Protein AF-0000000078978908 (afdb_homodimer)

Nearest PDB structures (foldseek):
  4ky4-assembly2_C  TM=9.773E-01  e=1.883E-42  Toxoplasma gondii
  6n1s-assembly1_B  TM=9.773E-01  e=2.426E-42  Toxoplasma gondii
  6n1s-assembly1_A  TM=9.768E-01  e=2.584E-42  Toxoplasma gondii
  4ky4-assembly1_B  TM=9.773E-01  e=6.678E-42  Toxoplasma gondii
  6aoh-assembly1_B  TM=9.822E-01  e=1.181E-41  Toxoplasma gondii

Sequence (588 aa):
NHWEQAYLDLLRHVLECGEPREDRTGTGTLSVFGRQLRFDISDCVPVLTTKKVAWQKVIQELLWFMRGDTDAAILQRDGVRVWDGNSSRAFLDARGLRHLPEGDIGAGYGHQWRRFGSPYVDCKTPPRQGAEAGGVDQLQFVLDELRRNPSSRRIFMSAWNPCDLDKMALPPCHVSAQFYADRAGGLSCHMYQRSVDVFLGFPWNILSYSVLTYILAAKAGLKPKELIISTGDTHIYANHVGQVRTQLARQPFAWPRLELSPAVAAKAFEDITLEDFRMVGYTSHPYIRADMSVNHWEQAYLDLLRHVLECGEPREDRTGTGTLSVFGRQLRFDISDCVPVLTTKKVAWQKVIQELLWFMRGDTDAAILQRDGVRVWDGNSSRAFLDARGLRHLPEGDIGAGYGHQWRRFGSPYVDCKTPPRQGAEAGGVDQLQFVLDELRRNPSSRRIFMSAWNPCDLDKMALPPCHVSAQFYADRAGGLSCHMYQRSVDVFLGFPWNILSYSVLTYILAAKAGLKPKELIISTGDTHIYANHVGQVRTQLARQPFAWPRLELSPAVAAKAFEDITLEDFRMVGYTSHPYIRADMSV

Radius of gyration: 23.32 Å; Cα contacts (8 Å, |Δi|>4): 1268; chains: 2; bounding box: 49×65×59 Å

Secondary structure (DSSP, 8-state):
-HHHHHHHHHHHHHHHHPEEE--TTSS-EEEEEEEEEEEE-SS-----SSS---HHHHHHHHHHHHTT--BHHHHHHTT--TTTTTTSHHHHHHTT-TTSPTTB-BS-THHHHHHBTS----TTSPPP-GGGG-SB-HHHHHHHHHHH-TT-TT-EEE---TTTGGGBSS--SEEEEEEEE-TTSEEEEEEEEEEEETTTHHHHHHHHHHHHHHHHHHHHT-EEEEEEEEEEEEEEEGGGHHHHHHHHTSPP----EEEEPGGGGTS-GGG--GGGEEEES---PPP-------/-HHHHHHHHHHHHHHHHPEEE--TTSS-EEEEEEEEEEEE-SS-----SSS---HHHHHHHHHHHHTT--BHHHHHHTT--TTTGGGSHHHHHHTT-TTSPTTB-BS-THHHHHHBTS----TTSPPP-GGGG-SB-HHHHHHHHHHH-TT-TT-EEE---TTTGGGBSS--SEEEEEEEE-TTSEEEEEEEEEEEETTTHHHHHHHHHHHHHHHHHHHHT-EEEEEEEEEEEEEEEGGGHHHHHHHHTSPP----EEEE-GGGGTS-GGG--GGGEEEES---PPP-------

Solvent-accessible surface area (backbone atoms only — not comparable to full-atom values): 30768 Å² total; per-residue (Å²): 85,73,57,61,45,53,53,50,50,49,53,48,44,25,72,73,69,25,47,78,38,69,50,96,58,68,68,30,28,23,35,40,75,62,51,73,50,70,37,75,35,59,82,29,38,67,54,65,15,40,31,52,62,68,59,69,51,35,50,49,51,44,48,40,30,65,56,30,48,31,43,42,58,65,40,44,75,73,71,35,64,86,51,51,68,52,13,28,59,71,44,24,48,76,66,69,41,69,85,45,59,71,30,31,31,41,57,26,49,10,27,22,35,48,33,26,78,27,82,77,87,46,63,84,53,76,75,61,59,74,84,74,18,55,45,33,44,37,57,60,49,38,48,52,35,47,59,73,43,39,62,43,72,71,36,55,42,55,34,63,47,82,80,38,46,84,51,21,54,53,69,57,33,66,29,33,40,35,49,46,44,48,92,89,36,33,30,28,38,39,32,39,23,40,48,30,41,58,76,67,53,35,55,46,50,53,33,34,53,47,49,50,41,42,52,52,14,46,48,44,74,37,36,36,32,34,41,32,40,40,33,32,46,31,26,40,50,55,90,42,51,70,56,50,54,58,37,70,72,45,71,62,44,61,61,21,32,70,47,68,44,78,61,55,40,74,45,56,68,74,68,60,54,74,85,40,51,46,79,45,70,76,52,56,39,67,69,73,86,75,81,82,88,101,84,72,57,60,45,52,52,49,51,50,52,48,44,24,72,74,67,25,46,76,39,69,48,95,59,66,67,30,28,23,33,41,73,62,51,72,51,68,36,74,34,60,82,28,40,67,53,65,17,41,30,53,64,68,59,68,51,34,50,51,50,45,48,39,29,66,56,31,49,30,43,43,59,66,40,45,75,73,72,34,63,87,51,51,68,53,13,28,59,70,44,24,47,75,66,71,42,69,87,47,57,71,28,30,31,41,58,25,50,10,28,22,35,47,32,27,78,28,84,75,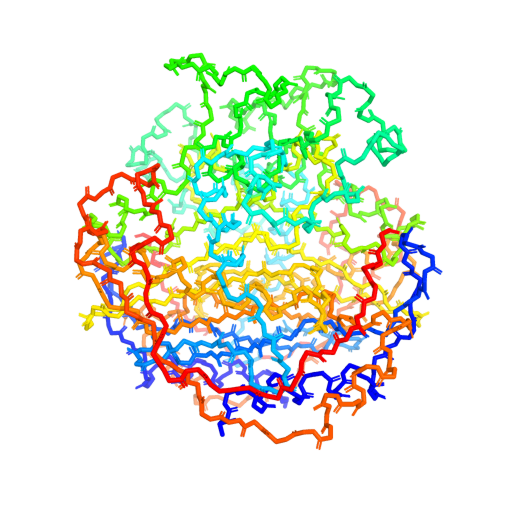86,46,62,84,53,78,75,61,60,74,84,75,18,54,44,33,44,37,56,58,50,37,50,53,36,48,60,74,43,39,62,43,72,72,36,56,42,55,35,64,47,82,79,38,46,83,50,22,55,54,68,58,32,67,28,33,39,35,48,47,44,47,92,89,35,35,30,29,37,40,32,38,24,39,48,31,42,58,79,67,53,36,57,46,50,53,33,33,54,47,49,51,42,42,53,52,14,44,48,46,75,37,36,35,33,35,41,32,40,38,33,31,45,31,24,40,50,54,90,42,51,68,56,49,54,58,37,71,72,46,71,62,45,62,61,20,33,70,46,67,44,78,62,56,40,74,44,54,70,76,69,59,55,75,86,42,51,46,79,45,70,76,50,53,40,68,68,74,88,76,82,83,87,103

pLDDT: mean 96.71, std 3.87, range [72.81, 98.94]

InterPro domains:
  IPR000398 Thymidylate synthase [MF_00008] (4-294)
  IPR000398 Thymidylate synthase [PR00108] (45-66)
  IPR000398 Thymidylate synthase [PR00108] (142-161)
  IPR000398 Thymidylate synthase [PR00108] (168-183)
  IPR000398 Thymidylate synthase [PR00108] (187-213)
  IPR000398 Thymidylate synthase [PR00108] (225-242)
  IPR000398 Thymidylate synthase [TIGR03284] (102-294)
  IPR023451 Thymidylate synthase/dCMP hydroxymethylase domain [PF00303] (5-294)
  IPR023451 Thymidylate synthase/dCMP hydroxymethylase domain [cd00351] (7-245)
  IPR036926 Thymidylate synthase/dCMP hydroxymethylase superfamily [G3DSA:3.30.572.10] (1-294)
  IPR036926 Thymidylate synthase/dCMP hydroxymethylase superfamily [SSF55831] (1-294)
  IPR045097 Thymidylate synthase/dCMP hydroxymethylase [PTHR11548] (1-294)

Organism: NCBI:txid3068

Foldseek 3Di:
DVQVVVLLVVLVCQLVPFDWDADPLRQIWGWDFKDKGKDWQQFFADFFFLADDPLLLLQVVLLCLQVLAFAQVVSVVVVNCPCQVLQACVLCVVLVNNQEDRRGQFCFRSVQQAQNPADTRYRVDDADDDPNRDGDNLLVVLLVCCQVPLQDQPSKGFRADVVCCSRGSHYFQFGMKHWHQDPVQEIEIEIEGAEAQSPPVNSSVRRSVSVVRCLSSLQNVGGYTMYMYIYGIYIHRPQCSVVSVSSSVGDTDDGWGKAFANCSNPDDSNPDHSVRIDTGDRHHDYHRDDDDRD/DVQVVVLLVVLVCQLVPFDWDADPLRQIWGWDFKDKGKDWQQFFADFFFLADDPLLLLQVVLLCLQVLAFAQVSSVVVVNCVCQVLQACVLCVVLVNNQEDRRGQFCFRSVQQAQNPADDRYRVDDADDDPNSDGDNLLVVLLVCCQVPLQDQPSKGFRDDVVCCSRGSHYFQFGMKHWHADPVQEIEIEIEGAAAQSPPVNSSVRRSVSVVRCLSSLQNVGGYTMYMYIYGIYIHRPQCSVVSVSSSVGDTDDGWGKAFANCSNPDDSNPDDSVRIDTGDRHHDYHRDDDDRD

Structure (mmCIF, N/CA/C/O backbone):
data_AF-0000000078978908-model_v1
#
loop_
_entity.id
_entity.type
_entity.pdbx_description
1 polymer 'thymidylate synthase'
#
loop_
_atom_site.group_PDB
_atom_site.id
_atom_site.type_symbol
_atom_site.label_atom_id
_atom_site.label_alt_id
_atom_site.label_comp_id
_atom_site.label_asym_id
_atom_site.label_entity_id
_atom_site.label_seq_id
_atom_site.pdbx_PDB_ins_code
_atom_site.Cartn_x
_atom_site.Cartn_y
_atom_site.Cartn_z
_atom_site.occupancy
_atom_site.B_iso_or_equiv
_atom_site.auth_seq_id
_atom_site.auth_comp_id
_atom_site.auth_asym_id
_atom_site.auth_atom_id
_atom_site.pdbx_PDB_model_num
ATOM 1 N N . ASN A 1 1 ? -1.636 6.551 28.438 1 87.38 1 ASN A N 1
ATOM 2 C CA . ASN A 1 1 ? -2.047 6.555 27.047 1 87.38 1 ASN A CA 1
ATOM 3 C C . ASN A 1 1 ? -1.444 5.383 26.281 1 87.38 1 ASN A C 1
ATOM 5 O O . ASN A 1 1 ? -0.275 5.422 25.891 1 87.38 1 ASN A O 1
ATOM 9 N N . HIS A 1 2 ? -2.236 4.316 26.141 1 87.12 2 HIS A N 1
ATOM 10 C CA . HIS A 1 2 ? -1.712 3.062 25.609 1 87.12 2 HIS A CA 1
ATOM 11 C C . HIS A 1 2 ? -1.401 3.18 24.109 1 87.12 2 HIS A C 1
ATOM 13 O O . HIS A 1 2 ? -0.515 2.492 23.609 1 87.12 2 HIS A O 1
ATOM 19 N N . TRP A 1 3 ? -1.964 4.133 23.5 1 89.25 3 TRP A N 1
ATOM 20 C CA . TRP A 1 3 ? -1.718 4.285 22.078 1 89.25 3 TRP A CA 1
ATOM 21 C C . TRP A 1 3 ? -0.368 4.949 21.828 1 89.25 3 TRP A C 1
ATOM 23 O O . TRP A 1 3 ? 0.392 4.512 20.953 1 89.25 3 TRP A O 1
ATOM 33 N N . GLU A 1 4 ? -0.104 5.953 22.562 1 95.81 4 GLU A N 1
ATOM 34 C CA . GLU A 1 4 ? 1.213 6.566 22.406 1 95.81 4 GLU A CA 1
ATOM 35 C C . GLU A 1 4 ? 2.318 5.613 22.859 1 95.81 4 GLU A C 1
ATOM 37 O O . GLU A 1 4 ? 3.428 5.645 22.312 1 95.81 4 GLU A O 1
ATOM 42 N N . GLN A 1 5 ? 1.966 4.762 23.828 1 97.25 5 GLN A N 1
ATOM 43 C CA . GLN A 1 5 ? 2.943 3.77 24.266 1 97.25 5 GLN A CA 1
ATOM 44 C C . GLN A 1 5 ? 3.328 2.834 23.125 1 97.25 5 GLN A C 1
ATOM 46 O O . GLN A 1 5 ? 4.48 2.412 23.016 1 97.25 5 GLN A O 1
ATOM 51 N N . ALA A 1 6 ? 2.369 2.486 22.312 1 97.25 6 ALA A N 1
ATOM 52 C CA . ALA A 1 6 ? 2.662 1.632 21.156 1 97.25 6 ALA A CA 1
ATOM 53 C C . ALA A 1 6 ? 3.68 2.289 20.234 1 97.25 6 ALA A C 1
ATOM 55 O O . ALA A 1 6 ? 4.578 1.622 19.719 1 97.25 6 ALA A O 1
ATOM 56 N N . TYR A 1 7 ? 3.504 3.549 20.016 1 98.31 7 TYR A N 1
ATOM 57 C CA . TYR A 1 7 ? 4.473 4.312 19.234 1 98.31 7 TYR A CA 1
ATOM 58 C C . TYR A 1 7 ? 5.844 4.297 19.906 1 98.31 7 TYR A C 1
ATOM 60 O O . TYR A 1 7 ? 6.859 4.066 19.25 1 98.31 7 TYR A O 1
ATOM 68 N N . LEU A 1 8 ? 5.867 4.52 21.203 1 98.69 8 LEU A N 1
ATOM 69 C CA . LEU A 1 8 ? 7.125 4.539 21.938 1 98.69 8 LEU A CA 1
ATOM 70 C C . LEU A 1 8 ? 7.785 3.164 21.922 1 98.69 8 LEU A C 1
ATOM 72 O O . LEU A 1 8 ? 9.016 3.061 21.844 1 98.69 8 LEU A O 1
ATOM 76 N N . ASP A 1 9 ? 6.996 2.152 22.016 1 98.69 9 ASP A N 1
ATOM 77 C CA . ASP A 1 9 ? 7.527 0.796 21.938 1 98.69 9 ASP A CA 1
ATOM 78 C C . ASP A 1 9 ? 8.18 0.539 20.578 1 98.69 9 ASP A C 1
ATOM 80 O O . ASP A 1 9 ? 9.211 -0.126 20.5 1 98.69 9 ASP A O 1
ATOM 84 N N . LEU A 1 10 ? 7.531 1.037 19.516 1 98.62 10 LEU A N 1
ATOM 85 C CA . LEU A 1 10 ? 8.133 0.914 18.188 1 98.62 10 LEU A CA 1
ATOM 86 C C . LEU A 1 10 ? 9.445 1.676 18.109 1 98.62 10 LEU A C 1
ATOM 88 O O . LEU A 1 10 ? 10.438 1.167 17.562 1 98.62 10 LEU A O 1
ATOM 92 N N . LEU A 1 11 ? 9.398 2.867 18.594 1 98.62 11 LEU A N 1
ATOM 93 C CA . LEU A 1 11 ? 10.602 3.691 18.641 1 98.62 11 LEU A CA 1
ATOM 94 C C . LEU A 1 11 ? 11.727 2.967 19.359 1 98.62 11 LEU A C 1
ATOM 96 O O . LEU A 1 11 ? 12.859 2.922 18.875 1 98.62 11 LEU A O 1
ATOM 100 N N . ARG A 1 12 ? 11.453 2.43 20.5 1 98.75 12 ARG A N 1
ATOM 101 C CA . ARG A 1 12 ? 12.414 1.667 21.281 1 98.75 12 ARG A CA 1
ATOM 102 C C . ARG A 1 12 ? 12.906 0.445 20.516 1 98.75 12 ARG A C 1
ATOM 104 O O . ARG A 1 12 ? 14.102 0.133 20.531 1 98.75 12 ARG A O 1
ATOM 111 N N . HIS A 1 13 ? 11.953 -0.22 19.906 1 98.75 13 HIS A N 1
ATOM 112 C CA . HIS A 1 13 ? 12.305 -1.412 19.141 1 98.75 13 HIS A CA 1
ATOM 113 C C . HIS A 1 13 ? 13.305 -1.085 18.031 1 98.75 13 HIS A C 1
ATOM 115 O O . HIS A 1 13 ? 14.281 -1.815 17.844 1 98.75 13 HIS A O 1
ATOM 121 N N . VAL A 1 14 ? 13.07 -0.051 17.281 1 98.81 14 VAL A N 1
ATOM 122 C CA . VAL A 1 14 ? 13.984 0.358 16.234 1 98.81 14 VAL A CA 1
ATOM 123 C C . VAL A 1 14 ? 15.352 0.694 16.828 1 98.81 14 VAL A C 1
ATOM 125 O O . VAL A 1 14 ? 16.391 0.291 16.297 1 98.81 14 VAL A O 1
ATOM 128 N N . LEU A 1 15 ? 15.32 1.435 17.922 1 98.62 15 LEU A N 1
ATOM 129 C CA . LEU A 1 15 ? 16.547 1.863 18.562 1 98.62 15 LEU A CA 1
ATOM 130 C C . LEU A 1 15 ? 17.375 0.662 19.016 1 98.62 15 LEU A C 1
ATOM 132 O O . LEU A 1 15 ? 18.594 0.624 18.812 1 98.62 15 LEU A O 1
ATOM 136 N N . GLU A 1 16 ? 16.719 -0.326 19.531 1 98.44 16 GLU A N 1
ATOM 137 C CA . GLU A 1 16 ? 17.422 -1.423 20.203 1 98.44 16 GLU A CA 1
ATOM 138 C C . GLU A 1 16 ? 17.703 -2.568 19.234 1 98.44 16 GLU A C 1
ATOM 140 O O . GLU A 1 16 ? 18.688 -3.285 19.375 1 98.44 16 GLU A O 1
ATOM 145 N N . CYS A 1 17 ? 16.812 -2.729 18.25 1 98 17 CYS A N 1
ATOM 146 C CA . CYS A 1 17 ? 16.906 -3.943 17.438 1 98 17 CYS A CA 1
ATOM 147 C C . CYS A 1 17 ? 17.094 -3.609 15.969 1 98 17 CYS A C 1
ATOM 149 O O . CYS A 1 17 ? 17.266 -4.508 15.141 1 98 17 CYS A O 1
ATOM 151 N N . GLY A 1 18 ? 17.078 -2.35 15.609 1 98.31 18 GLY A N 1
ATOM 152 C CA . GLY A 1 18 ? 17.203 -1.968 14.219 1 98.31 18 GLY A CA 1
ATOM 153 C C . GLY A 1 18 ? 18.578 -2.289 13.641 1 98.31 18 GLY A C 1
ATOM 154 O O . GLY A 1 18 ? 19.594 -2.176 14.336 1 98.31 18 GLY A O 1
ATOM 155 N N . GLU A 1 19 ? 18.656 -2.668 12.445 1 97.19 19 GLU A N 1
ATOM 156 C CA . GLU A 1 19 ? 19.938 -2.9 11.789 1 97.19 19 GLU A CA 1
ATOM 157 C C . GLU A 1 19 ? 20.5 -1.607 11.203 1 97.19 19 GLU A C 1
ATOM 159 O O . GLU A 1 19 ? 19.766 -0.791 10.656 1 97.19 19 GLU A O 1
ATOM 164 N N . PRO A 1 20 ? 21.812 -1.395 11.352 1 96.12 20 PRO A N 1
ATOM 165 C CA . PRO A 1 20 ? 22.406 -0.238 10.688 1 96.12 20 PRO A CA 1
ATOM 166 C C . PRO A 1 20 ? 22.344 -0.334 9.164 1 96.12 20 PRO A C 1
ATOM 168 O O . PRO A 1 20 ? 22.641 -1.392 8.602 1 96.12 20 PRO A O 1
ATOM 171 N N . ARG A 1 21 ? 21.922 0.716 8.578 1 95.12 21 ARG A N 1
ATOM 172 C CA . ARG A 1 21 ? 21.812 0.745 7.121 1 95.12 21 ARG A CA 1
ATOM 173 C C . ARG A 1 21 ? 22.328 2.068 6.562 1 95.12 21 ARG A C 1
ATOM 175 O O . ARG A 1 21 ? 22.203 3.111 7.207 1 95.12 21 ARG A O 1
ATOM 182 N N . GLU A 1 22 ? 22.875 1.927 5.367 1 90 22 GLU A N 1
ATOM 183 C CA . GLU A 1 22 ? 23.188 3.139 4.617 1 90 22 GLU A CA 1
ATOM 184 C C . GLU A 1 22 ? 21.922 3.723 3.971 1 90 22 GLU A C 1
ATOM 186 O O . GLU A 1 22 ? 20.922 3.023 3.795 1 90 22 GLU A O 1
ATOM 191 N N . ASP A 1 23 ? 22.016 4.988 3.75 1 85.31 23 ASP A N 1
ATOM 192 C CA . ASP A 1 23 ? 20.875 5.633 3.115 1 85.31 23 ASP A CA 1
ATOM 193 C C . ASP A 1 23 ? 21.312 6.77 2.199 1 85.31 23 ASP A C 1
ATOM 195 O O . ASP A 1 23 ? 22.5 7.098 2.143 1 85.31 23 ASP A O 1
ATOM 199 N N . ARG A 1 24 ? 20.422 7.32 1.503 1 79.75 24 ARG A N 1
ATOM 200 C CA . ARG A 1 24 ? 20.672 8.32 0.468 1 79.75 24 ARG A CA 1
ATOM 201 C C . ARG A 1 24 ? 21.25 9.594 1.066 1 79.75 24 ARG A C 1
ATOM 203 O O . ARG A 1 24 ? 21.922 10.359 0.374 1 79.75 24 ARG A O 1
ATOM 210 N N . THR A 1 25 ? 20.953 9.797 2.32 1 79.12 25 THR A N 1
ATOM 211 C CA . THR A 1 25 ? 21.406 11.023 2.963 1 79.12 25 THR A CA 1
ATOM 212 C C . THR A 1 25 ? 22.875 10.906 3.375 1 79.12 25 THR A C 1
ATOM 214 O O . THR A 1 25 ? 23.531 11.914 3.641 1 79.12 25 THR A O 1
ATOM 217 N N . GLY A 1 26 ? 23.328 9.695 3.574 1 86 26 GLY A N 1
ATOM 218 C CA . GLY A 1 26 ? 24.672 9.453 4.059 1 86 26 GLY A CA 1
ATOM 219 C C . GLY A 1 26 ? 24.766 9.445 5.574 1 86 26 GLY A C 1
ATOM 220 O O . GLY A 1 26 ? 25.812 9.109 6.129 1 86 26 GLY A O 1
ATOM 221 N N . THR A 1 27 ? 23.75 9.711 6.309 1 89.25 27 THR A N 1
ATOM 222 C CA . THR A 1 27 ? 23.719 9.789 7.766 1 89.25 27 THR A CA 1
ATOM 223 C C . THR A 1 27 ? 23.719 8.391 8.383 1 89.25 27 THR A C 1
ATOM 225 O O . THR A 1 27 ? 24.281 8.188 9.461 1 89.25 27 THR A O 1
ATOM 228 N N . GLY A 1 28 ? 23.156 7.488 7.723 1 94.44 28 GLY A N 1
ATOM 229 C CA . GLY A 1 28 ? 22.953 6.16 8.281 1 94.44 28 GLY A CA 1
ATOM 230 C C . GLY A 1 28 ? 21.719 6.062 9.148 1 94.44 28 GLY A C 1
ATOM 231 O O . GLY A 1 28 ? 21.266 7.062 9.719 1 94.44 28 GLY A O 1
ATOM 232 N N . THR A 1 29 ? 21.156 4.859 9.203 1 97.44 29 THR A N 1
ATOM 233 C CA . THR A 1 29 ? 19.938 4.656 9.984 1 97.44 29 THR A CA 1
ATOM 234 C C . THR A 1 29 ? 19.984 3.326 10.727 1 97.44 29 THR A C 1
ATOM 236 O O . THR A 1 29 ? 20.828 2.471 10.43 1 97.44 29 THR A O 1
ATOM 239 N N . LEU A 1 30 ? 19.234 3.262 11.781 1 98.31 30 LEU A N 1
ATOM 240 C CA . LEU A 1 30 ? 18.75 1.998 12.328 1 98.31 30 LEU A CA 1
ATOM 241 C C . LEU A 1 30 ? 17.344 1.688 11.82 1 98.31 30 LEU A C 1
ATOM 243 O O . LEU A 1 30 ? 16.438 2.529 11.906 1 98.31 30 LEU A O 1
ATOM 247 N N . SER A 1 31 ? 17.172 0.453 11.281 1 98.44 31 SER A N 1
ATOM 248 C CA . SER A 1 31 ? 15.922 0.231 10.57 1 98.44 31 SER A CA 1
ATOM 249 C C . SER A 1 31 ? 15.336 -1.14 10.898 1 98.44 31 SER A C 1
ATOM 251 O O . SER A 1 31 ? 16.078 -2.1 11.117 1 98.44 31 SER A O 1
ATOM 253 N N . VAL A 1 32 ? 14.055 -1.244 11.039 1 98.56 32 VAL A N 1
ATOM 254 C CA . VAL A 1 32 ? 13.281 -2.482 11.031 1 98.56 32 VAL A CA 1
ATOM 255 C C . VAL A 1 32 ? 12.258 -2.445 9.898 1 98.56 32 VAL A C 1
ATOM 257 O O . VAL A 1 32 ? 12.016 -1.389 9.312 1 98.56 32 VAL A O 1
ATOM 260 N N . PHE A 1 33 ? 11.68 -3.627 9.562 1 98.75 33 PHE A N 1
ATOM 261 C CA . PHE A 1 33 ? 10.836 -3.691 8.375 1 98.75 33 PHE A CA 1
ATOM 262 C C . PHE A 1 33 ? 9.477 -4.301 8.711 1 98.75 33 PHE A C 1
ATOM 264 O O . PHE A 1 33 ? 9.406 -5.328 9.398 1 98.75 33 PHE A O 1
ATOM 271 N N . GLY A 1 34 ? 8.406 -3.629 8.281 1 98.56 34 GLY A N 1
ATOM 272 C CA . GLY A 1 34 ? 7.094 -4.25 8.242 1 98.56 34 GLY A CA 1
ATOM 273 C C . GLY A 1 34 ? 6.398 -4.254 9.586 1 98.56 34 GLY A C 1
ATOM 274 O O . GLY A 1 34 ? 5.977 -5.309 10.07 1 98.56 34 GLY A O 1
ATOM 275 N N . ARG A 1 35 ? 6.148 -3.102 10.172 1 98.69 35 ARG A N 1
ATOM 276 C CA . ARG A 1 35 ? 5.418 -2.977 11.43 1 98.69 35 ARG A CA 1
ATOM 277 C C . ARG A 1 35 ? 4.031 -2.381 11.195 1 98.69 35 ARG A C 1
ATOM 279 O O . ARG A 1 35 ? 3.697 -1.991 10.07 1 98.69 35 ARG A O 1
ATOM 286 N N . GLN A 1 36 ? 3.182 -2.461 12.234 1 98.75 36 GLN A N 1
ATOM 287 C CA . GLN A 1 36 ? 1.845 -1.885 12.148 1 98.75 36 GLN A CA 1
ATOM 288 C C . GLN A 1 36 ? 1.404 -1.301 13.484 1 98.75 36 GLN A C 1
ATOM 290 O O . GLN A 1 36 ? 1.631 -1.903 14.539 1 98.75 36 GLN A O 1
ATOM 295 N N . LEU A 1 37 ? 0.858 -0.133 13.469 1 98.56 37 LEU A N 1
ATOM 296 C CA . LEU A 1 37 ? 0.238 0.502 14.625 1 98.56 37 LEU A CA 1
ATOM 297 C C . LEU A 1 37 ? -1.237 0.789 14.367 1 98.56 37 LEU A C 1
ATOM 299 O O . LEU A 1 37 ? -1.635 1.022 13.219 1 98.56 37 LEU A O 1
ATOM 303 N N . ARG A 1 38 ? -2.004 0.756 15.391 1 97.75 38 ARG A N 1
ATOM 304 C CA . ARG A 1 38 ? -3.426 1.077 15.344 1 97.75 38 ARG A CA 1
ATOM 305 C C . ARG A 1 38 ? -3.781 2.125 16.391 1 97.75 38 ARG A C 1
ATOM 307 O O . ARG A 1 38 ? -3.295 2.068 17.531 1 97.75 38 ARG A O 1
ATOM 314 N N . PHE A 1 39 ? -4.562 3.078 16 1 98 39 PHE A N 1
ATOM 315 C CA . PHE A 1 39 ? -4.984 4.16 16.891 1 98 39 PHE A CA 1
ATOM 316 C C . PHE A 1 39 ? -6.5 4.309 16.875 1 98 39 PHE A C 1
ATOM 318 O O . PHE A 1 39 ? -7.109 4.418 15.805 1 98 39 PHE A O 1
ATOM 325 N N . ASP A 1 40 ? -7.055 4.301 18.047 1 96.88 40 ASP A N 1
ATOM 326 C CA . ASP A 1 40 ? -8.453 4.707 18.172 1 96.88 40 ASP A CA 1
ATOM 327 C C . ASP A 1 40 ? -8.594 6.223 18.016 1 96.88 40 ASP A C 1
ATOM 329 O O . ASP A 1 40 ? -8.023 6.984 18.797 1 96.88 40 ASP A O 1
ATOM 333 N N . ILE A 1 41 ? -9.359 6.621 16.984 1 97.94 41 ILE A N 1
ATOM 334 C CA . ILE A 1 41 ? -9.492 8.062 16.781 1 97.94 41 ILE A CA 1
ATOM 335 C C . ILE A 1 41 ? -10.953 8.469 16.906 1 97.94 41 ILE A C 1
ATOM 337 O O . ILE A 1 41 ? -11.367 9.5 16.359 1 97.94 41 ILE A O 1
ATOM 341 N N . SER A 1 42 ? -11.742 7.699 17.609 1 97.06 42 SER A N 1
ATOM 342 C CA . SER A 1 42 ? -13.172 7.953 17.719 1 97.06 42 SER A CA 1
ATOM 343 C C . SER A 1 42 ? -13.453 9.156 18.625 1 97.06 42 SER A C 1
ATOM 345 O O . SER A 1 42 ? -14.422 9.891 18.406 1 97.06 42 SER A O 1
ATOM 347 N N . ASP A 1 43 ? -12.641 9.352 19.656 1 93.75 43 ASP A N 1
ATOM 348 C CA . ASP A 1 43 ? -12.945 10.43 20.609 1 93.75 43 ASP A CA 1
ATOM 349 C C . ASP A 1 43 ? -11.68 11.211 20.969 1 93.75 43 ASP A C 1
ATOM 351 O O . ASP A 1 43 ? -11.664 11.953 21.953 1 93.75 43 ASP A O 1
ATOM 355 N N . CYS A 1 44 ? -10.617 10.953 20.297 1 95.88 44 CYS A N 1
ATOM 356 C CA . CYS A 1 44 ? -9.344 11.648 20.469 1 95.88 44 CYS A CA 1
ATOM 357 C C . CYS A 1 44 ? -8.547 11.648 19.172 1 95.88 44 CYS A C 1
ATOM 359 O O . CYS A 1 44 ? -8.953 11.039 18.188 1 95.88 44 CYS A O 1
ATOM 361 N N . VAL A 1 45 ? -7.531 12.406 19.156 1 97 45 VAL A N 1
ATOM 362 C CA . VAL A 1 45 ? -6.656 12.43 17.984 1 97 45 VAL A CA 1
ATOM 363 C C . VAL A 1 45 ? -5.223 12.125 18.406 1 97 45 VAL A C 1
ATOM 365 O O . VAL A 1 45 ? -4.762 12.594 19.453 1 97 45 VAL A O 1
ATOM 368 N N . PRO A 1 46 ? -4.586 11.25 17.656 1 97.31 46 PRO A N 1
ATOM 369 C CA . PRO A 1 46 ? -3.213 10.867 18 1 97.31 46 PRO A CA 1
ATOM 370 C C . PRO A 1 46 ? -2.199 11.969 17.703 1 97.31 46 PRO A C 1
ATOM 372 O O . PRO A 1 46 ? -1.739 12.102 16.562 1 97.31 46 PRO A O 1
ATOM 375 N N . VAL A 1 47 ? -1.897 12.766 18.672 1 97.56 47 VAL A N 1
ATOM 376 C CA . VAL A 1 47 ? -0.802 13.734 18.656 1 97.56 47 VAL A CA 1
ATOM 377 C C . VAL A 1 47 ? 0.134 13.461 19.828 1 97.56 47 VAL A C 1
ATOM 379 O O . VAL A 1 47 ? -0.306 13.391 20.984 1 97.56 47 VAL A O 1
ATOM 382 N N . LEU A 1 48 ? 1.382 13.281 19.5 1 97.62 48 LEU A N 1
ATOM 383 C CA . LEU A 1 48 ? 2.32 12.875 20.531 1 97.62 48 LEU A CA 1
ATOM 384 C C . LEU A 1 48 ? 2.35 13.891 21.672 1 97.62 48 LEU A C 1
ATOM 386 O O . LEU A 1 48 ? 2.246 15.094 21.438 1 97.62 48 LEU A O 1
ATOM 390 N N . THR A 1 49 ? 2.549 13.422 22.844 1 98.44 49 THR A N 1
ATOM 391 C CA . THR A 1 49 ? 2.639 14.258 24.031 1 98.44 49 THR A CA 1
ATOM 392 C C . THR A 1 49 ? 4.035 14.18 24.641 1 98.44 49 THR A C 1
ATOM 394 O O . THR A 1 49 ? 4.41 15.031 25.453 1 98.44 49 THR A O 1
ATOM 397 N N . THR A 1 50 ? 4.812 13.164 24.25 1 98.5 50 THR A N 1
ATOM 398 C CA . THR A 1 50 ? 6.156 13.016 24.797 1 98.5 50 THR A CA 1
ATOM 399 C C . THR A 1 50 ? 7.125 13.977 24.109 1 98.5 50 THR A C 1
ATOM 401 O O . THR A 1 50 ? 8.266 14.133 24.562 1 98.5 50 THR A O 1
ATOM 404 N N . LYS A 1 51 ? 6.738 14.586 23.141 1 97.75 51 LYS A N 1
ATOM 405 C CA . LYS A 1 51 ? 7.359 15.758 22.531 1 97.75 51 LYS A CA 1
ATOM 406 C C . LYS A 1 51 ? 6.324 16.625 21.844 1 97.75 51 LYS A C 1
ATOM 408 O O . LYS A 1 51 ? 5.309 16.125 21.344 1 97.75 51 LYS A O 1
ATOM 413 N N . LYS A 1 52 ? 6.598 17.875 21.828 1 97.38 52 LYS A N 1
ATOM 414 C CA . LYS A 1 52 ? 5.652 18.797 21.203 1 97.38 52 LYS A CA 1
ATOM 415 C C . LYS A 1 52 ? 5.602 18.594 19.688 1 97.38 52 LYS A C 1
ATOM 417 O O . LYS A 1 52 ? 6.641 18.5 19.031 1 97.38 52 LYS A O 1
ATOM 422 N N . VAL A 1 53 ? 4.426 18.453 19.141 1 96.62 53 VAL A N 1
ATOM 423 C CA . VAL A 1 53 ? 4.164 18.375 17.703 1 96.62 53 VAL A CA 1
ATOM 424 C C . VAL A 1 53 ? 3.469 19.656 17.25 1 96.62 53 VAL A C 1
ATOM 426 O O . VAL A 1 53 ? 2.498 20.109 17.859 1 96.62 53 VAL A O 1
ATOM 429 N N . ALA A 1 54 ? 4 20.312 16.25 1 96.19 54 ALA A N 1
ATOM 430 C CA . ALA A 1 54 ? 3.375 21.5 15.68 1 96.19 54 ALA A CA 1
ATOM 431 C C . ALA A 1 54 ? 2.139 21.125 14.859 1 96.19 54 ALA A C 1
ATOM 433 O O . ALA A 1 54 ? 2.137 21.25 13.633 1 96.19 54 ALA A O 1
ATOM 434 N N . TRP A 1 55 ? 1.058 20.844 15.594 1 97.75 55 TRP A N 1
ATOM 435 C CA . TRP A 1 55 ? -0.108 20.219 14.977 1 97.75 55 TRP A CA 1
ATOM 436 C C . TRP A 1 55 ? -0.735 21.141 13.938 1 97.75 55 TRP A C 1
ATOM 438 O O . TRP A 1 55 ? -1.287 20.672 12.938 1 97.75 55 TRP A O 1
ATOM 448 N N . GLN A 1 56 ? -0.667 22.422 14.102 1 98.06 56 GLN A N 1
ATOM 449 C CA . GLN A 1 56 ? -1.222 23.359 13.125 1 98.06 56 GLN A CA 1
ATOM 450 C C . GLN A 1 56 ? -0.489 23.25 11.789 1 98.06 56 GLN A C 1
ATOM 452 O O . GLN A 1 56 ? -1.112 23.312 10.727 1 98.06 56 GLN A O 1
ATOM 457 N N . LYS A 1 57 ? 0.821 23.094 11.844 1 98 57 LYS A N 1
ATOM 458 C CA . LYS A 1 57 ? 1.624 22.953 10.633 1 98 57 LYS A CA 1
ATOM 459 C C . LYS A 1 57 ? 1.314 21.641 9.922 1 98 57 LYS A C 1
ATOM 461 O O . LYS A 1 57 ? 1.322 21.578 8.688 1 98 57 LYS A O 1
ATOM 466 N N . VAL A 1 58 ? 1.06 20.594 10.695 1 98.31 58 VAL A N 1
ATOM 467 C CA . VAL A 1 58 ? 0.67 19.297 10.133 1 98.31 58 VAL A CA 1
ATOM 468 C C . VAL A 1 58 ? -0.62 19.453 9.328 1 98.31 58 VAL A C 1
ATOM 470 O O . VAL A 1 58 ? -0.712 18.984 8.195 1 98.31 58 VAL A O 1
ATOM 473 N N . ILE A 1 59 ? -1.607 20.125 9.906 1 98.62 59 ILE A N 1
ATOM 474 C CA . ILE A 1 59 ? -2.902 20.297 9.258 1 98.62 59 ILE A CA 1
ATOM 475 C C . ILE A 1 59 ? -2.748 21.156 8.016 1 98.62 59 ILE A C 1
ATOM 477 O O . ILE A 1 59 ? -3.34 20.875 6.973 1 98.62 59 ILE A O 1
ATOM 481 N N . GLN A 1 60 ? -1.908 22.172 8.102 1 98.5 60 GLN A N 1
ATOM 482 C CA . GLN A 1 60 ? -1.685 23.047 6.953 1 98.5 60 GLN A CA 1
ATOM 483 C C . GLN A 1 60 ? -1.071 22.266 5.789 1 98.5 60 GLN A C 1
ATOM 485 O O . GLN A 1 60 ? -1.447 22.484 4.633 1 98.5 60 GLN A O 1
ATOM 490 N N . GLU A 1 61 ? -0.145 21.438 6.066 1 98.5 61 GLU A N 1
ATOM 491 C CA . GLU A 1 61 ? 0.435 20.625 5.008 1 98.5 61 GLU A CA 1
ATOM 492 C C . GLU A 1 61 ? -0.602 19.672 4.414 1 98.5 61 GLU A C 1
ATOM 494 O O . GLU A 1 61 ? -0.663 19.484 3.197 1 98.5 61 GLU A O 1
ATOM 499 N N . LEU A 1 62 ? -1.373 19.078 5.289 1 98.69 62 LEU A N 1
ATOM 500 C CA . LEU A 1 62 ? -2.428 18.188 4.805 1 98.69 62 LEU A CA 1
ATOM 501 C C . LEU A 1 62 ? -3.361 18.922 3.852 1 98.69 62 LEU A C 1
ATOM 503 O O . LEU A 1 62 ? -3.672 18.422 2.768 1 98.69 62 LEU A O 1
ATOM 507 N N . LEU A 1 63 ? -3.832 20.078 4.285 1 98.75 63 LEU A N 1
ATOM 508 C CA . LEU A 1 63 ? -4.742 20.875 3.457 1 98.75 63 LEU A CA 1
ATOM 509 C C . LEU A 1 63 ? -4.09 21.234 2.129 1 98.75 63 LEU A C 1
ATOM 511 O O . LEU A 1 63 ? -4.758 21.266 1.093 1 98.75 63 LEU A O 1
ATOM 515 N N . TRP A 1 64 ? -2.764 21.531 2.182 1 98.5 64 TRP A N 1
ATOM 516 C CA . TRP A 1 64 ? -1.969 21.797 0.986 1 98.5 64 TRP A CA 1
ATOM 517 C C . TRP A 1 64 ? -1.988 20.594 0.044 1 98.5 64 TRP A C 1
ATOM 519 O O . TRP A 1 64 ? -2.188 20.75 -1.163 1 98.5 64 TRP A O 1
ATOM 529 N N . PHE A 1 65 ? -1.876 19.359 0.542 1 98.5 65 PHE A N 1
ATOM 530 C CA . PHE A 1 65 ? -1.996 18.156 -0.256 1 98.5 65 PHE A CA 1
ATOM 531 C C . PHE A 1 65 ? -3.4 18.016 -0.832 1 98.5 65 PHE A C 1
ATOM 533 O O . PHE A 1 65 ? -3.566 17.688 -2.01 1 98.5 65 PHE A O 1
ATOM 540 N N . MET A 1 66 ? -4.379 18.281 -0.021 1 98.69 66 MET A N 1
ATOM 541 C CA . MET A 1 66 ? -5.77 18.078 -0.416 1 98.69 66 MET A CA 1
ATOM 542 C C . MET A 1 66 ? -6.156 19.031 -1.55 1 98.69 66 MET A C 1
ATOM 544 O O . MET A 1 66 ? -7.047 18.719 -2.346 1 98.69 66 MET A O 1
ATOM 548 N N . ARG A 1 67 ? -5.438 20.109 -1.692 1 97.81 67 ARG A N 1
ATOM 549 C CA . ARG A 1 67 ? -5.707 21.062 -2.758 1 97.81 67 ARG A CA 1
ATOM 550 C C . ARG A 1 67 ? -4.938 20.703 -4.027 1 97.81 67 ARG A C 1
ATOM 552 O O . ARG A 1 67 ? -5.117 21.344 -5.066 1 97.81 67 ARG A O 1
ATOM 559 N N . GLY A 1 68 ? -4.035 19.75 -3.928 1 97.31 68 GLY A N 1
ATOM 560 C CA . GLY A 1 68 ? -3.203 19.375 -5.059 1 97.31 68 GLY A CA 1
ATOM 561 C C . GLY A 1 68 ? -2.027 20.297 -5.277 1 97.31 68 GLY A C 1
ATOM 562 O O . GLY A 1 68 ? -1.407 20.281 -6.344 1 97.31 68 GLY A O 1
ATOM 563 N N . ASP A 1 69 ? -1.689 21.094 -4.285 1 96.94 69 ASP A N 1
ATOM 564 C CA . ASP A 1 69 ? -0.629 22.094 -4.426 1 96.94 69 ASP A CA 1
ATOM 565 C C . ASP A 1 69 ? 0.749 21.438 -4.371 1 96.94 69 ASP A C 1
ATOM 567 O O . ASP A 1 69 ? 0.93 20.406 -3.707 1 96.94 69 ASP A O 1
ATOM 571 N N . THR A 1 70 ? 1.677 22.062 -5.055 1 98.06 70 THR A N 1
ATOM 572 C CA . THR A 1 70 ? 3.043 21.547 -5.078 1 98.06 70 THR A CA 1
ATOM 573 C C . THR A 1 70 ? 4.047 22.672 -4.852 1 98.06 70 THR A C 1
ATOM 575 O O . THR A 1 70 ? 5.258 22.453 -4.914 1 98.06 70 THR A O 1
ATOM 578 N N . ASP A 1 71 ? 3.539 23.875 -4.598 1 98.06 71 ASP A N 1
ATOM 579 C CA . ASP A 1 71 ? 4.375 25.047 -4.359 1 98.06 71 ASP A CA 1
ATOM 580 C C . ASP A 1 71 ? 4.656 25.219 -2.869 1 98.06 71 ASP A C 1
ATOM 582 O O . ASP A 1 71 ? 3.791 25.672 -2.119 1 98.06 71 ASP A O 1
ATOM 586 N N . ALA A 1 72 ? 5.906 25.031 -2.482 1 97.94 72 ALA A N 1
ATOM 587 C CA . ALA A 1 72 ? 6.277 25.094 -1.07 1 97.94 72 ALA A CA 1
ATOM 588 C C . ALA A 1 72 ? 6.145 26.516 -0.531 1 97.94 72 ALA A C 1
ATOM 590 O O . ALA A 1 72 ? 6.039 26.719 0.681 1 97.94 72 ALA A O 1
ATOM 591 N N . ALA A 1 73 ? 6.125 27.5 -1.431 1 97.19 73 ALA A N 1
ATOM 592 C CA . ALA A 1 73 ? 5.984 28.891 -0.997 1 97.19 73 ALA A CA 1
ATOM 593 C C . ALA A 1 73 ? 4.66 29.094 -0.271 1 97.19 73 ALA A C 1
ATOM 595 O O . ALA A 1 73 ? 4.574 29.922 0.639 1 97.19 73 ALA A O 1
ATOM 596 N N . ILE A 1 74 ? 3.678 28.391 -0.661 1 97.06 74 ILE A N 1
ATOM 597 C CA . ILE A 1 74 ? 2.371 28.484 -0.021 1 97.06 74 ILE A CA 1
ATOM 598 C C . ILE A 1 74 ? 2.484 28.078 1.446 1 97.06 74 ILE A C 1
ATOM 600 O O . ILE A 1 74 ? 1.949 28.75 2.328 1 97.06 74 ILE A O 1
ATOM 604 N N . LEU A 1 75 ? 3.217 27.016 1.751 1 97.44 75 LEU A N 1
ATOM 605 C CA . LEU A 1 75 ? 3.439 26.531 3.111 1 97.44 75 LEU A CA 1
ATOM 606 C C . LEU A 1 75 ? 4.316 27.5 3.893 1 97.44 75 LEU A C 1
ATOM 608 O O . LEU A 1 75 ? 4.07 27.75 5.074 1 97.44 75 LEU A O 1
ATOM 612 N N . GLN A 1 76 ? 5.281 28.016 3.188 1 96.81 76 GLN A N 1
ATOM 613 C CA . GLN A 1 76 ? 6.223 28.922 3.83 1 96.81 76 GLN A CA 1
ATOM 614 C C . GLN A 1 76 ? 5.52 30.188 4.336 1 96.81 76 GLN A C 1
ATOM 616 O O . GLN A 1 76 ? 5.871 30.719 5.387 1 96.81 76 GLN A O 1
ATOM 621 N N . ARG A 1 77 ? 4.57 30.609 3.633 1 95.44 77 ARG A N 1
ATOM 622 C CA . ARG A 1 77 ? 3.807 31.781 4.043 1 95.44 77 ARG A CA 1
ATOM 623 C C . ARG A 1 77 ? 3.084 31.531 5.363 1 95.44 77 ARG A C 1
ATOM 625 O O . ARG A 1 77 ? 2.865 32.469 6.141 1 95.44 77 ARG A O 1
ATOM 632 N N . ASP A 1 78 ? 2.834 30.266 5.594 1 91.88 78 ASP A N 1
ATOM 633 C CA . ASP A 1 78 ? 2.133 29.891 6.816 1 91.88 78 ASP A CA 1
ATOM 634 C C . ASP A 1 78 ? 3.107 29.375 7.875 1 91.88 78 ASP A C 1
ATOM 636 O O . ASP A 1 78 ? 2.695 28.797 8.875 1 91.88 78 ASP A O 1
ATOM 640 N N . GLY A 1 79 ? 4.402 29.516 7.59 1 94.12 79 GLY A N 1
ATOM 641 C CA . GLY A 1 79 ? 5.43 29.141 8.547 1 94.12 79 GLY A CA 1
ATOM 642 C C . GLY A 1 79 ? 5.77 27.656 8.523 1 94.12 79 GLY A C 1
ATOM 643 O O . GLY A 1 79 ? 6.41 27.141 9.445 1 94.12 79 GLY A O 1
ATOM 644 N N . VAL A 1 80 ? 5.262 26.953 7.551 1 95.31 80 VAL A N 1
ATOM 645 C CA . VAL A 1 80 ? 5.578 25.531 7.387 1 95.31 80 VAL A CA 1
ATOM 646 C C . VAL A 1 80 ? 6.805 25.375 6.488 1 95.31 80 VAL A C 1
ATOM 648 O O . VAL A 1 80 ? 6.746 25.672 5.293 1 95.31 80 VAL A O 1
ATOM 651 N N . ARG A 1 81 ? 7.91 24.844 7 1 93.81 81 ARG A N 1
ATOM 652 C CA . ARG A 1 81 ? 9.18 24.875 6.277 1 93.81 81 ARG A CA 1
ATOM 653 C C . ARG A 1 81 ? 9.727 23.469 6.07 1 93.81 81 ARG A C 1
ATOM 655 O O . ARG A 1 81 ? 10.922 23.297 5.816 1 93.81 81 ARG A O 1
ATOM 662 N N . VAL A 1 82 ? 8.859 22.484 6.164 1 91.88 82 VAL A N 1
ATOM 663 C CA . VAL A 1 82 ? 9.297 21.094 6.168 1 91.88 82 VAL A CA 1
ATOM 664 C C . VAL A 1 82 ? 9.781 20.703 4.773 1 91.88 82 VAL A C 1
ATOM 666 O O . VAL A 1 82 ? 10.516 19.719 4.613 1 91.88 82 VAL A O 1
ATOM 669 N N . TRP A 1 83 ? 9.422 21.469 3.719 1 95.38 83 TRP A N 1
ATOM 670 C CA . TRP A 1 83 ? 9.773 21.125 2.348 1 95.38 83 TRP A CA 1
ATOM 671 C C . TRP A 1 83 ? 10.922 21.984 1.84 1 95.38 83 TRP A C 1
ATOM 673 O O . TRP A 1 83 ? 11.328 21.859 0.683 1 95.38 83 TRP A O 1
ATOM 683 N N . ASP A 1 84 ? 11.477 22.859 2.693 1 95.12 84 ASP A N 1
ATOM 684 C CA . ASP A 1 84 ? 12.5 23.797 2.258 1 95.12 84 ASP A CA 1
ATOM 685 C C . ASP A 1 84 ? 13.711 23.062 1.676 1 95.12 84 ASP A C 1
ATOM 687 O O . ASP A 1 84 ? 14.203 23.422 0.603 1 95.12 84 ASP A O 1
ATOM 691 N N . GLY A 1 85 ? 14.109 22.031 2.377 1 94.06 85 GLY A N 1
ATOM 692 C CA . GLY A 1 85 ? 15.266 21.297 1.908 1 94.06 85 GLY A CA 1
ATOM 693 C C . GLY A 1 85 ? 15.031 20.594 0.58 1 94.06 85 GLY A C 1
ATOM 694 O O . GLY A 1 85 ? 15.836 20.734 -0.349 1 94.06 85 GLY A O 1
ATOM 695 N N . ASN A 1 86 ? 13.875 19.984 0.413 1 94.81 86 ASN A N 1
ATOM 696 C CA . ASN A 1 86 ? 13.578 19.156 -0.754 1 94.81 86 ASN A CA 1
ATOM 697 C C . ASN A 1 86 ? 13.109 20 -1.934 1 94.81 86 ASN A C 1
ATOM 699 O O . ASN A 1 86 ? 12.938 19.484 -3.041 1 94.81 86 ASN A O 1
ATOM 703 N N . SER A 1 87 ? 12.922 21.281 -1.713 1 97 87 SER A N 1
ATOM 704 C CA . SER A 1 87 ? 12.492 22.141 -2.805 1 97 87 SER A CA 1
ATOM 705 C C . SER A 1 87 ? 13.531 23.219 -3.098 1 97 87 SER A C 1
ATOM 707 O O . SER A 1 87 ? 13.258 24.172 -3.822 1 97 87 SER A O 1
ATOM 709 N N . SER A 1 88 ? 14.719 23.078 -2.479 1 97.25 88 SER A N 1
ATOM 710 C CA . SER A 1 88 ? 15.805 24 -2.748 1 97.25 88 SER A CA 1
ATOM 711 C C . SER A 1 88 ? 16.391 23.781 -4.141 1 97.25 88 SER A C 1
ATOM 713 O O . SER A 1 88 ? 16.266 22.688 -4.707 1 97.25 88 SER A O 1
ATOM 715 N N . ARG A 1 89 ? 17.031 24.812 -4.605 1 97.44 89 ARG A N 1
ATOM 716 C CA . ARG A 1 89 ? 17.672 24.719 -5.918 1 97.44 89 ARG A CA 1
ATOM 717 C C . ARG A 1 89 ? 18.703 23.609 -5.945 1 97.44 89 ARG A C 1
ATOM 719 O O . ARG A 1 89 ? 18.75 22.797 -6.883 1 97.44 89 ARG A O 1
ATOM 726 N N . ALA A 1 90 ? 19.5 23.547 -4.898 1 96.88 90 ALA A N 1
ATOM 727 C CA . ALA A 1 90 ? 20.562 22.531 -4.828 1 96.88 90 ALA A CA 1
ATOM 728 C C . ALA A 1 90 ? 19.969 21.125 -4.859 1 96.88 90 ALA A C 1
ATOM 730 O O . ALA A 1 90 ? 20.484 20.25 -5.559 1 96.88 90 ALA A O 1
ATOM 731 N N . PHE A 1 91 ? 18.922 20.906 -4.238 1 96.31 91 PHE A N 1
ATOM 732 C CA . PHE A 1 91 ? 18.312 19.594 -4.152 1 96.31 91 PHE A CA 1
ATOM 733 C C . PHE A 1 91 ? 17.672 19.203 -5.48 1 96.31 91 PHE A C 1
ATOM 735 O O . PHE A 1 91 ? 17.875 18.094 -5.977 1 96.31 91 PHE A O 1
ATOM 742 N N . LEU A 1 92 ? 16.906 20.109 -6.043 1 98 92 LEU A N 1
ATOM 743 C CA . LEU A 1 92 ? 16.234 19.859 -7.312 1 98 92 LEU A CA 1
ATOM 744 C C . LEU A 1 92 ? 17.25 19.562 -8.414 1 98 92 LEU A C 1
ATOM 746 O O . LEU A 1 92 ? 17.047 18.656 -9.219 1 98 92 LEU A O 1
ATOM 750 N N . ASP A 1 93 ? 18.391 20.297 -8.375 1 97.69 93 ASP A N 1
ATOM 751 C CA . ASP A 1 93 ? 19.438 20.047 -9.359 1 97.69 93 ASP A CA 1
ATOM 752 C C . ASP A 1 93 ? 20.047 18.656 -9.188 1 97.69 93 ASP A C 1
ATOM 754 O O . ASP A 1 93 ? 20.297 17.953 -10.164 1 97.69 93 ASP A O 1
ATOM 758 N N . ALA A 1 94 ? 20.234 18.281 -7.93 1 95 94 ALA A N 1
ATOM 759 C CA . ALA A 1 94 ? 20.828 16.984 -7.641 1 95 94 ALA A CA 1
ATOM 760 C C . ALA A 1 94 ? 19.891 15.852 -8.055 1 95 94 ALA A C 1
ATOM 762 O O . ALA A 1 94 ? 20.344 14.766 -8.43 1 95 94 ALA A O 1
ATOM 763 N N . ARG A 1 95 ? 18.578 16.172 -8.172 1 94.88 95 ARG A N 1
ATOM 764 C CA . ARG 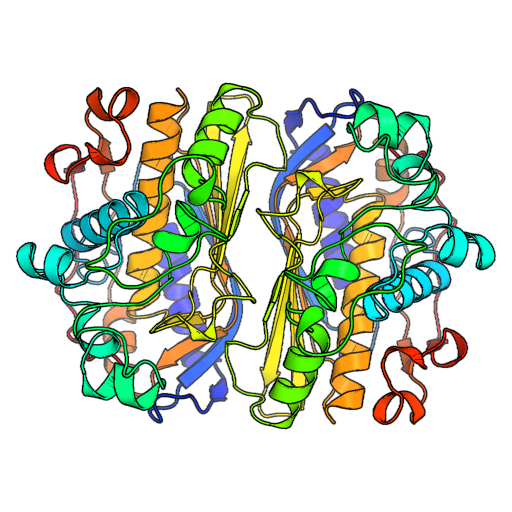A 1 95 ? 17.562 15.18 -8.531 1 94.88 95 ARG A CA 1
ATOM 765 C C . ARG A 1 95 ? 17.312 15.172 -10.031 1 94.88 95 ARG A C 1
ATOM 767 O O . ARG A 1 95 ? 16.516 14.375 -10.531 1 94.88 95 ARG A O 1
ATOM 774 N N . GLY A 1 96 ? 17.969 16.062 -10.742 1 96.56 96 GLY A N 1
ATOM 775 C CA . GLY A 1 96 ? 17.781 16.188 -12.18 1 96.56 96 GLY A CA 1
ATOM 776 C C . GLY A 1 96 ? 16.547 17 -12.547 1 96.56 96 GLY A C 1
ATOM 777 O O . GLY A 1 96 ? 16.047 16.891 -13.672 1 96.56 96 GLY A O 1
ATOM 778 N N . LEU A 1 97 ? 15.984 17.734 -11.609 1 98.12 97 LEU A N 1
ATOM 779 C CA . LEU A 1 97 ? 14.773 18.516 -11.82 1 98.12 97 LEU A CA 1
ATOM 780 C C . LEU A 1 97 ? 15.102 20 -12.023 1 98.12 97 LEU A C 1
ATOM 782 O O . LEU A 1 97 ? 14.508 20.859 -11.391 1 98.12 97 LEU A O 1
ATOM 786 N N . ARG A 1 98 ? 16.094 20.297 -12.93 1 97.31 98 ARG A N 1
ATOM 787 C CA . ARG A 1 98 ? 16.609 21.641 -13.172 1 97.31 98 ARG A CA 1
ATOM 788 C C . ARG A 1 98 ? 15.555 22.547 -13.797 1 97.31 98 ARG A C 1
ATOM 790 O O . ARG A 1 98 ? 15.609 23.766 -13.656 1 97.31 98 ARG A O 1
ATOM 797 N N . HIS A 1 99 ? 14.547 21.938 -14.43 1 97.44 99 HIS A N 1
ATOM 798 C CA . HIS A 1 99 ? 13.523 22.703 -15.125 1 97.44 99 HIS A CA 1
ATOM 799 C C . HIS A 1 99 ? 12.469 23.219 -14.156 1 97.44 99 HIS A C 1
ATOM 801 O O . HIS A 1 99 ? 11.68 24.109 -14.5 1 97.44 99 HIS A O 1
ATOM 807 N N . LEU A 1 100 ? 12.367 22.688 -13 1 98.12 100 LEU A N 1
ATOM 808 C CA . LEU A 1 100 ? 11.391 23.141 -12.008 1 98.12 100 LEU A CA 1
ATOM 809 C C . LEU A 1 100 ? 11.898 24.375 -11.273 1 98.12 100 LEU A C 1
ATOM 811 O O . LEU A 1 100 ? 13.086 24.469 -10.953 1 98.12 100 LEU A O 1
ATOM 815 N N . PRO A 1 101 ? 11.047 25.328 -11.039 1 98.12 101 PRO A N 1
ATOM 816 C CA . PRO A 1 101 ? 11.469 26.453 -10.203 1 98.12 101 PRO A CA 1
ATOM 817 C C . PRO A 1 101 ? 11.703 26.047 -8.75 1 98.12 101 PRO A C 1
ATOM 819 O O . PRO A 1 101 ? 11.094 25.094 -8.258 1 98.12 101 PRO A O 1
ATOM 822 N N . GLU A 1 102 ? 12.586 26.828 -8.094 1 97.44 102 GLU A N 1
ATOM 823 C CA . GLU A 1 102 ? 12.773 26.625 -6.664 1 97.44 102 GLU A CA 1
ATOM 824 C C . GLU A 1 102 ? 11.445 26.703 -5.914 1 97.44 102 GLU A C 1
ATOM 826 O O . GLU A 1 102 ? 10.609 27.562 -6.219 1 97.44 102 GLU A O 1
ATOM 831 N N . GLY A 1 103 ? 11.266 25.797 -4.992 1 97.81 103 GLY A N 1
ATOM 832 C CA . GLY A 1 103 ? 10.016 25.734 -4.242 1 97.81 103 GLY A CA 1
ATOM 833 C C . GLY A 1 103 ? 9.062 24.672 -4.738 1 97.81 103 GLY A C 1
ATOM 834 O O . GLY A 1 103 ? 8.117 24.297 -4.043 1 97.81 103 GLY A O 1
ATOM 835 N N . ASP A 1 104 ? 9.242 24.219 -5.953 1 98.56 104 ASP A N 1
ATOM 836 C CA . ASP A 1 104 ? 8.391 23.203 -6.562 1 98.56 104 ASP A CA 1
ATOM 837 C C . ASP A 1 104 ? 8.789 21.797 -6.109 1 98.56 104 ASP A C 1
ATOM 839 O O . ASP A 1 104 ? 9.945 21.391 -6.273 1 98.56 104 ASP A O 1
ATOM 843 N N . ILE A 1 105 ? 7.812 21.031 -5.59 1 98.38 105 ILE A N 1
ATOM 844 C CA . ILE A 1 105 ? 8.188 19.688 -5.145 1 98.38 105 ILE A CA 1
ATOM 845 C C . ILE A 1 105 ? 7.926 18.688 -6.266 1 98.38 105 ILE A C 1
ATOM 847 O O . ILE A 1 105 ? 8.047 17.469 -6.059 1 98.38 105 ILE A O 1
ATOM 851 N N . GLY A 1 106 ? 7.512 19.156 -7.445 1 98.38 106 GLY A N 1
ATOM 852 C CA . GLY A 1 106 ? 7.191 18.281 -8.555 1 98.38 106 GLY A CA 1
ATOM 853 C C . GLY A 1 106 ? 5.848 17.594 -8.398 1 98.38 106 GLY A C 1
ATOM 854 O O . GLY A 1 106 ? 5.008 18.031 -7.613 1 98.38 106 GLY A O 1
ATOM 855 N N . ALA A 1 107 ? 5.641 16.516 -9.188 1 97.94 107 ALA A N 1
ATOM 856 C CA . ALA A 1 107 ? 4.352 15.836 -9.266 1 97.94 107 ALA A CA 1
ATOM 857 C C . ALA A 1 107 ? 4.172 14.867 -8.102 1 97.94 107 ALA A C 1
ATOM 859 O O . ALA A 1 107 ? 3.848 13.695 -8.305 1 97.94 107 ALA A O 1
ATOM 860 N N . GLY A 1 108 ? 4.363 15.367 -6.863 1 97.69 108 GLY A N 1
ATOM 861 C CA . GLY A 1 108 ? 4.258 14.5 -5.699 1 97.69 108 GLY A CA 1
ATOM 862 C C . GLY A 1 108 ? 3.057 14.812 -4.832 1 97.69 108 GLY A C 1
ATOM 863 O O . GLY A 1 108 ? 2.49 15.906 -4.91 1 97.69 108 GLY A O 1
ATOM 864 N N . TYR A 1 109 ? 2.662 13.82 -4.039 1 97.06 109 TYR A N 1
ATOM 865 C CA . TYR A 1 109 ? 1.675 13.906 -2.969 1 97.06 109 TYR A CA 1
ATOM 866 C C . TYR A 1 109 ? 0.374 14.523 -3.477 1 97.06 109 TYR A C 1
ATOM 868 O O . TYR A 1 109 ? -0.39 13.867 -4.191 1 97.06 109 TYR A O 1
ATOM 876 N N . GLY A 1 110 ? 0.18 15.805 -3.26 1 97.31 110 GLY A N 1
ATOM 877 C CA . GLY A 1 110 ? -1.082 16.438 -3.609 1 97.31 110 GLY A CA 1
ATOM 878 C C . GLY A 1 110 ? -1.45 16.266 -5.07 1 97.31 110 GLY A C 1
ATOM 879 O O . GLY A 1 110 ? -2.609 16 -5.398 1 97.31 110 GLY A O 1
ATOM 880 N N . HIS A 1 111 ? -0.46 16.484 -5.957 1 98.12 111 HIS A N 1
ATOM 881 C CA . HIS A 1 111 ? -0.711 16.281 -7.379 1 98.12 111 HIS A CA 1
ATOM 882 C C . HIS A 1 111 ? -1.235 14.867 -7.645 1 98.12 111 HIS A C 1
ATOM 884 O O . HIS A 1 111 ? -2.174 14.688 -8.43 1 98.12 111 HIS A O 1
ATOM 890 N N . GLN A 1 112 ? -0.665 13.883 -6.98 1 98.69 112 GLN A N 1
ATOM 891 C CA . GLN A 1 112 ? -1.092 12.5 -7.199 1 98.69 112 GLN A CA 1
ATOM 892 C C . GLN A 1 112 ? -2.469 12.25 -6.594 1 98.69 112 GLN A C 1
ATOM 894 O O . GLN A 1 112 ? -3.246 11.453 -7.117 1 98.69 112 GLN A O 1
ATOM 899 N N . TRP A 1 113 ? -2.797 12.961 -5.484 1 98.69 113 TRP A N 1
ATOM 900 C CA . TRP A 1 113 ? -4.105 12.797 -4.852 1 98.69 113 TRP A CA 1
ATOM 901 C C . TRP A 1 113 ? -5.215 13.328 -5.754 1 98.69 113 TRP A C 1
ATOM 903 O O . TRP A 1 113 ? -6.266 12.695 -5.891 1 98.69 113 TRP A O 1
ATOM 913 N N . ARG A 1 114 ? -4.938 14.438 -6.469 1 98.19 114 ARG A N 1
ATOM 914 C CA . ARG A 1 114 ? -6.023 15.195 -7.082 1 98.19 114 ARG A CA 1
ATOM 915 C C . ARG A 1 114 ? -5.977 15.086 -8.602 1 98.19 114 ARG A C 1
ATOM 917 O O . ARG A 1 114 ? -6.973 15.359 -9.281 1 98.19 114 ARG A O 1
ATOM 924 N N . ARG A 1 115 ? -4.75 14.68 -9.125 1 97.81 115 ARG A N 1
ATOM 925 C CA . ARG A 1 115 ? -4.551 14.727 -10.57 1 97.81 115 ARG A CA 1
ATOM 926 C C . ARG A 1 115 ? -3.65 13.586 -11.031 1 97.81 115 ARG A C 1
ATOM 928 O O . ARG A 1 115 ? -2.727 13.797 -11.82 1 97.81 115 ARG A O 1
ATOM 935 N N . PHE A 1 116 ? -3.838 12.445 -10.523 1 98.44 116 PHE A N 1
ATOM 936 C CA . PHE A 1 116 ? -3.014 11.289 -10.859 1 98.44 116 PHE A CA 1
ATOM 937 C C . PHE A 1 116 ? -3.049 11.016 -12.359 1 98.44 116 PHE A C 1
ATOM 939 O O . PHE A 1 116 ? -4.109 10.719 -12.914 1 98.44 116 PHE A O 1
ATOM 946 N N . GLY A 1 117 ? -1.978 11.07 -13.008 1 97.06 117 GLY A N 1
ATOM 947 C CA . GLY A 1 117 ? -1.896 10.766 -14.43 1 97.06 117 GLY A CA 1
ATOM 948 C C . GLY A 1 117 ? -1.972 11.992 -15.312 1 97.06 117 GLY A C 1
ATOM 949 O O . GLY A 1 117 ? -1.735 11.914 -16.516 1 97.06 117 GLY A O 1
ATOM 950 N N . SER A 1 118 ? -2.334 13.125 -14.734 1 97.12 118 SER A N 1
ATOM 951 C CA . SER A 1 118 ? -2.328 14.367 -15.5 1 97.12 118 SER A CA 1
ATOM 952 C C . SER A 1 118 ? -0.905 14.844 -15.773 1 97.12 118 SER A C 1
ATOM 954 O O . SER A 1 118 ? -0.035 14.742 -14.906 1 97.12 118 SER A O 1
ATOM 956 N N . PRO A 1 119 ? -0.693 15.422 -16.953 1 94.75 119 PRO A N 1
ATOM 957 C CA . PRO A 1 119 ? 0.637 15.984 -17.188 1 94.75 119 PRO A CA 1
ATOM 958 C C . PRO A 1 119 ? 1.006 17.078 -16.188 1 94.75 119 PRO A C 1
ATOM 960 O O . PRO A 1 119 ? 0.156 17.891 -15.812 1 94.75 119 PRO A O 1
ATOM 963 N N . TYR A 1 120 ? 2.191 17.047 -15.75 1 96.69 120 TYR A N 1
ATOM 964 C CA . TYR A 1 120 ? 2.701 18.031 -14.812 1 96.69 120 TYR A CA 1
ATOM 965 C C . TYR A 1 120 ? 3.756 18.922 -15.477 1 96.69 120 TYR A C 1
ATOM 967 O O . TYR A 1 120 ? 4.703 18.422 -16.078 1 96.69 120 TYR A O 1
ATOM 975 N N . VAL A 1 121 ? 3.629 20.219 -15.383 1 95.69 121 VAL A N 1
ATOM 976 C CA . VAL A 1 121 ? 4.602 21.156 -15.953 1 95.69 121 VAL A CA 1
ATOM 977 C C . VAL A 1 121 ? 5.453 21.75 -14.836 1 95.69 121 VAL A C 1
ATOM 979 O O . VAL A 1 121 ? 6.645 21.453 -14.727 1 95.69 121 VAL A O 1
ATOM 982 N N . ASP A 1 122 ? 4.859 22.5 -13.969 1 97.38 122 ASP A N 1
ATOM 983 C CA . ASP A 1 122 ? 5.465 23.078 -12.773 1 97.38 122 ASP A CA 1
ATOM 984 C C . ASP A 1 122 ? 4.402 23.641 -11.836 1 97.38 122 ASP A C 1
ATOM 986 O O . ASP A 1 122 ? 3.209 23.609 -12.148 1 97.38 122 ASP A O 1
ATOM 990 N N . CYS A 1 123 ? 4.812 24.156 -10.648 1 97.62 123 CYS A N 1
ATOM 991 C CA . CYS A 1 123 ? 3.861 24.578 -9.625 1 97.62 123 CYS A CA 1
ATOM 992 C C . CYS A 1 123 ? 3.232 25.922 -9.977 1 97.62 123 CYS A C 1
ATOM 994 O O . CYS A 1 123 ? 2.246 26.328 -9.359 1 97.62 123 CYS A O 1
ATOM 996 N N . LYS A 1 124 ? 3.803 26.609 -10.945 1 96.12 124 LYS A N 1
ATOM 997 C CA . LYS A 1 124 ? 3.297 27.922 -11.328 1 96.12 124 LYS A CA 1
ATOM 998 C C . LYS A 1 124 ? 2.316 27.828 -12.492 1 96.12 124 LYS A C 1
ATOM 1000 O O . LYS A 1 124 ? 1.562 28.766 -12.758 1 96.12 124 LYS A O 1
ATOM 1005 N N . THR A 1 125 ? 2.379 26.719 -13.195 1 94.88 125 THR A N 1
ATOM 1006 C CA . THR A 1 125 ? 1.477 26.5 -14.32 1 94.88 125 THR A CA 1
ATOM 1007 C C . THR A 1 125 ? 0.183 25.828 -13.844 1 94.88 125 THR A C 1
ATOM 1009 O O . THR A 1 125 ? 0.207 24.734 -13.289 1 94.88 125 THR A O 1
ATOM 1012 N N . PRO A 1 126 ? -0.891 26.484 -14.094 1 91.06 126 PRO A N 1
ATOM 1013 C CA . PRO A 1 126 ? -2.156 25.875 -13.688 1 91.06 126 PRO A CA 1
ATOM 1014 C C . PRO A 1 126 ? -2.404 24.516 -14.359 1 91.06 126 PRO A C 1
ATOM 1016 O O . PRO A 1 126 ? -2.035 24.328 -15.523 1 91.06 126 PRO A O 1
ATOM 1019 N N . PRO A 1 127 ? -2.938 23.672 -13.578 1 89.19 127 PRO A N 1
ATOM 1020 C CA . PRO A 1 127 ? -3.268 22.391 -14.211 1 89.19 127 PRO A CA 1
ATOM 1021 C C . PRO A 1 127 ? -4.234 22.531 -15.383 1 89.19 127 PRO A C 1
ATOM 1023 O O . PRO A 1 127 ? -5.074 23.438 -15.383 1 89.19 127 PRO A O 1
ATOM 1026 N N . ARG A 1 128 ? -4.086 21.594 -16.312 1 86.56 128 ARG A N 1
ATOM 1027 C CA . ARG A 1 128 ? -5.039 21.562 -17.422 1 86.56 128 ARG A CA 1
ATOM 1028 C C . ARG A 1 128 ? -6.445 21.25 -16.922 1 86.56 128 ARG A C 1
ATOM 1030 O O . ARG A 1 128 ? -6.613 20.719 -15.82 1 86.56 128 ARG A O 1
ATOM 1037 N N . GLN A 1 129 ? -7.367 21.641 -17.734 1 87.56 129 GLN A N 1
ATOM 1038 C CA . GLN A 1 129 ? -8.758 21.438 -17.344 1 87.56 129 GLN A CA 1
ATOM 1039 C C . GLN A 1 129 ? -9.5 20.625 -18.406 1 87.56 129 GLN A C 1
ATOM 1041 O O . GLN A 1 129 ? -8.992 20.422 -19.516 1 87.56 129 GLN A O 1
ATOM 1046 N N . GLY A 1 130 ? -10.609 20.141 -17.953 1 81.31 130 GLY A N 1
ATOM 1047 C CA . GLY A 1 130 ? -11.438 19.391 -18.875 1 81.31 130 GLY A CA 1
ATOM 1048 C C . GLY A 1 130 ? -10.766 18.125 -19.391 1 81.31 130 GLY A C 1
ATOM 1049 O O . GLY A 1 130 ? -10.078 17.438 -18.625 1 81.31 130 GLY A O 1
ATOM 1050 N N . ALA A 1 131 ? -11.086 17.766 -20.656 1 79.69 131 ALA A N 1
ATOM 1051 C CA . ALA A 1 131 ? -10.609 16.531 -21.266 1 79.69 131 ALA A CA 1
ATOM 1052 C C . ALA A 1 131 ? -9.086 16.5 -21.344 1 79.69 131 ALA A C 1
ATOM 1054 O O . ALA A 1 131 ? -8.469 15.438 -21.266 1 79.69 131 ALA A O 1
ATOM 1055 N N . GLU A 1 132 ? -8.516 17.719 -21.375 1 86 132 GLU A N 1
ATOM 1056 C CA . GLU A 1 132 ? -7.062 17.812 -21.5 1 86 132 GLU A CA 1
ATOM 1057 C C . GLU A 1 132 ? -6.371 17.531 -20.172 1 86 132 GLU A C 1
ATOM 1059 O O . GLU A 1 132 ? -5.164 17.281 -20.125 1 86 132 GLU A O 1
ATOM 1064 N N . ALA A 1 133 ? -7.07 17.688 -19.078 1 87.25 133 ALA A N 1
ATOM 1065 C CA . ALA A 1 133 ? -6.488 17.469 -17.75 1 87.25 133 ALA A CA 1
ATOM 1066 C C . ALA A 1 133 ? -6.051 16.016 -17.578 1 87.25 133 ALA A C 1
ATOM 1068 O O . ALA A 1 133 ? -5.039 15.75 -16.922 1 87.25 133 ALA A O 1
ATOM 1069 N N . GLY A 1 134 ? -6.934 15.156 -18.266 1 90.81 134 GLY A N 1
ATOM 1070 C CA . GLY A 1 134 ? -6.711 13.75 -17.984 1 90.81 134 GLY A CA 1
ATOM 1071 C C . GLY A 1 134 ? -6.59 13.453 -16.5 1 90.81 134 GLY A C 1
ATOM 1072 O O . GLY A 1 134 ? -7.078 14.219 -15.664 1 90.81 134 GLY A O 1
ATOM 1073 N N . GLY A 1 135 ? -6.164 12.375 -16.188 1 95.5 135 GLY A N 1
ATOM 1074 C CA . GLY A 1 135 ? -5.859 11.969 -14.82 1 95.5 135 GLY A CA 1
ATOM 1075 C C . GLY A 1 135 ? -7.098 11.711 -13.984 1 95.5 135 GLY A C 1
ATOM 1076 O O . GLY A 1 135 ? -8.219 11.695 -14.508 1 95.5 135 GLY A O 1
ATOM 1077 N N . VAL A 1 136 ? -6.867 11.469 -12.727 1 97.75 136 VAL A N 1
ATOM 1078 C CA . VAL A 1 136 ? -7.93 11.047 -11.82 1 97.75 136 VAL A CA 1
ATOM 1079 C C . VAL A 1 136 ? -7.832 11.836 -10.508 1 97.75 136 VAL A C 1
ATOM 1081 O O . VAL A 1 136 ? -6.754 11.953 -9.93 1 97.75 136 VAL A O 1
ATOM 1084 N N . ASP A 1 137 ? -8.93 12.484 -10.086 1 98.12 137 ASP A N 1
ATOM 1085 C CA . ASP A 1 137 ? -9.055 13.047 -8.742 1 98.12 137 ASP A CA 1
ATOM 1086 C C . ASP A 1 137 ? -9.445 11.969 -7.734 1 98.12 137 ASP A C 1
ATOM 1088 O O . ASP A 1 137 ? -10.633 11.727 -7.5 1 98.12 137 ASP A O 1
ATOM 1092 N N . GLN A 1 138 ? -8.477 11.391 -7.117 1 98.81 138 GLN A N 1
ATOM 1093 C CA . GLN A 1 138 ? -8.688 10.227 -6.258 1 98.81 138 GLN A CA 1
ATOM 1094 C C . GLN A 1 138 ? -9.406 10.617 -4.969 1 98.81 138 GLN A C 1
ATOM 1096 O O . GLN A 1 138 ? -10.203 9.844 -4.438 1 98.81 138 GLN A O 1
ATOM 1101 N N . LEU A 1 139 ? -9.039 11.758 -4.469 1 98.88 139 LEU A N 1
ATOM 1102 C CA . LEU A 1 139 ? -9.672 12.188 -3.225 1 98.88 139 LEU A CA 1
ATOM 1103 C C . LEU A 1 139 ? -11.172 12.383 -3.414 1 98.88 139 LEU A C 1
ATOM 1105 O O . LEU A 1 139 ? -11.969 11.961 -2.57 1 98.88 139 LEU A O 1
ATOM 1109 N N . GLN A 1 140 ? -11.539 12.992 -4.496 1 98.56 140 GLN A N 1
ATOM 1110 C CA . GLN A 1 140 ? -12.961 13.141 -4.793 1 98.56 140 GLN A CA 1
ATOM 1111 C C . GLN A 1 140 ? -13.625 11.781 -4.984 1 98.56 140 GLN A C 1
ATOM 1113 O O . GLN A 1 140 ? -14.75 11.562 -4.531 1 98.56 140 GLN A O 1
ATOM 1118 N N . PHE A 1 141 ? -12.969 10.898 -5.691 1 98.62 141 PHE A N 1
ATOM 1119 C CA . PHE A 1 141 ? -13.508 9.555 -5.863 1 98.62 141 PHE A CA 1
ATOM 1120 C C . PHE A 1 141 ? -13.773 8.898 -4.516 1 98.62 141 PHE A C 1
ATOM 1122 O O . PHE A 1 141 ? -14.828 8.305 -4.309 1 98.62 141 PHE A O 1
ATOM 1129 N N . VAL A 1 142 ? -12.828 9 -3.592 1 98.88 142 VAL A N 1
ATOM 1130 C CA . VAL A 1 142 ? -12.961 8.414 -2.26 1 98.88 142 VAL A CA 1
ATOM 1131 C C . VAL A 1 142 ? -14.203 8.969 -1.575 1 98.88 142 VAL A C 1
ATOM 1133 O O . VAL A 1 142 ? -15.031 8.203 -1.06 1 98.88 142 VAL A O 1
ATOM 1136 N N . LEU A 1 143 ? -14.297 10.266 -1.611 1 98.88 143 LEU A N 1
ATOM 1137 C CA . LEU A 1 143 ? -15.453 10.883 -0.968 1 98.88 143 LEU A CA 1
ATOM 1138 C C . LEU A 1 143 ? -16.75 10.414 -1.614 1 98.88 143 LEU A C 1
ATOM 1140 O O . LEU A 1 143 ? -17.703 10.031 -0.917 1 98.88 143 LEU A O 1
ATOM 1144 N N . ASP A 1 144 ? -16.781 10.438 -2.959 1 98.75 144 ASP A N 1
ATOM 1145 C CA . ASP A 1 144 ? -18 10.039 -3.674 1 98.75 144 ASP A CA 1
ATOM 1146 C C . ASP A 1 144 ? -18.375 8.594 -3.354 1 98.75 144 ASP A C 1
ATOM 1148 O O . ASP A 1 144 ? -19.547 8.281 -3.156 1 98.75 144 ASP A O 1
ATOM 1152 N N . GLU A 1 145 ? -17.391 7.746 -3.326 1 98.25 145 GLU A N 1
ATOM 1153 C CA . GLU A 1 145 ? -17.656 6.34 -3.043 1 98.25 145 GLU A CA 1
ATOM 1154 C C . GLU A 1 145 ? -18.125 6.145 -1.602 1 98.25 145 GLU A C 1
ATOM 1156 O O . GLU A 1 145 ? -18.984 5.305 -1.33 1 98.25 145 GLU A O 1
ATOM 1161 N N . LEU A 1 146 ? -17.516 6.867 -0.656 1 98.75 146 LEU A N 1
ATOM 1162 C CA . LEU A 1 146 ? -17.953 6.785 0.733 1 98.75 146 LEU A CA 1
ATOM 1163 C C . LEU A 1 146 ? -19.422 7.137 0.86 1 98.75 146 LEU A C 1
ATOM 1165 O O . LEU A 1 146 ? -20.141 6.566 1.693 1 98.75 146 LEU A O 1
ATOM 1169 N N . ARG A 1 147 ? -19.891 8.047 0.05 1 98.25 147 ARG A N 1
ATOM 1170 C CA . ARG A 1 147 ? -21.281 8.484 0.098 1 98.25 147 ARG A CA 1
ATOM 1171 C C . ARG A 1 147 ? -22.188 7.496 -0.612 1 98.25 147 ARG A C 1
ATOM 1173 O O . ARG A 1 147 ? -23.281 7.188 -0.124 1 98.25 147 ARG A O 1
ATOM 1180 N N . ARG A 1 148 ? -21.719 6.977 -1.724 1 97.31 148 ARG A N 1
ATOM 1181 C CA . ARG A 1 148 ? -22.594 6.203 -2.609 1 97.31 148 ARG A CA 1
ATOM 1182 C C . ARG A 1 148 ? -22.531 4.719 -2.277 1 97.31 148 ARG A C 1
ATOM 1184 O O . ARG A 1 148 ? -23.547 4.02 -2.334 1 97.31 148 ARG A O 1
ATOM 1191 N N . ASN A 1 149 ? -21.344 4.23 -2.008 1 96.19 149 ASN A N 1
ATOM 1192 C CA . ASN A 1 149 ? -21.078 2.816 -1.768 1 96.19 149 ASN A CA 1
ATOM 1193 C C . ASN A 1 149 ? -20.062 2.617 -0.647 1 96.19 149 ASN A C 1
ATOM 1195 O O . ASN A 1 149 ? -18.953 2.123 -0.886 1 96.19 149 ASN A O 1
ATOM 1199 N N . PRO A 1 150 ? -20.516 2.877 0.624 1 96.25 150 PRO A N 1
ATOM 1200 C CA . PRO A 1 150 ? -19.562 2.895 1.742 1 96.25 150 PRO A CA 1
ATOM 1201 C C . PRO A 1 150 ? -18.969 1.522 2.025 1 96.25 150 PRO A C 1
ATOM 1203 O O . PRO A 1 150 ? -17.953 1.42 2.732 1 96.25 150 PRO A O 1
ATOM 1206 N N . SER A 1 151 ? -19.531 0.446 1.443 1 95.81 151 SER A N 1
ATOM 1207 C CA . SER A 1 151 ? -19 -0.891 1.686 1 95.81 151 SER A CA 1
ATOM 1208 C C . SER A 1 151 ? -18 -1.292 0.607 1 95.81 151 SER A C 1
ATOM 1210 O O . SER A 1 151 ? -17.453 -2.395 0.641 1 95.81 151 SER A O 1
ATOM 1212 N N . SER A 1 152 ? -17.75 -0.361 -0.335 1 97 152 SER A N 1
ATOM 1213 C CA . SER A 1 152 ? -16.828 -0.667 -1.428 1 97 152 SER A CA 1
ATOM 1214 C C . SER A 1 152 ? -15.43 -0.955 -0.907 1 97 152 SER A C 1
ATOM 1216 O O . SER A 1 152 ? -14.93 -0.25 -0.028 1 97 152 SER A O 1
ATOM 1218 N N . ARG A 1 153 ? -14.828 -2.023 -1.441 1 97.5 153 ARG A N 1
ATOM 1219 C CA . ARG A 1 153 ? -13.453 -2.377 -1.089 1 97.5 153 ARG A CA 1
ATOM 1220 C C . ARG A 1 153 ? -12.453 -1.636 -1.969 1 97.5 153 ARG A C 1
ATOM 1222 O O . ARG A 1 153 ? -11.25 -1.908 -1.918 1 97.5 153 ARG A O 1
ATOM 1229 N N . ARG A 1 154 ? -13.023 -0.684 -2.816 1 97.69 154 ARG A N 1
ATOM 1230 C CA . ARG A 1 154 ? -12.195 0.038 -3.777 1 97.69 154 ARG A CA 1
ATOM 1231 C C . ARG A 1 154 ? -11.984 1.484 -3.34 1 97.69 154 ARG A C 1
ATOM 1233 O O . ARG A 1 154 ? -11.453 2.297 -4.102 1 97.69 154 ARG A O 1
ATOM 1240 N N . ILE A 1 155 ? -12.477 1.834 -2.135 1 98.75 155 ILE A N 1
ATOM 1241 C CA . ILE A 1 155 ? -12.203 3.162 -1.593 1 98.75 155 ILE A CA 1
ATOM 1242 C C . ILE A 1 155 ? -10.742 3.26 -1.165 1 98.75 155 ILE A C 1
ATOM 1244 O O . ILE A 1 155 ? -10.414 3.053 0.006 1 98.75 155 ILE A O 1
ATOM 1248 N N . PHE A 1 156 ? -9.898 3.537 -2.113 1 98.81 156 PHE A N 1
ATOM 1249 C CA . PHE A 1 156 ? -8.445 3.443 -2.025 1 98.81 156 PHE A CA 1
ATOM 1250 C C . PHE A 1 156 ? -7.785 4.531 -2.865 1 98.81 156 PHE A C 1
ATOM 1252 O O . PHE A 1 156 ? -8.234 4.824 -3.977 1 98.81 156 PHE A O 1
ATOM 1259 N N . MET A 1 157 ? -6.75 5.168 -2.354 1 98.62 157 MET A N 1
ATOM 1260 C CA . MET A 1 157 ? -5.98 6.129 -3.139 1 98.62 157 MET A CA 1
ATOM 1261 C C . MET A 1 157 ? -4.484 5.848 -3.027 1 98.62 157 MET A C 1
ATOM 1263 O O . MET A 1 157 ? -4.012 5.383 -1.991 1 98.62 157 MET A O 1
ATOM 1267 N N . SER A 1 158 ? -3.785 6.09 -4.09 1 98.62 158 SER A N 1
ATOM 1268 C CA . SER A 1 158 ? -2.342 5.887 -4.164 1 98.62 158 SER A CA 1
ATOM 1269 C C . SER A 1 158 ? -1.621 7.168 -4.566 1 98.62 158 SER A C 1
ATOM 1271 O O . SER A 1 158 ? -2.057 7.871 -5.48 1 98.62 158 SER A O 1
ATOM 1273 N N . ALA A 1 159 ? -0.557 7.43 -3.852 1 98.69 159 ALA A N 1
ATOM 1274 C CA . ALA A 1 159 ? 0.313 8.539 -4.234 1 98.69 159 ALA A CA 1
ATOM 1275 C C . ALA A 1 159 ? 1.534 8.039 -5 1 98.69 159 ALA A C 1
ATOM 1277 O O . ALA A 1 159 ? 2.361 8.836 -5.449 1 98.69 159 ALA A O 1
ATOM 1278 N N . TRP A 1 160 ? 1.678 6.723 -5.164 1 98.75 160 TRP A N 1
ATOM 1279 C CA . TRP A 1 160 ? 2.805 6.121 -5.867 1 98.75 160 TRP A CA 1
ATOM 1280 C C . TRP A 1 160 ? 2.494 5.957 -7.352 1 98.75 160 TRP A C 1
ATOM 1282 O O . TRP A 1 160 ? 1.762 5.047 -7.742 1 98.75 160 TRP A O 1
ATOM 1292 N N . ASN A 1 161 ? 2.98 6.863 -8.156 1 98.69 161 ASN A N 1
ATOM 1293 C CA . ASN A 1 161 ? 2.818 6.809 -9.609 1 98.69 161 ASN A CA 1
ATOM 1294 C C . ASN A 1 161 ? 4.133 6.484 -10.305 1 98.69 161 ASN A C 1
ATOM 1296 O O . ASN A 1 161 ? 4.945 7.375 -10.562 1 98.69 161 ASN A O 1
ATOM 1300 N N . PRO A 1 162 ? 4.293 5.188 -10.703 1 98.5 162 PRO A N 1
ATOM 1301 C CA . PRO A 1 162 ? 5.559 4.777 -11.32 1 98.5 162 PRO A CA 1
ATOM 1302 C C . PRO A 1 162 ? 5.949 5.648 -12.508 1 98.5 162 PRO A C 1
ATOM 1304 O O . PRO A 1 162 ? 7.137 5.863 -12.758 1 98.5 162 PRO A O 1
ATOM 1307 N N . CYS A 1 163 ? 4.996 6.242 -13.219 1 97.75 163 CYS A N 1
ATOM 1308 C CA . CYS A 1 163 ? 5.281 7.023 -14.414 1 97.75 163 CYS A CA 1
ATOM 1309 C C . CYS A 1 163 ? 5.812 8.406 -14.047 1 97.75 163 CYS A C 1
ATOM 1311 O O . CYS A 1 163 ? 6.402 9.094 -14.891 1 97.75 163 CYS A O 1
ATOM 1313 N N . ASP A 1 164 ? 5.637 8.828 -12.758 1 97.94 164 ASP A N 1
ATOM 1314 C CA . ASP A 1 164 ? 5.949 10.211 -12.414 1 97.94 164 ASP A CA 1
ATOM 1315 C C . ASP A 1 164 ? 7.035 10.273 -11.344 1 97.94 164 ASP A C 1
ATOM 1317 O O . ASP A 1 164 ? 7.438 11.359 -10.922 1 97.94 164 ASP A O 1
ATOM 1321 N N . LEU A 1 165 ? 7.555 9.148 -10.875 1 98.06 165 LEU A N 1
ATOM 1322 C CA . LEU A 1 165 ? 8.477 9.156 -9.742 1 98.06 165 LEU A CA 1
ATOM 1323 C C . LEU A 1 165 ? 9.68 10.055 -10.023 1 98.06 165 LEU A C 1
ATOM 1325 O O . LEU A 1 165 ? 10.172 10.742 -9.133 1 98.06 165 LEU A O 1
ATOM 1329 N N . ASP A 1 166 ? 10.117 10.094 -11.273 1 96.75 166 ASP A N 1
ATOM 1330 C CA . ASP A 1 166 ? 11.297 10.875 -11.617 1 96.75 166 ASP A CA 1
ATOM 1331 C C . ASP A 1 166 ? 10.953 12.352 -11.781 1 96.75 166 ASP A C 1
ATOM 1333 O O . ASP A 1 166 ? 11.844 13.188 -11.961 1 96.75 166 ASP A O 1
ATOM 1337 N N . LYS A 1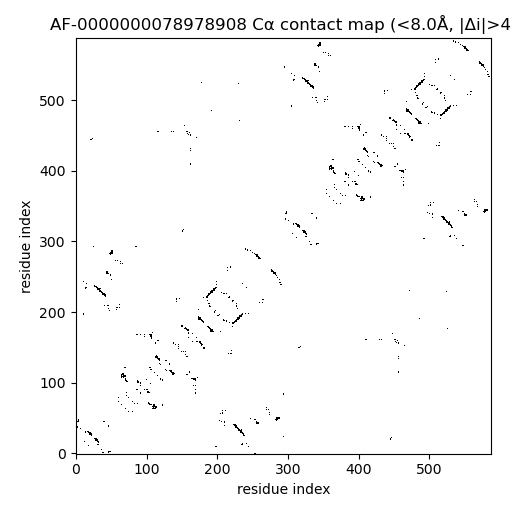 167 ? 9.664 12.68 -11.664 1 97.62 167 LYS A N 1
ATOM 1338 C CA . LYS A 1 167 ? 9.203 14.062 -11.773 1 97.62 167 LYS A CA 1
ATOM 1339 C C . LYS A 1 167 ? 8.914 14.656 -10.398 1 97.62 167 LYS A C 1
ATOM 1341 O O . LYS A 1 167 ? 8.352 15.75 -10.297 1 97.62 167 LYS A O 1
ATOM 1346 N N . MET A 1 168 ? 9.219 13.93 -9.375 1 98.25 168 MET A N 1
ATOM 1347 C CA . MET A 1 168 ? 9 14.359 -7.996 1 98.25 168 MET A CA 1
ATOM 1348 C C . MET A 1 168 ? 10.312 14.734 -7.32 1 98.25 168 MET A C 1
ATOM 1350 O O . MET A 1 168 ? 11.328 14.062 -7.508 1 98.25 168 MET A O 1
ATOM 1354 N N . ALA A 1 169 ? 10.258 15.828 -6.555 1 97.56 169 ALA A N 1
ATOM 1355 C CA . ALA A 1 169 ? 11.422 16.125 -5.73 1 97.56 169 ALA A CA 1
ATOM 1356 C C . ALA A 1 169 ? 11.734 14.977 -4.777 1 97.56 169 ALA A C 1
ATOM 1358 O O . ALA A 1 169 ? 12.891 14.594 -4.605 1 97.56 169 ALA A O 1
ATOM 1359 N N . LEU A 1 170 ? 10.727 14.43 -4.199 1 95.94 170 LEU A N 1
ATOM 1360 C CA . LEU A 1 170 ? 10.805 13.281 -3.301 1 95.94 170 LEU A CA 1
ATOM 1361 C C . LEU A 1 170 ? 9.648 12.32 -3.553 1 95.94 170 LEU A C 1
ATOM 1363 O O . LEU A 1 170 ? 8.477 12.695 -3.426 1 95.94 170 LEU A O 1
ATOM 1367 N N . PRO A 1 171 ? 10.008 11.039 -3.854 1 96.94 171 PRO A N 1
ATOM 1368 C CA . PRO A 1 171 ? 8.906 10.07 -3.938 1 96.94 171 PRO A CA 1
ATOM 1369 C C . PRO A 1 171 ? 8.133 9.945 -2.627 1 96.94 171 PRO A C 1
ATOM 1371 O O . PRO A 1 171 ? 8.727 10 -1.548 1 96.94 171 PRO A O 1
ATOM 1374 N N . PRO A 1 172 ? 6.879 9.766 -2.697 1 98 172 PRO A N 1
ATOM 1375 C CA . PRO A 1 172 ? 6.059 9.75 -1.484 1 98 172 PRO A CA 1
ATOM 1376 C C . PRO A 1 172 ? 6.449 8.633 -0.523 1 98 172 PRO A C 1
ATOM 1378 O O . PRO A 1 172 ? 6.66 7.492 -0.949 1 98 172 PRO A O 1
ATOM 1381 N N . CYS A 1 173 ? 6.527 8.977 0.749 1 97.94 173 CYS A N 1
ATOM 1382 C CA . CYS A 1 173 ? 6.738 7.98 1.795 1 97.94 173 CYS A CA 1
ATOM 1383 C C . CYS A 1 173 ? 5.43 7.309 2.188 1 97.94 173 CYS A C 1
ATOM 1385 O O . CYS A 1 173 ? 5.387 6.102 2.414 1 97.94 173 CYS A O 1
ATOM 1387 N N . HIS A 1 174 ? 4.355 8.133 2.43 1 97.81 174 HIS A N 1
ATOM 1388 C CA . HIS A 1 174 ? 3.027 7.551 2.572 1 97.81 174 HIS A CA 1
ATOM 1389 C C . HIS A 1 174 ? 2.389 7.293 1.211 1 97.81 174 HIS A C 1
ATOM 1391 O O . HIS A 1 174 ? 1.868 8.219 0.581 1 97.81 174 HIS A O 1
ATOM 1397 N N . VAL A 1 175 ? 2.359 6.039 0.827 1 98.31 175 VAL A N 1
ATOM 1398 C CA . VAL A 1 175 ? 2.145 5.598 -0.547 1 98.31 175 VAL A CA 1
ATOM 1399 C C . VAL A 1 175 ? 0.648 5.465 -0.82 1 98.31 175 VAL A C 1
ATOM 1401 O O . VAL A 1 175 ? 0.19 5.711 -1.938 1 98.31 175 VAL A O 1
ATOM 1404 N N . SER A 1 176 ? -0.087 5.051 0.205 1 98.75 176 SER A N 1
ATOM 1405 C CA . SER A 1 176 ? -1.491 4.781 -0.082 1 98.75 176 SER A CA 1
ATOM 1406 C C . SER A 1 176 ? -2.334 4.832 1.188 1 98.75 176 SER A C 1
ATOM 1408 O O . SER A 1 176 ? -1.797 4.82 2.297 1 98.75 176 SER A O 1
ATOM 1410 N N . ALA A 1 177 ? -3.645 4.906 0.979 1 98.88 177 ALA A N 1
ATOM 1411 C CA . ALA A 1 177 ? -4.629 4.863 2.059 1 98.88 177 ALA A CA 1
ATOM 1412 C C . ALA A 1 177 ? -5.918 4.191 1.599 1 98.88 177 ALA A C 1
ATOM 1414 O O . ALA A 1 177 ? -6.426 4.484 0.512 1 98.88 177 ALA A O 1
ATOM 1415 N N . GLN A 1 178 ? -6.359 3.299 2.354 1 98.94 178 GLN A N 1
ATOM 1416 C CA . GLN A 1 178 ? -7.664 2.684 2.156 1 98.94 178 GLN A CA 1
ATOM 1417 C C . GLN A 1 178 ? -8.641 3.098 3.254 1 98.94 178 GLN A C 1
ATOM 1419 O O . GLN A 1 178 ? -8.25 3.229 4.418 1 98.94 178 GLN A O 1
ATOM 1424 N N . PHE A 1 179 ? -9.883 3.271 2.857 1 98.94 179 PHE A N 1
ATOM 1425 C CA . PHE A 1 179 ? -10.906 3.66 3.82 1 98.94 179 PHE A CA 1
ATOM 1426 C C . PHE A 1 179 ? -11.984 2.588 3.928 1 98.94 179 PHE A C 1
ATOM 1428 O O . PHE A 1 179 ? -12.32 1.938 2.936 1 98.94 179 PHE A O 1
ATOM 1435 N N . TYR A 1 180 ? -12.445 2.393 5.129 1 98.81 180 TYR A N 1
ATOM 1436 C CA . TYR A 1 180 ? -13.398 1.354 5.5 1 98.81 180 TYR A CA 1
ATOM 1437 C C . TYR A 1 180 ? -14.5 1.918 6.387 1 98.81 180 TYR A C 1
ATOM 1439 O O . TYR A 1 180 ? -14.242 2.303 7.531 1 98.81 180 TYR A O 1
ATOM 1447 N N . ALA A 1 181 ? -15.727 2.008 5.855 1 98.56 181 ALA A N 1
ATOM 1448 C CA . ALA A 1 181 ? -16.891 2.438 6.629 1 98.56 181 ALA A CA 1
ATOM 1449 C C . ALA A 1 181 ? -17.656 1.238 7.18 1 98.56 181 ALA A C 1
ATOM 1451 O O . ALA A 1 181 ? -18.125 0.393 6.418 1 98.56 181 ALA A O 1
ATOM 1452 N N . ASP A 1 182 ? -17.703 1.16 8.438 1 97.25 182 ASP A N 1
ATOM 1453 C CA . ASP A 1 182 ? -18.438 0.027 9 1 97.25 182 ASP A CA 1
ATOM 1454 C C . ASP A 1 182 ? -19.938 0.321 9.07 1 97.25 182 ASP A C 1
ATOM 1456 O O . ASP A 1 182 ? -20.375 1.416 8.719 1 97.25 182 ASP A O 1
ATOM 1460 N N . ARG A 1 183 ? -20.75 -0.635 9.469 1 94.44 183 ARG A N 1
ATOM 1461 C CA . ARG A 1 183 ? -22.203 -0.544 9.445 1 94.44 183 ARG A CA 1
ATOM 1462 C C . ARG A 1 183 ? -22.703 0.487 10.453 1 94.44 183 ARG A C 1
ATOM 1464 O O . ARG A 1 183 ? -23.766 1.08 10.266 1 94.44 183 ARG A O 1
ATOM 1471 N N . ALA A 1 184 ? -21.969 0.719 11.5 1 96.25 184 ALA A N 1
ATOM 1472 C CA . ALA A 1 184 ? -22.375 1.662 12.539 1 96.25 184 ALA A CA 1
ATOM 1473 C C . ALA A 1 184 ? -22.031 3.094 12.148 1 96.25 184 ALA A C 1
ATOM 1475 O O . ALA A 1 184 ? -22.344 4.039 12.875 1 96.25 184 ALA A O 1
ATOM 1476 N N . GLY A 1 185 ? -21.344 3.256 11.016 1 97.69 185 GLY A N 1
ATOM 1477 C CA . GLY A 1 185 ? -21.047 4.59 10.516 1 97.69 185 GLY A CA 1
ATOM 1478 C C . GLY A 1 185 ? -19.656 5.07 10.898 1 97.69 185 GLY A C 1
ATOM 1479 O O . GLY A 1 185 ? -19.344 6.254 10.766 1 97.69 185 GLY A O 1
ATOM 1480 N N . GLY A 1 186 ? -18.859 4.152 11.438 1 98.56 186 GLY A N 1
ATOM 1481 C CA . GLY A 1 186 ? -17.469 4.488 11.727 1 98.56 186 GLY A CA 1
ATOM 1482 C C . GLY A 1 186 ? -16.562 4.383 10.516 1 98.56 186 GLY A C 1
ATOM 1483 O O . GLY A 1 186 ? -16.656 3.424 9.742 1 98.56 186 GLY A O 1
ATOM 1484 N N . LEU A 1 187 ? -15.711 5.379 10.289 1 98.88 187 LEU A N 1
ATOM 1485 C CA . LEU A 1 187 ? -14.758 5.375 9.188 1 98.88 187 LEU A CA 1
ATOM 1486 C C . LEU A 1 187 ? -13.344 5.102 9.695 1 98.88 187 LEU A C 1
ATOM 1488 O O . LEU A 1 187 ? -12.859 5.793 10.594 1 98.88 187 LEU A O 1
ATOM 1492 N N . SER A 1 188 ? -12.742 4.09 9.172 1 98.94 188 SER A N 1
ATOM 1493 C CA . SER A 1 188 ? -11.352 3.762 9.461 1 98.94 188 SER A CA 1
ATOM 1494 C C . SER A 1 188 ? -10.469 3.988 8.234 1 98.94 188 SER A C 1
ATOM 1496 O O . SER A 1 188 ? -10.945 3.928 7.102 1 98.94 188 SER A O 1
ATOM 1498 N N . CYS A 1 189 ? -9.227 4.309 8.477 1 98.94 189 CYS A N 1
ATOM 1499 C CA . CYS A 1 189 ? -8.219 4.492 7.438 1 98.94 189 CYS A CA 1
ATOM 1500 C C . CYS A 1 189 ? -7.023 3.574 7.672 1 98.94 189 CYS A C 1
ATOM 1502 O O . CYS A 1 189 ? -6.551 3.438 8.805 1 98.94 189 CYS A O 1
ATOM 1504 N N . HIS A 1 190 ? -6.621 2.865 6.699 1 98.94 190 HIS A N 1
ATOM 1505 C CA . HIS A 1 190 ? -5.375 2.105 6.707 1 98.94 190 HIS A CA 1
ATOM 1506 C C . HIS A 1 190 ? -4.363 2.699 5.73 1 98.94 190 HIS A C 1
ATOM 1508 O O . HIS A 1 190 ? -4.527 2.58 4.512 1 98.94 190 HIS A O 1
ATOM 1514 N N . MET A 1 191 ? -3.357 3.314 6.266 1 98.81 191 MET A N 1
ATOM 1515 C CA . MET A 1 191 ? -2.312 3.955 5.473 1 98.81 191 MET A CA 1
ATOM 1516 C C . MET A 1 191 ? -1.067 3.076 5.402 1 98.81 191 MET A C 1
ATOM 1518 O O . MET A 1 191 ? -0.667 2.48 6.406 1 98.81 191 MET A O 1
ATOM 1522 N N . TYR A 1 192 ? -0.488 2.916 4.234 1 98.88 192 TYR A N 1
ATOM 1523 C CA . TYR A 1 192 ? 0.814 2.275 4.078 1 98.88 192 TYR A CA 1
ATOM 1524 C C . TYR A 1 192 ? 1.906 3.312 3.844 1 98.88 192 TYR A C 1
ATOM 1526 O O . TYR A 1 192 ? 1.788 4.156 2.951 1 98.88 192 TYR A O 1
ATOM 1534 N N . GLN A 1 193 ? 2.928 3.236 4.59 1 98.88 193 GLN A N 1
ATOM 1535 C CA . GLN A 1 193 ? 4.066 4.141 4.473 1 98.88 193 GLN A CA 1
ATOM 1536 C C . GLN A 1 193 ? 5.363 3.363 4.258 1 98.88 193 GLN A C 1
ATOM 1538 O O . GLN A 1 193 ? 5.812 2.635 5.148 1 98.88 193 GLN A O 1
ATOM 1543 N N . ARG A 1 194 ? 6.012 3.545 3.119 1 98.69 194 ARG A N 1
ATOM 1544 C CA . ARG A 1 194 ? 7.148 2.721 2.723 1 98.69 194 ARG A CA 1
ATOM 1545 C C . ARG A 1 194 ? 8.406 3.111 3.494 1 98.69 194 ARG A C 1
ATOM 1547 O O . ARG A 1 194 ? 9.289 2.281 3.713 1 98.69 194 ARG A O 1
ATOM 1554 N N . SER A 1 195 ? 8.602 4.363 3.77 1 98.44 195 SER A N 1
ATOM 1555 C CA . SER A 1 195 ? 9.742 4.934 4.48 1 98.44 195 SER A CA 1
ATOM 1556 C C . SER A 1 195 ? 9.297 5.754 5.684 1 98.44 195 SER A C 1
ATOM 1558 O O . SER A 1 195 ? 8.578 6.746 5.531 1 98.44 195 SER A O 1
ATOM 1560 N N . VAL A 1 196 ? 9.734 5.332 6.828 1 98.56 196 VAL A N 1
ATOM 1561 C CA . VAL A 1 196 ? 9.172 5.902 8.047 1 98.56 196 VAL A CA 1
ATOM 1562 C C . VAL A 1 196 ? 10.305 6.395 8.953 1 98.56 196 VAL A C 1
ATOM 1564 O O . VAL A 1 196 ? 10.914 5.605 9.68 1 98.56 196 VAL A O 1
ATOM 1567 N N . ASP A 1 197 ? 10.539 7.684 8.883 1 97.88 197 ASP A N 1
ATOM 1568 C CA . ASP A 1 197 ? 11.305 8.297 9.961 1 97.88 197 ASP A CA 1
ATOM 1569 C C . ASP A 1 197 ? 10.492 8.359 11.25 1 97.88 197 ASP A C 1
ATOM 1571 O O . ASP A 1 197 ? 9.695 9.273 11.453 1 97.88 197 ASP A O 1
ATOM 1575 N N . VAL A 1 198 ? 10.758 7.398 12.086 1 98.06 198 VAL A N 1
ATOM 1576 C CA . VAL A 1 198 ? 9.852 7.152 13.203 1 98.06 198 VAL A CA 1
ATOM 1577 C C . VAL A 1 198 ? 9.961 8.289 14.211 1 98.06 198 VAL A C 1
ATOM 1579 O O . VAL A 1 198 ? 9.023 8.539 14.977 1 98.06 198 VAL A O 1
ATOM 1582 N N . PHE A 1 199 ? 11.055 9.055 14.18 1 97.94 199 PHE A N 1
ATOM 1583 C CA . PHE A 1 199 ? 11.25 10.102 15.18 1 97.94 199 PHE A CA 1
ATOM 1584 C C . PHE A 1 199 ? 10.633 11.414 14.711 1 97.94 199 PHE A C 1
ATOM 1586 O O . PHE A 1 199 ? 9.906 12.07 15.461 1 97.94 199 PHE A O 1
ATOM 1593 N N . LEU A 1 200 ? 10.906 11.781 13.445 1 95.12 200 LEU A N 1
ATOM 1594 C CA . LEU A 1 200 ? 10.477 13.102 13 1 95.12 200 LEU A CA 1
ATOM 1595 C C . LEU A 1 200 ? 9.211 13.008 12.156 1 95.12 200 LEU A C 1
ATOM 1597 O O . LEU A 1 200 ? 8.18 13.578 12.516 1 95.12 200 LEU A O 1
ATOM 1601 N N . GLY A 1 201 ? 9.266 12.258 11.086 1 95.75 201 GLY A N 1
ATOM 1602 C CA . GLY A 1 201 ? 8.203 12.25 10.094 1 95.75 201 GLY A CA 1
ATOM 1603 C C . GLY A 1 201 ? 6.961 11.523 10.555 1 95.75 201 GLY A C 1
ATOM 1604 O O . GLY A 1 201 ? 5.84 11.977 10.305 1 95.75 201 GLY A O 1
ATOM 1605 N N . PHE A 1 202 ? 7.148 10.469 11.266 1 98.12 202 PHE A N 1
ATOM 1606 C CA . PHE A 1 202 ? 6.051 9.555 11.562 1 98.12 202 PHE A CA 1
ATOM 1607 C C . PHE A 1 202 ? 5.008 10.234 12.445 1 98.12 202 PHE A C 1
ATOM 1609 O O . PHE A 1 202 ? 3.805 10.117 12.188 1 98.12 202 PHE A O 1
ATOM 1616 N N . PRO A 1 203 ? 5.387 10.953 13.5 1 97.44 203 PRO A N 1
ATOM 1617 C CA . PRO A 1 203 ? 4.383 11.664 14.297 1 97.44 203 PRO A CA 1
ATOM 1618 C C . PRO A 1 203 ? 3.533 12.617 13.461 1 97.44 203 PRO A C 1
ATOM 1620 O O . PRO A 1 203 ? 2.326 12.734 13.688 1 97.44 203 PRO A O 1
ATOM 1623 N N . TRP A 1 204 ? 4.188 13.273 12.5 1 97.06 204 TRP A N 1
ATOM 1624 C CA . TRP A 1 204 ? 3.496 14.164 11.578 1 97.06 204 TRP A CA 1
ATOM 1625 C C . TRP A 1 204 ? 2.465 13.406 10.75 1 97.06 204 TRP A C 1
ATOM 1627 O O . TRP A 1 204 ? 1.325 13.852 10.602 1 97.06 204 TRP A O 1
ATOM 1637 N N . ASN A 1 205 ? 2.834 12.266 10.25 1 98.5 205 ASN A N 1
ATOM 1638 C CA . ASN A 1 205 ? 1.981 11.477 9.367 1 98.5 205 ASN A CA 1
ATOM 1639 C C . ASN A 1 205 ? 0.816 10.852 10.125 1 98.5 205 ASN A C 1
ATOM 1641 O O . ASN A 1 205 ? -0.281 10.711 9.586 1 98.5 205 ASN A O 1
ATOM 1645 N N . ILE A 1 206 ? 1.054 10.422 11.398 1 98.62 206 ILE A N 1
ATOM 1646 C CA . ILE A 1 206 ? -0.013 9.883 12.234 1 98.62 206 ILE A CA 1
ATOM 1647 C C . ILE A 1 206 ? -1.133 10.914 12.367 1 98.62 206 ILE A C 1
ATOM 1649 O O . ILE A 1 206 ? -2.301 10.609 12.117 1 98.62 206 ILE A O 1
ATOM 1653 N N . LEU A 1 207 ? -0.761 12.125 12.719 1 98.56 207 LEU A N 1
ATOM 1654 C CA . LEU A 1 207 ? -1.763 13.172 12.891 1 98.56 207 LEU A CA 1
ATOM 1655 C C . LEU A 1 207 ? -2.408 13.523 11.555 1 98.56 207 LEU A C 1
ATOM 1657 O O . LEU A 1 207 ? -3.631 13.664 11.469 1 98.56 207 LEU A O 1
ATOM 1661 N N . SER A 1 208 ? -1.622 13.672 10.539 1 98.75 208 SER A N 1
ATOM 1662 C CA . SER A 1 208 ? -2.096 14.062 9.219 1 98.75 208 SER A CA 1
ATOM 1663 C C . SER A 1 208 ? -3.209 13.141 8.734 1 98.75 208 SER A C 1
ATOM 1665 O O . SER A 1 208 ? -4.281 13.602 8.336 1 98.75 208 SER A O 1
ATOM 1667 N N . TYR A 1 209 ? -3.02 11.867 8.828 1 98.88 209 TYR A N 1
ATOM 1668 C CA . TYR A 1 209 ? -3.992 10.93 8.281 1 98.88 209 TYR A CA 1
ATOM 1669 C C . TYR A 1 209 ? -5.164 10.734 9.234 1 98.88 209 TYR A C 1
ATOM 1671 O O . TYR A 1 209 ? -6.25 10.32 8.82 1 98.88 209 TYR A O 1
ATOM 1679 N N . SER A 1 210 ? -4.965 10.984 10.516 1 98.81 210 SER A N 1
ATOM 1680 C CA . SER A 1 210 ? -6.109 11.062 11.422 1 98.81 210 SER A CA 1
ATOM 1681 C C . SER A 1 210 ? -7.043 12.203 11.023 1 98.81 210 SER A C 1
ATOM 1683 O O . SER A 1 210 ? -8.258 12.016 10.93 1 98.81 210 SER A O 1
ATOM 1685 N N . VAL A 1 211 ? -6.43 13.328 10.773 1 98.81 211 VAL A N 1
ATOM 1686 C CA . VAL A 1 211 ? -7.215 14.508 10.43 1 98.81 211 VAL A CA 1
ATOM 1687 C C . VAL A 1 211 ? -7.891 14.297 9.07 1 98.81 211 VAL A C 1
ATOM 1689 O O . VAL A 1 211 ? -9.055 14.664 8.883 1 98.81 211 VAL A O 1
ATOM 1692 N N . LEU A 1 212 ? -7.188 13.719 8.102 1 98.94 212 LEU A N 1
ATOM 1693 C CA . LEU A 1 212 ? -7.801 13.367 6.82 1 98.94 212 LEU A CA 1
ATOM 1694 C C . LEU A 1 212 ? -9.047 12.508 7.035 1 98.94 212 LEU A C 1
ATOM 1696 O O . LEU A 1 212 ? -10.078 12.742 6.402 1 98.94 212 LEU A O 1
ATOM 1700 N N . THR A 1 213 ? -8.953 11.547 7.906 1 98.94 213 THR A N 1
ATOM 1701 C CA . THR A 1 213 ? -10.07 10.656 8.211 1 98.94 213 THR A CA 1
ATOM 1702 C C . THR A 1 213 ? -11.227 11.43 8.828 1 98.94 213 THR A C 1
ATOM 1704 O O . THR A 1 213 ? -12.391 11.195 8.5 1 98.94 213 THR A O 1
ATOM 1707 N N . TYR A 1 214 ? -10.898 12.406 9.734 1 98.81 214 TYR A N 1
ATOM 1708 C CA . TYR A 1 214 ? -11.914 13.273 10.312 1 98.81 214 TYR A CA 1
ATOM 1709 C C . TYR A 1 214 ? -12.656 14.047 9.227 1 98.81 214 TYR A C 1
ATOM 1711 O O . TYR A 1 214 ? -13.891 14.102 9.234 1 98.81 214 TYR A O 1
ATOM 1719 N N . ILE A 1 215 ? -11.938 14.625 8.328 1 98.94 215 ILE A N 1
ATOM 1720 C CA . ILE A 1 215 ? -12.516 15.453 7.277 1 98.94 215 ILE A CA 1
ATOM 1721 C C . ILE A 1 215 ? -13.43 14.609 6.398 1 98.94 215 ILE A C 1
ATOM 1723 O O . ILE A 1 215 ? -14.586 14.977 6.16 1 98.94 215 ILE A O 1
ATOM 1727 N N . LEU A 1 216 ? -12.922 13.453 5.922 1 98.94 216 LEU A N 1
ATOM 1728 C CA . LEU A 1 216 ? -13.695 12.594 5.043 1 98.94 216 LEU A CA 1
ATOM 1729 C C . LEU A 1 216 ? -14.945 12.07 5.754 1 98.94 216 LEU A C 1
ATOM 1731 O O . LEU A 1 216 ? -16.016 11.969 5.148 1 98.94 216 LEU A O 1
ATOM 1735 N N . ALA A 1 217 ? -14.773 11.672 7.027 1 98.88 217 ALA A N 1
ATOM 1736 C CA . ALA A 1 217 ? -15.922 11.211 7.805 1 98.88 217 ALA A CA 1
ATOM 1737 C C . ALA A 1 217 ? -17 12.297 7.887 1 98.88 217 ALA A C 1
ATOM 1739 O O . ALA A 1 217 ? -18.172 12.023 7.633 1 98.88 217 ALA A O 1
ATOM 1740 N N . ALA A 1 218 ? -16.594 13.5 8.203 1 98.81 218 ALA A N 1
ATOM 1741 C CA . ALA A 1 218 ? -17.531 14.609 8.305 1 98.81 218 ALA A CA 1
ATOM 1742 C C . ALA A 1 218 ? -18.266 14.828 6.988 1 98.81 218 ALA A C 1
ATOM 1744 O O . ALA A 1 218 ? -19.5 15 6.973 1 98.81 218 ALA A O 1
ATOM 1745 N N . LYS A 1 219 ? -17.578 14.836 5.934 1 98.88 219 LYS A N 1
ATOM 1746 C CA . LYS A 1 219 ? -18.156 15.133 4.621 1 98.88 219 LYS A CA 1
ATOM 1747 C C . LYS A 1 219 ? -19.078 14.008 4.156 1 98.88 219 LYS A C 1
ATOM 1749 O O . LYS A 1 219 ? -20.016 14.242 3.391 1 98.88 219 LYS A O 1
ATOM 1754 N N . ALA A 1 220 ? -18.797 12.797 4.582 1 98.75 220 ALA A N 1
ATOM 1755 C CA . ALA A 1 220 ? -19.578 11.641 4.125 1 98.75 220 ALA A CA 1
ATOM 1756 C C . ALA A 1 220 ? -20.688 11.305 5.105 1 98.75 220 ALA A C 1
ATOM 1758 O O . ALA A 1 220 ? -21.422 10.328 4.906 1 98.75 220 ALA A O 1
ATOM 1759 N N . GLY A 1 221 ? -20.844 12.07 6.195 1 98.25 221 GLY A N 1
ATOM 1760 C CA . GLY A 1 221 ? -21.844 11.781 7.207 1 98.25 221 GLY A CA 1
ATOM 1761 C C . GLY A 1 221 ? -21.5 10.586 8.078 1 98.25 221 GLY A C 1
ATOM 1762 O O . GLY A 1 221 ? -22.375 9.82 8.469 1 98.25 221 GLY A O 1
ATOM 1763 N N . LEU A 1 222 ? -20.234 10.312 8.266 1 98.56 222 LEU A N 1
ATOM 1764 C CA . LEU A 1 222 ? -19.703 9.234 9.078 1 98.56 222 LEU A CA 1
ATOM 1765 C C . LEU A 1 222 ? -18.969 9.789 10.305 1 98.56 222 LEU A C 1
ATOM 1767 O O . LEU A 1 222 ? -18.984 10.992 10.539 1 98.56 222 LEU A O 1
ATOM 1771 N N . LYS A 1 223 ? -18.438 8.922 11.141 1 98.38 223 LYS A N 1
ATOM 1772 C CA . LYS A 1 223 ? -17.625 9.281 12.297 1 98.38 223 LYS A CA 1
ATOM 1773 C C . LYS A 1 223 ? -16.25 8.625 12.234 1 98.38 223 LYS A C 1
ATOM 1775 O O . LYS A 1 223 ? -16.125 7.473 11.812 1 98.38 223 LYS A O 1
ATOM 1780 N N . PRO A 1 224 ? -15.234 9.398 12.562 1 98.5 224 PRO A N 1
ATOM 1781 C CA . PRO A 1 224 ? -13.93 8.734 12.609 1 98.5 224 PRO A CA 1
ATOM 1782 C C . PRO A 1 224 ? -13.898 7.566 13.594 1 98.5 224 PRO A C 1
ATOM 1784 O O . PRO A 1 224 ? -14.547 7.617 14.641 1 98.5 224 PRO A O 1
ATOM 1787 N N . LYS A 1 225 ? -13.117 6.562 13.32 1 98.5 225 LYS A N 1
ATOM 1788 C CA . LYS A 1 225 ? -13.094 5.391 14.188 1 98.5 225 LYS A CA 1
ATOM 1789 C C . LYS A 1 225 ? -11.664 4.961 14.492 1 98.5 225 LYS A C 1
ATOM 1791 O O . LYS A 1 225 ? -11.242 4.965 15.648 1 98.5 225 LYS A O 1
ATOM 1796 N N . GLU A 1 226 ? -10.906 4.555 13.422 1 98.56 226 GLU A N 1
ATOM 1797 C CA . GLU A 1 226 ? -9.578 4.004 13.641 1 98.56 226 GLU A CA 1
ATOM 1798 C C . GLU A 1 226 ? -8.609 4.445 12.547 1 98.56 226 GLU A C 1
ATOM 1800 O O . GLU A 1 226 ? -9 4.566 11.383 1 98.56 226 GLU A O 1
ATOM 1805 N N . LEU A 1 227 ? -7.367 4.738 12.953 1 98.81 227 LEU A N 1
ATOM 1806 C CA . LEU A 1 227 ? -6.25 4.859 12.023 1 98.81 227 LEU A CA 1
ATOM 1807 C C . LEU A 1 227 ? -5.281 3.693 12.18 1 98.81 227 LEU A C 1
ATOM 1809 O O . LEU A 1 227 ? -4.789 3.434 13.281 1 98.81 227 LEU A O 1
ATOM 1813 N N . ILE A 1 228 ? -5.098 2.99 11.133 1 98.88 228 ILE A N 1
ATOM 1814 C CA . ILE A 1 228 ? -4.109 1.916 11.062 1 98.88 228 ILE A CA 1
ATOM 1815 C C . ILE A 1 228 ? -2.975 2.314 10.125 1 98.88 228 ILE A C 1
ATOM 1817 O O . ILE A 1 228 ? -3.215 2.854 9.047 1 98.88 228 ILE A O 1
ATOM 1821 N N . ILE A 1 229 ? -1.743 2.123 10.547 1 98.81 229 ILE A N 1
ATOM 1822 C CA . ILE A 1 229 ? -0.604 2.434 9.688 1 98.81 229 ILE A CA 1
ATOM 1823 C C . ILE A 1 229 ? 0.323 1.224 9.602 1 98.81 229 ILE A C 1
ATOM 1825 O O . ILE A 1 229 ? 0.803 0.728 10.625 1 98.81 229 ILE A O 1
ATOM 1829 N N . SER A 1 230 ? 0.49 0.723 8.43 1 98.88 230 SER A N 1
ATOM 1830 C CA . SER A 1 230 ? 1.526 -0.267 8.156 1 98.88 230 SER A CA 1
ATOM 1831 C C . SER A 1 230 ? 2.789 0.392 7.609 1 98.88 230 SER A C 1
ATOM 1833 O O . SER A 1 230 ? 2.719 1.23 6.707 1 98.88 230 SER A O 1
ATOM 1835 N N . THR A 1 231 ? 3.918 -0.013 8.188 1 98.81 231 THR A N 1
ATOM 1836 C CA . THR A 1 231 ? 5.16 0.677 7.855 1 98.81 231 THR A CA 1
ATOM 1837 C C . THR A 1 231 ? 6.121 -0.258 7.129 1 98.81 231 THR A C 1
ATOM 1839 O O . THR A 1 231 ? 6.203 -1.446 7.445 1 98.81 231 THR A O 1
ATOM 1842 N N . GLY A 1 232 ? 6.73 0.224 6.043 1 98.62 232 GLY A N 1
ATOM 1843 C CA . GLY A 1 232 ? 7.824 -0.486 5.398 1 98.62 232 GLY A CA 1
ATOM 1844 C C . GLY A 1 232 ? 9.133 -0.362 6.148 1 98.62 232 GLY A C 1
ATOM 1845 O O . GLY A 1 232 ? 9.273 -0.886 7.258 1 98.62 232 GLY A O 1
ATOM 1846 N N . ASP A 1 233 ? 10.125 0.355 5.562 1 98.69 233 ASP A N 1
ATOM 1847 C CA . ASP A 1 233 ? 11.383 0.672 6.23 1 98.69 233 ASP A CA 1
ATOM 1848 C C . ASP A 1 233 ? 11.172 1.696 7.344 1 98.69 233 ASP A C 1
ATOM 1850 O O . ASP A 1 233 ? 10.961 2.879 7.074 1 98.69 233 ASP A O 1
ATOM 1854 N N . THR A 1 234 ? 11.188 1.236 8.578 1 98.75 234 THR A N 1
ATOM 1855 C CA . THR A 1 234 ? 10.992 2.057 9.773 1 98.75 234 THR A CA 1
ATOM 1856 C C . THR A 1 234 ? 12.32 2.338 10.461 1 98.75 234 THR A C 1
ATOM 1858 O O . THR A 1 234 ? 12.969 1.422 10.977 1 98.75 234 THR A O 1
ATOM 1861 N N . HIS A 1 235 ? 12.688 3.637 10.484 1 98.75 235 HIS A N 1
ATOM 1862 C CA . HIS A 1 235 ? 14.094 3.857 10.828 1 98.75 235 HIS A CA 1
ATOM 1863 C C . HIS A 1 235 ? 14.25 5.086 11.719 1 98.75 235 HIS A C 1
ATOM 1865 O O . HIS A 1 235 ? 13.359 5.93 11.797 1 98.75 235 HIS A O 1
ATOM 1871 N N . ILE A 1 236 ? 15.305 5.082 12.438 1 98.44 236 ILE A N 1
ATOM 1872 C CA . ILE A 1 236 ? 15.859 6.223 13.164 1 98.44 236 ILE A CA 1
ATOM 1873 C C . ILE A 1 236 ? 17.172 6.648 12.523 1 98.44 236 ILE A C 1
ATOM 1875 O O . ILE A 1 236 ? 18.062 5.82 12.312 1 98.44 236 ILE A O 1
ATOM 1879 N N . TYR A 1 237 ? 17.203 7.895 12.141 1 97.38 237 TYR A N 1
ATOM 1880 C CA . TYR A 1 237 ? 18.484 8.391 11.641 1 97.38 237 TYR A CA 1
ATOM 1881 C C . TYR A 1 237 ? 19.531 8.406 12.75 1 97.38 237 TYR A C 1
ATOM 1883 O O . TYR A 1 237 ? 19.219 8.742 13.898 1 97.38 237 TYR A O 1
ATOM 1891 N N . ALA A 1 238 ? 20.766 8.148 12.359 1 95.94 238 ALA A N 1
ATOM 1892 C CA . ALA A 1 238 ? 21.844 7.996 13.328 1 95.94 238 ALA A CA 1
ATOM 1893 C C . ALA A 1 238 ? 22.047 9.281 14.125 1 95.94 238 ALA A C 1
ATOM 1895 O O . ALA A 1 238 ? 22.406 9.234 15.305 1 95.94 238 ALA A O 1
ATOM 1896 N N . ASN A 1 239 ? 21.766 10.391 13.5 1 95.38 239 ASN A N 1
ATOM 1897 C CA . ASN A 1 239 ? 21.984 11.664 14.18 1 95.38 239 ASN A CA 1
ATOM 1898 C C . ASN A 1 239 ? 20.812 12.016 15.094 1 95.38 239 ASN A C 1
ATOM 1900 O O . ASN A 1 239 ? 20.812 13.07 15.727 1 95.38 239 ASN A O 1
ATOM 1904 N N . HIS A 1 240 ? 19.812 11.133 15.234 1 97.31 240 HIS A N 1
ATOM 1905 C CA . HIS A 1 240 ? 18.656 11.422 16.062 1 97.31 240 HIS A CA 1
ATOM 1906 C C . HIS A 1 240 ? 18.594 10.5 17.281 1 97.31 240 HIS A C 1
ATOM 1908 O O . HIS A 1 240 ? 17.641 10.547 18.062 1 97.31 240 HIS A O 1
ATOM 1914 N N . VAL A 1 241 ? 19.609 9.672 17.516 1 97.31 241 VAL A N 1
ATOM 1915 C CA . VAL A 1 241 ? 19.594 8.656 18.578 1 97.31 241 VAL A CA 1
ATOM 1916 C C . VAL A 1 241 ? 19.469 9.328 19.938 1 97.31 241 VAL A C 1
ATOM 1918 O O . VAL A 1 241 ? 18.688 8.883 20.781 1 97.31 241 VAL A O 1
ATOM 1921 N N . GLY A 1 242 ? 20.281 10.391 20.188 1 97.69 242 GLY A N 1
ATOM 1922 C CA . GLY A 1 242 ? 20.203 11.109 21.438 1 97.69 242 GLY A CA 1
ATOM 1923 C C . GLY A 1 242 ? 18.812 11.68 21.703 1 97.69 242 GLY A C 1
ATOM 1924 O O . GLY A 1 242 ? 18.281 11.555 22.812 1 97.69 242 GLY A O 1
ATOM 1925 N N . GLN A 1 243 ? 18.219 12.312 20.719 1 98.19 243 GLN A N 1
ATOM 1926 C CA . GLN A 1 243 ? 16.875 12.875 20.812 1 98.19 243 GLN A CA 1
ATOM 1927 C C . GLN A 1 243 ? 15.844 11.789 21.109 1 98.19 243 GLN A C 1
ATOM 1929 O O . GLN A 1 243 ? 14.914 12 21.891 1 98.19 243 GLN A O 1
ATOM 1934 N N . VAL A 1 244 ? 16.016 10.641 20.469 1 98.44 244 VAL A N 1
ATOM 1935 C CA . VAL A 1 244 ? 15.109 9.508 20.656 1 98.44 244 VAL A CA 1
ATOM 1936 C C . VAL A 1 244 ? 15.164 9.039 22.109 1 98.44 244 VAL A C 1
ATOM 1938 O O . VAL A 1 244 ? 14.125 8.781 22.719 1 98.44 244 VAL A O 1
ATOM 1941 N N . ARG A 1 245 ? 16.359 8.93 22.688 1 98.44 245 ARG A N 1
ATOM 1942 C CA . ARG A 1 245 ? 16.516 8.508 24.078 1 98.44 245 ARG A CA 1
ATOM 1943 C C . ARG A 1 245 ? 15.836 9.492 25.031 1 98.44 245 ARG A C 1
ATOM 1945 O O . ARG A 1 245 ? 15.203 9.094 26 1 98.44 245 ARG A O 1
ATOM 1952 N N . THR A 1 246 ? 15.984 10.797 24.688 1 98.56 246 THR A N 1
ATOM 1953 C CA . THR A 1 246 ? 15.305 11.82 25.484 1 98.56 246 THR A CA 1
ATOM 1954 C C . THR A 1 246 ? 13.797 11.609 25.469 1 98.56 246 THR A C 1
ATOM 1956 O O . THR A 1 246 ? 13.148 11.648 26.516 1 98.56 246 THR A O 1
ATOM 1959 N N . GLN A 1 247 ? 13.266 11.352 24.328 1 98.62 247 GLN A N 1
ATOM 1960 C CA . GLN A 1 247 ? 11.828 11.148 24.203 1 98.62 247 GLN A CA 1
ATOM 1961 C C . GLN A 1 247 ? 11.383 9.906 24.969 1 98.62 247 GLN A C 1
ATOM 1963 O O . GLN A 1 247 ? 10.352 9.93 25.656 1 98.62 247 GLN A O 1
ATOM 1968 N N . LEU A 1 248 ? 12.141 8.836 24.891 1 98.5 248 LEU A N 1
ATOM 1969 C CA . LEU A 1 248 ? 11.781 7.555 25.484 1 98.5 248 LEU A CA 1
ATOM 1970 C C . LEU A 1 248 ? 11.812 7.637 27 1 98.5 248 LEU A C 1
ATOM 1972 O O . LEU A 1 248 ? 11.25 6.777 27.688 1 98.5 248 LEU A O 1
ATOM 1976 N N . ALA A 1 249 ? 12.438 8.656 27.547 1 98.38 249 ALA A N 1
ATOM 1977 C CA . ALA A 1 249 ? 12.516 8.836 29 1 98.38 249 ALA A CA 1
ATOM 1978 C C . ALA A 1 249 ? 11.297 9.578 29.516 1 98.38 249 ALA A C 1
ATOM 1980 O O . ALA A 1 249 ? 11.102 9.695 30.734 1 98.38 249 ALA A O 1
ATOM 1981 N N . ARG A 1 250 ? 10.43 10.047 28.641 1 98.38 250 ARG A N 1
ATOM 1982 C CA . ARG A 1 250 ? 9.273 10.852 29.031 1 98.38 250 ARG A CA 1
ATOM 1983 C C . ARG A 1 250 ? 8.016 9.992 29.125 1 98.38 250 ARG A C 1
ATOM 1985 O O . ARG A 1 250 ? 7.906 8.969 28.438 1 98.38 250 ARG A O 1
ATOM 1992 N N . GLN A 1 251 ? 7.09 10.391 29.891 1 97.5 251 GLN A N 1
ATOM 1993 C CA . GLN A 1 251 ? 5.812 9.703 30.047 1 97.5 251 GLN A CA 1
ATOM 1994 C C . GLN A 1 251 ? 4.711 10.406 29.25 1 97.5 251 GLN A C 1
ATOM 1996 O O . GLN A 1 251 ? 4.586 11.633 29.312 1 97.5 251 GLN A O 1
ATOM 2001 N N . PRO A 1 252 ? 3.979 9.602 28.5 1 97.69 252 PRO A N 1
ATOM 2002 C CA . PRO A 1 252 ? 2.91 10.211 27.719 1 97.69 252 PRO A CA 1
ATOM 2003 C C . PRO A 1 252 ? 1.828 10.859 28.578 1 97.69 252 PRO A C 1
ATOM 2005 O O . PRO A 1 252 ? 1.526 10.359 29.672 1 97.69 252 PRO A O 1
ATOM 2008 N N . PHE A 1 253 ? 1.261 11.922 28.125 1 97.81 253 PHE A N 1
ATOM 2009 C CA . PHE A 1 253 ? 0.015 12.484 28.641 1 97.81 253 PHE A CA 1
ATOM 2010 C C . PHE A 1 253 ? -1.176 11.977 27.828 1 97.81 253 PHE A C 1
ATOM 2012 O O . PHE A 1 253 ? -1.01 11.188 26.906 1 97.81 253 PHE A O 1
ATOM 2019 N N . ALA A 1 254 ? -2.35 12.375 28.281 1 96.19 254 ALA A N 1
ATOM 2020 C CA . ALA A 1 254 ? -3.551 12 27.531 1 96.19 254 ALA A CA 1
ATOM 2021 C C . ALA A 1 254 ? -3.607 12.719 26.188 1 96.19 254 ALA A C 1
ATOM 2023 O O . ALA A 1 254 ? -3.166 13.867 26.078 1 96.19 254 ALA A O 1
ATOM 2024 N N . TRP A 1 255 ? -4.125 11.977 25.172 1 96.75 255 TRP A N 1
ATOM 2025 C CA . TRP A 1 255 ? -4.312 12.602 23.875 1 96.75 255 TRP A CA 1
ATOM 2026 C C . TRP A 1 255 ? -5.465 13.602 23.906 1 96.75 255 TRP A C 1
ATOM 2028 O O . TRP A 1 255 ? -6.43 13.422 24.656 1 96.75 255 TRP A O 1
ATOM 2038 N N . PRO A 1 256 ? -5.359 14.633 23.141 1 97.56 256 PRO A N 1
ATOM 2039 C CA . PRO A 1 256 ? -6.398 15.656 23.078 1 97.56 256 PRO A CA 1
ATOM 2040 C C . PRO A 1 256 ? -7.562 15.258 22.172 1 97.56 256 PRO A C 1
ATOM 2042 O O . PRO A 1 256 ? -7.586 14.148 21.641 1 97.56 256 PRO A O 1
ATOM 2045 N N . ARG A 1 257 ? -8.438 16.141 22.125 1 97.44 257 ARG A N 1
ATOM 2046 C CA . ARG A 1 257 ? -9.531 16.031 21.172 1 97.44 257 ARG A CA 1
ATOM 2047 C C . ARG A 1 257 ? -9.391 17.078 20.062 1 97.44 257 ARG A C 1
ATOM 2049 O O . ARG A 1 257 ? -8.977 18.203 20.328 1 97.44 257 ARG A O 1
ATOM 2056 N N . LEU A 1 258 ? -9.742 16.609 18.828 1 97 258 LEU A N 1
ATOM 2057 C CA . LEU A 1 258 ? -9.797 17.547 17.703 1 97 258 LEU A CA 1
ATOM 2058 C C . LEU A 1 258 ? -11.242 17.859 17.328 1 97 258 LEU A C 1
ATOM 2060 O O . LEU A 1 258 ? -12.016 16.953 17 1 97 258 LEU A O 1
ATOM 2064 N N . GLU A 1 259 ? -11.609 19.078 17.438 1 97.88 259 GLU A N 1
ATOM 2065 C CA . GLU A 1 259 ? -12.945 19.516 17.031 1 97.88 259 GLU A CA 1
ATOM 2066 C C . GLU A 1 259 ? -12.93 20.094 15.617 1 97.88 259 GLU A C 1
ATOM 2068 O O . GLU A 1 259 ? -12.086 20.938 15.297 1 97.88 259 GLU A O 1
ATOM 2073 N N . LEU A 1 260 ? -13.797 19.609 14.812 1 97.81 260 LEU A N 1
ATOM 2074 C CA . LEU A 1 260 ? -13.961 20.094 13.445 1 97.81 260 LEU A CA 1
ATOM 2075 C C . LEU A 1 260 ? -15.195 20.969 13.328 1 97.81 260 LEU A C 1
ATOM 2077 O O . LEU A 1 260 ? -16.266 20.641 13.859 1 97.81 260 LEU A O 1
ATOM 2081 N N . SER A 1 261 ? -15.047 22.109 12.664 1 98.19 261 SER A N 1
ATOM 2082 C CA . SER A 1 261 ? -16.203 22.953 12.367 1 98.19 261 SER A CA 1
ATOM 2083 C C . SER A 1 261 ? -17.25 22.172 11.578 1 98.19 261 SER A C 1
ATOM 2085 O O . SER A 1 261 ? -16.922 21.438 10.648 1 98.19 261 SER A O 1
ATOM 2087 N N . PRO A 1 262 ? -18.516 22.359 11.914 1 97.69 262 PRO A N 1
ATOM 2088 C CA . PRO A 1 262 ? -19.562 21.688 11.148 1 97.69 262 PRO A CA 1
ATOM 2089 C C . PRO A 1 262 ? -19.594 22.109 9.68 1 97.69 262 PRO A C 1
ATOM 2091 O O . PRO A 1 262 ? -20.078 21.359 8.828 1 97.69 262 PRO A O 1
ATOM 2094 N N . ALA A 1 263 ? -18.984 23.188 9.359 1 98.19 263 ALA A N 1
ATOM 2095 C CA . ALA A 1 263 ? -18.969 23.719 7.996 1 98.19 263 ALA A CA 1
ATOM 2096 C C . ALA A 1 263 ? -18.141 22.812 7.074 1 98.19 263 ALA A C 1
ATOM 2098 O O . ALA A 1 263 ? -18.312 22.844 5.852 1 98.19 263 ALA A O 1
ATOM 2099 N N . VAL A 1 264 ? -17.266 22.016 7.613 1 98.69 264 VAL A N 1
ATOM 2100 C CA . VAL A 1 264 ? -16.359 21.172 6.836 1 98.69 264 VAL A CA 1
ATOM 2101 C C . VAL A 1 264 ? -17.188 20.188 5.988 1 98.69 264 VAL A C 1
ATOM 2103 O O . VAL A 1 264 ? -16.797 19.875 4.859 1 98.69 264 VAL A O 1
ATOM 2106 N N . ALA A 1 265 ? -18.312 19.781 6.516 1 98.38 265 ALA A N 1
ATOM 2107 C CA . ALA A 1 265 ? -19.156 18.812 5.809 1 98.38 265 ALA A CA 1
ATOM 2108 C C . ALA A 1 265 ? -19.562 19.344 4.434 1 98.38 265 ALA A C 1
ATOM 2110 O O . ALA A 1 265 ? -19.641 18.578 3.471 1 98.38 265 ALA A O 1
ATOM 2111 N N . ALA A 1 266 ? -19.719 20.641 4.305 1 98.06 266 ALA A N 1
ATOM 2112 C CA . ALA A 1 266 ? -20.266 21.219 3.086 1 98.06 266 ALA A CA 1
ATOM 2113 C C . ALA A 1 266 ? -19.188 21.875 2.248 1 98.06 266 ALA A C 1
ATOM 2115 O O . ALA A 1 266 ? -19.344 22.062 1.04 1 98.06 266 ALA A O 1
ATOM 2116 N N . LYS A 1 267 ? -18.078 22.219 2.852 1 98.5 267 LYS A N 1
ATOM 2117 C CA . LYS A 1 267 ? -17.016 22.922 2.148 1 98.5 267 LYS A CA 1
ATOM 2118 C C . LYS A 1 267 ? -16.359 22.031 1.097 1 98.5 267 LYS A C 1
ATOM 2120 O O . LYS A 1 267 ? -16.203 20.828 1.305 1 98.5 267 LYS A O 1
ATOM 2125 N N . ALA A 1 268 ? -15.992 22.703 -0.055 1 97.94 268 ALA A N 1
ATOM 2126 C CA . ALA A 1 268 ? -15.07 22.016 -0.954 1 97.94 268 ALA A CA 1
ATOM 2127 C C . ALA A 1 268 ? -13.711 21.797 -0.287 1 97.94 268 ALA A C 1
ATOM 2129 O O . ALA A 1 268 ? -13.359 22.5 0.666 1 97.94 268 ALA A O 1
ATOM 2130 N N . PHE A 1 269 ? -12.992 20.812 -0.699 1 98.38 269 PHE A N 1
ATOM 2131 C CA . PHE A 1 269 ? -11.68 20.531 -0.121 1 98.38 269 PHE A CA 1
ATOM 2132 C C . PHE A 1 269 ? -10.812 21.797 -0.117 1 98.38 269 PHE A C 1
ATOM 2134 O O . PHE A 1 269 ? -10.078 22.047 0.841 1 98.38 269 PHE A O 1
ATOM 2141 N N . GLU A 1 270 ? -10.898 22.625 -1.126 1 97 270 GLU A N 1
ATOM 2142 C CA . GLU A 1 270 ? -10.07 23.812 -1.33 1 97 270 GLU A CA 1
ATOM 2143 C C . GLU A 1 270 ? -10.422 24.906 -0.332 1 97 270 GLU A C 1
ATOM 2145 O O . GLU A 1 270 ? -9.625 25.828 -0.095 1 97 270 GLU A O 1
ATOM 2150 N N . ASP A 1 271 ? -11.602 24.812 0.252 1 98.31 271 ASP A N 1
ATOM 2151 C CA . ASP A 1 271 ? -12.109 25.891 1.092 1 98.31 271 ASP A CA 1
ATOM 2152 C C . ASP A 1 271 ? -11.875 25.594 2.57 1 98.3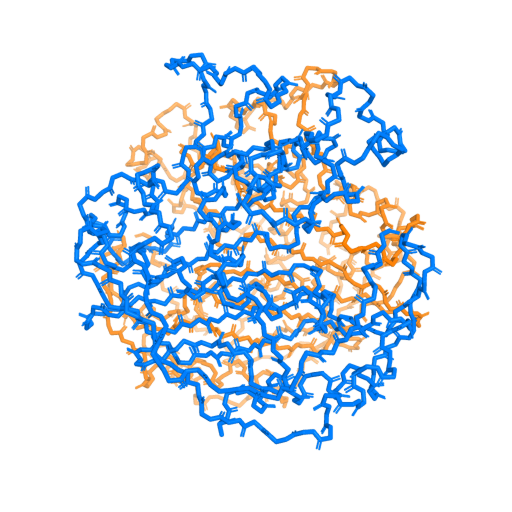1 271 ASP A C 1
ATOM 2154 O O . ASP A 1 271 ? -12.125 26.453 3.428 1 98.31 271 ASP A O 1
ATOM 2158 N N . ILE A 1 272 ? -11.453 24.406 2.912 1 98.75 272 ILE A N 1
ATOM 2159 C CA . ILE A 1 272 ? -11.148 24.062 4.297 1 98.75 272 ILE A CA 1
ATOM 2160 C C . ILE A 1 272 ? -9.875 24.781 4.738 1 98.75 272 ILE A C 1
ATOM 2162 O O . ILE A 1 272 ? -8.891 24.828 3.996 1 98.75 272 ILE A O 1
ATOM 2166 N N . THR A 1 273 ? -9.922 25.391 5.887 1 98.19 273 THR A N 1
ATOM 2167 C CA . THR A 1 273 ? -8.781 26.141 6.41 1 98.19 273 THR A CA 1
ATOM 2168 C C . THR A 1 273 ? -8.461 25.703 7.836 1 98.19 273 THR A C 1
ATOM 2170 O O . THR A 1 273 ? -9.219 24.938 8.445 1 98.19 273 THR A O 1
ATOM 2173 N N . LEU A 1 274 ? -7.348 26.172 8.32 1 98.12 274 LEU A N 1
ATOM 2174 C CA . LEU A 1 274 ? -6.91 25.844 9.664 1 98.12 274 LEU A CA 1
ATOM 2175 C C . LEU A 1 274 ? -7.949 26.266 10.695 1 98.12 274 LEU A C 1
ATOM 2177 O O . LEU A 1 274 ? -8.102 25.625 11.742 1 98.12 274 LEU A O 1
ATOM 2181 N N . GLU A 1 275 ? -8.727 27.312 10.414 1 98.19 275 GLU A N 1
ATOM 2182 C CA . GLU A 1 275 ? -9.719 27.844 11.336 1 98.19 275 GLU A CA 1
ATOM 2183 C C . GLU A 1 275 ? -10.859 26.859 11.562 1 98.19 275 GLU A C 1
ATOM 2185 O O . GLU A 1 275 ? -11.641 27 12.508 1 98.19 275 GLU A O 1
ATOM 2190 N N . ASP A 1 276 ? -10.914 25.891 10.75 1 98.81 276 ASP A N 1
ATOM 2191 C CA . ASP A 1 276 ? -11.977 24.891 10.867 1 98.81 276 ASP A CA 1
ATOM 2192 C C . ASP A 1 276 ? -11.641 23.859 11.93 1 98.81 276 ASP A C 1
ATOM 2194 O O . ASP A 1 276 ? -12.453 22.984 12.234 1 98.81 276 ASP A O 1
ATOM 2198 N N . PHE A 1 277 ? -10.453 23.969 12.523 1 98.62 277 PHE A N 1
ATOM 2199 C CA . PHE A 1 277 ? -9.992 22.969 13.484 1 98.62 277 PHE A CA 1
ATOM 2200 C C . PHE A 1 277 ? -9.656 23.625 14.82 1 98.62 277 PHE A C 1
ATOM 2202 O O . PHE A 1 277 ? -9.086 24.703 14.859 1 98.62 277 PHE A O 1
ATOM 2209 N N . ARG A 1 278 ? -10.039 22.938 15.906 1 98.19 278 ARG A N 1
ATOM 2210 C CA . ARG A 1 278 ? -9.695 23.359 17.25 1 98.19 278 ARG A CA 1
ATOM 2211 C C . ARG A 1 278 ? -9.172 22.188 18.078 1 98.19 278 ARG A C 1
ATOM 2213 O O . ARG A 1 278 ? -9.844 21.156 18.188 1 98.19 278 ARG A O 1
ATOM 2220 N N . MET A 1 279 ? -7.988 22.297 18.562 1 97.94 279 MET A N 1
ATOM 2221 C CA . MET A 1 279 ? -7.379 21.312 19.438 1 97.94 279 MET A CA 1
ATOM 2222 C C . MET A 1 279 ? -7.734 21.578 20.891 1 97.94 279 MET A C 1
ATOM 2224 O O . MET A 1 279 ? -7.469 22.656 21.422 1 97.94 279 MET A O 1
ATOM 2228 N N . VAL A 1 280 ? -8.328 20.594 2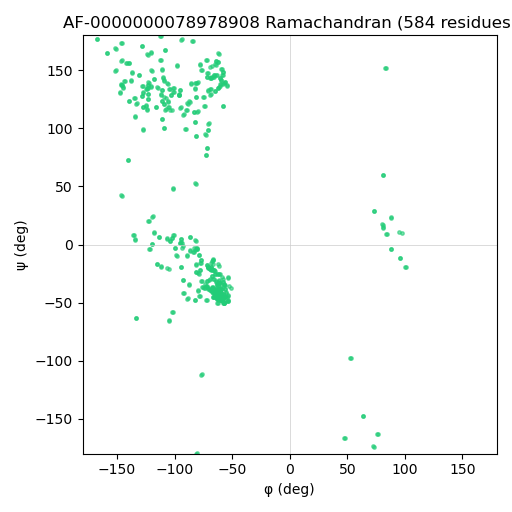1.547 1 98.19 280 VAL A N 1
ATOM 2229 C CA . VAL A 1 280 ? -8.789 20.766 22.922 1 98.19 280 VAL A CA 1
ATOM 2230 C C . VAL A 1 280 ? -8.031 19.828 23.859 1 98.19 280 VAL A C 1
ATOM 2232 O O . VAL A 1 280 ? -8.086 18.609 23.688 1 98.19 280 VAL A O 1
ATOM 2235 N N . GLY A 1 281 ? -7.297 20.375 24.812 1 97.69 281 GLY A N 1
ATOM 2236 C CA . GLY A 1 281 ? -6.688 19.578 25.875 1 97.69 281 GLY A CA 1
ATOM 2237 C C . GLY A 1 281 ? -5.316 19.047 25.5 1 97.69 281 GLY A C 1
ATOM 2238 O O . GLY A 1 281 ? -4.887 18.016 26.016 1 97.69 281 GLY A O 1
ATOM 2239 N N . TYR A 1 282 ? -4.656 19.672 24.594 1 97.5 282 TYR A N 1
ATOM 2240 C CA . TYR A 1 282 ? -3.334 19.203 24.219 1 97.5 282 TYR A CA 1
ATOM 2241 C C . TYR A 1 282 ? -2.279 19.656 25.219 1 97.5 282 TYR A C 1
ATOM 2243 O O . TYR A 1 282 ? -2.086 20.859 25.422 1 97.5 282 TYR A O 1
ATOM 2251 N N . THR A 1 283 ? -1.68 18.719 25.906 1 97.69 283 THR A N 1
ATOM 2252 C CA . THR A 1 283 ? -0.519 18.891 26.766 1 97.69 283 THR A CA 1
ATOM 2253 C C . THR A 1 283 ? 0.641 18.016 26.297 1 97.69 283 THR A C 1
ATOM 2255 O O . THR A 1 283 ? 0.441 16.859 25.953 1 97.69 283 THR A O 1
ATOM 2258 N N . SER A 1 284 ? 1.788 18.594 26.281 1 98 284 SER A N 1
ATOM 2259 C CA . SER A 1 284 ? 2.939 17.797 25.859 1 98 284 SER A CA 1
ATOM 2260 C C . SER A 1 284 ? 4.199 18.203 26.609 1 98 284 SER A C 1
ATOM 2262 O O . SER A 1 284 ? 4.238 19.266 27.25 1 98 284 SER A O 1
ATOM 2264 N N . HIS A 1 285 ? 5.156 17.312 26.641 1 98.38 285 HIS A N 1
ATOM 2265 C CA . HIS A 1 285 ? 6.523 17.688 27 1 98.38 285 HIS A CA 1
ATOM 2266 C C . HIS A 1 285 ? 7.105 18.688 26 1 98.38 285 HIS A C 1
ATOM 2268 O O . HIS A 1 285 ? 6.555 18.875 24.906 1 98.38 285 HIS A O 1
ATOM 2274 N N . PRO A 1 286 ? 8.211 19.328 26.391 1 97.75 286 PRO A N 1
ATOM 2275 C CA . PRO A 1 286 ? 8.82 20.344 25.516 1 97.75 286 PRO A CA 1
ATOM 2276 C C . PRO A 1 286 ? 9.305 19.766 24.188 1 97.75 286 PRO A C 1
ATOM 2278 O O . PRO A 1 286 ? 9.562 18.562 24.094 1 97.75 286 PRO A O 1
ATOM 2281 N N . TYR A 1 287 ? 9.398 20.609 23.297 1 96.25 287 TYR A N 1
ATOM 2282 C CA . TYR A 1 287 ? 9.914 20.312 21.969 1 96.25 287 TYR A CA 1
ATOM 2283 C C . TYR A 1 287 ? 11.312 19.703 22.047 1 96.25 287 TYR A C 1
ATOM 2285 O O . TYR A 1 287 ? 12.102 20.078 22.922 1 96.25 287 TYR A O 1
ATOM 2293 N N . ILE A 1 288 ? 11.586 18.688 21.203 1 96.88 288 ILE A N 1
ATOM 2294 C CA . ILE A 1 288 ? 12.93 18.141 21.062 1 96.88 288 ILE A CA 1
ATOM 2295 C C . ILE A 1 288 ? 13.508 18.578 19.703 1 96.88 288 ILE A C 1
ATOM 2297 O O . ILE A 1 288 ? 13.023 18.141 18.656 1 96.88 288 ILE A O 1
ATOM 2301 N N . ARG A 1 289 ? 14.531 19.328 19.75 1 93.19 289 ARG A N 1
ATOM 2302 C CA . ARG A 1 289 ? 15.141 19.828 18.531 1 93.19 289 ARG A CA 1
ATOM 2303 C C . ARG A 1 289 ? 15.938 18.734 17.812 1 93.19 289 ARG A C 1
ATOM 2305 O O . ARG A 1 289 ? 16.703 18.016 18.453 1 93.19 289 ARG A O 1
ATOM 2312 N N . ALA A 1 290 ? 15.625 18.562 16.531 1 90.5 290 ALA A N 1
ATOM 2313 C CA . ALA A 1 290 ? 16.359 17.609 15.688 1 90.5 290 ALA A CA 1
ATOM 2314 C C . ALA A 1 290 ? 16.438 18.125 14.25 1 90.5 290 ALA A C 1
ATOM 2316 O O . ALA A 1 290 ? 15.445 18.594 13.695 1 90.5 290 ALA A O 1
ATOM 2317 N N . ASP A 1 291 ? 17.609 17.969 13.664 1 84.31 291 ASP A N 1
ATOM 2318 C CA . ASP A 1 291 ? 17.797 18.391 12.281 1 84.31 291 ASP A CA 1
ATOM 2319 C C . ASP A 1 291 ? 17.25 17.359 11.305 1 84.31 291 ASP A C 1
ATOM 2321 O O . ASP A 1 291 ? 17.406 16.156 11.523 1 84.31 291 ASP A O 1
ATOM 2325 N N . MET A 1 292 ? 16.609 17.891 10.297 1 80.31 292 MET A N 1
ATOM 2326 C CA . MET A 1 292 ? 16.125 16.984 9.258 1 80.31 292 MET A CA 1
ATOM 2327 C C . MET A 1 292 ? 17.297 16.375 8.477 1 80.31 292 MET A C 1
ATOM 2329 O O . MET A 1 292 ? 18.266 17.062 8.188 1 80.31 292 MET A O 1
ATOM 2333 N N . SER A 1 293 ? 17.188 15.078 8.305 1 77.5 293 SER A N 1
ATOM 2334 C CA . SER A 1 293 ? 18.141 14.43 7.418 1 77.5 293 SER A CA 1
ATOM 2335 C C . SER A 1 293 ? 17.719 14.547 5.961 1 77.5 293 SER A C 1
ATOM 2337 O O . SER A 1 293 ? 16.641 14.094 5.586 1 77.5 293 SER A O 1
ATOM 2339 N N . VAL A 1 294 ? 18.547 15.305 5.195 1 73 294 VAL A N 1
ATOM 2340 C CA . VAL A 1 294 ? 18.172 15.547 3.805 1 73 294 VAL A CA 1
ATOM 2341 C C . VAL A 1 294 ? 19.125 14.812 2.873 1 73 294 VAL A C 1
ATOM 2343 O O . VAL A 1 294 ? 20.328 14.742 3.141 1 73 294 VAL A O 1
ATOM 2346 N N . ASN B 1 1 ? 2.756 -25.812 13.781 1 86.94 1 ASN B N 1
ATOM 2347 C CA . ASN B 1 1 ? 3.16 -24.75 12.859 1 86.94 1 ASN B CA 1
ATOM 2348 C C . ASN B 1 1 ? 2.557 -23.406 13.25 1 86.94 1 ASN B C 1
ATOM 2350 O O . ASN B 1 1 ? 1.366 -23.172 13.039 1 86.94 1 ASN B O 1
ATOM 2354 N N . HIS B 1 2 ? 3.357 -22.578 13.914 1 86.94 2 HIS B N 1
ATOM 2355 C CA . HIS B 1 2 ? 2.846 -21.359 14.523 1 86.94 2 HIS B CA 1
ATOM 2356 C C . HIS B 1 2 ? 2.471 -20.328 13.461 1 86.94 2 HIS B C 1
ATOM 2358 O O . HIS B 1 2 ? 1.58 -19.516 13.68 1 86.94 2 HIS B O 1
ATOM 2364 N N . TRP B 1 3 ? 2.99 -20.5 12.328 1 89.12 3 TRP B N 1
ATOM 2365 C CA . TRP B 1 3 ? 2.684 -19.547 11.273 1 89.12 3 TRP B CA 1
ATOM 2366 C C . TRP B 1 3 ? 1.311 -19.812 10.672 1 89.12 3 TRP B C 1
ATOM 2368 O O . TRP B 1 3 ? 0.527 -18.891 10.445 1 89.12 3 TRP B O 1
ATOM 2378 N N . GLU B 1 4 ? 1.048 -21.047 10.43 1 95.75 4 GLU B N 1
ATOM 2379 C CA . GLU B 1 4 ? -0.286 -21.359 9.922 1 95.75 4 GLU B CA 1
ATOM 2380 C C . GLU B 1 4 ? -1.353 -21.078 10.977 1 95.75 4 GLU B C 1
ATOM 2382 O O . GLU B 1 4 ? -2.484 -20.719 10.641 1 95.75 4 GLU B O 1
ATOM 2387 N N . GLN B 1 5 ? -0.939 -21.219 12.242 1 97.25 5 GLN B N 1
ATOM 2388 C CA . GLN B 1 5 ? -1.877 -20.906 13.312 1 97.25 5 GLN B CA 1
ATOM 2389 C C . GLN B 1 5 ? -2.289 -19.438 13.266 1 97.25 5 GLN B C 1
ATOM 2391 O O . GLN B 1 5 ? -3.438 -19.109 13.562 1 97.25 5 GLN B O 1
ATOM 2396 N N . ALA B 1 6 ? -1.355 -18.578 12.945 1 97.19 6 ALA B N 1
ATOM 2397 C CA . ALA B 1 6 ? -1.678 -17.156 12.828 1 97.19 6 ALA B CA 1
ATOM 2398 C C . ALA B 1 6 ? -2.744 -16.922 11.766 1 97.19 6 ALA B C 1
ATOM 2400 O O . ALA B 1 6 ? -3.648 -16.109 11.953 1 97.19 6 ALA B O 1
ATOM 2401 N N . TYR B 1 7 ? -2.605 -17.594 10.688 1 98.25 7 TYR B N 1
ATOM 2402 C CA . TYR B 1 7 ? -3.619 -17.547 9.641 1 98.25 7 TYR B CA 1
ATOM 2403 C C . TYR B 1 7 ? -4.961 -18.047 10.156 1 98.25 7 TYR B C 1
ATOM 2405 O O . TYR B 1 7 ? -6 -17.422 9.93 1 98.25 7 TYR B O 1
ATOM 2413 N N . LEU B 1 8 ? -4.934 -19.172 10.836 1 98.69 8 LEU B N 1
ATOM 2414 C CA . LEU B 1 8 ? -6.16 -19.75 11.367 1 98.69 8 LEU B CA 1
ATOM 2415 C C . LEU B 1 8 ? -6.793 -18.844 12.414 1 98.69 8 LEU B C 1
ATOM 2417 O O . LEU B 1 8 ? -8.016 -18.75 12.492 1 98.69 8 LEU B O 1
ATOM 2421 N N . ASP B 1 9 ? -5.984 -18.234 13.195 1 98.69 9 ASP B N 1
ATOM 2422 C CA . ASP B 1 9 ? -6.492 -17.281 14.18 1 98.69 9 ASP B CA 1
ATOM 2423 C C . ASP B 1 9 ? -7.191 -16.109 13.5 1 98.69 9 ASP B C 1
ATOM 2425 O O . ASP B 1 9 ? -8.219 -15.617 13.984 1 98.69 9 ASP B O 1
ATOM 2429 N N . LEU B 1 10 ? -6.605 -15.625 12.391 1 98.62 10 LEU B N 1
ATOM 2430 C CA . LEU B 1 10 ? -7.258 -14.562 11.625 1 98.62 10 LEU B CA 1
ATOM 2431 C C . LEU B 1 10 ? -8.594 -15.039 11.062 1 98.62 10 LEU B C 1
ATOM 2433 O O . LEU B 1 10 ? -9.594 -14.312 11.125 1 98.62 10 LEU B O 1
ATOM 2437 N N . LEU B 1 11 ? -8.531 -16.188 10.492 1 98.62 11 LEU B N 1
ATOM 2438 C CA . LEU B 1 11 ? -9.75 -16.797 9.961 1 98.62 11 LEU B CA 1
ATOM 2439 C C . LEU B 1 11 ? -10.836 -16.875 11.031 1 98.62 11 LEU B C 1
ATOM 2441 O O . LEU B 1 11 ? -11.984 -16.484 10.789 1 98.62 11 LEU B O 1
ATOM 2445 N N . ARG B 1 12 ? -10.5 -17.359 12.172 1 98.75 12 ARG B N 1
ATOM 2446 C CA . ARG B 1 12 ? -11.422 -17.453 13.305 1 98.75 12 ARG B CA 1
ATOM 2447 C C . ARG B 1 12 ? -11.914 -16.078 13.719 1 98.75 12 ARG B C 1
ATOM 2449 O O . ARG B 1 12 ? -13.102 -15.891 14.016 1 98.75 12 ARG B O 1
ATOM 2456 N N . HIS B 1 13 ? -10.969 -15.156 13.773 1 98.75 13 HIS B N 1
ATOM 2457 C CA . HIS B 1 13 ? -11.328 -13.797 14.172 1 98.75 13 HIS B CA 1
ATOM 2458 C C . HIS B 1 13 ? -12.383 -13.211 13.234 1 98.75 13 HIS B C 1
ATOM 2460 O O . HIS B 1 13 ? -13.352 -12.602 13.695 1 98.75 13 HIS B O 1
ATOM 2466 N N . VAL B 1 14 ? -12.195 -13.336 11.961 1 98.81 14 VAL B N 1
ATOM 2467 C CA . VAL B 1 14 ? -13.172 -12.836 10.992 1 98.81 14 VAL B CA 1
ATOM 2468 C C . VAL B 1 14 ? -14.516 -13.531 11.203 1 98.81 14 VAL B C 1
ATOM 2470 O O . VAL B 1 14 ? -15.562 -12.883 11.195 1 98.81 14 VAL B O 1
ATOM 2473 N N . LEU B 1 15 ? -14.453 -14.836 11.367 1 98.62 15 LEU B N 1
ATOM 2474 C CA . LEU B 1 15 ? -15.672 -15.625 11.531 1 98.62 15 LEU B CA 1
ATOM 2475 C C . LEU B 1 15 ? -16.453 -15.18 12.766 1 98.62 15 LEU B C 1
ATOM 2477 O O . LEU B 1 15 ? -17.672 -15.031 12.711 1 98.62 15 LEU B O 1
ATOM 2481 N N . GLU B 1 16 ? -15.758 -14.898 13.82 1 98.44 16 GLU B N 1
ATOM 2482 C CA . GLU B 1 16 ? -16.406 -14.672 15.109 1 98.44 16 GLU B CA 1
ATOM 2483 C C . GLU B 1 16 ? -16.703 -13.195 15.336 1 98.44 16 GLU B C 1
ATOM 2485 O O . GLU B 1 16 ? -17.672 -12.844 16.016 1 98.44 16 GLU B O 1
ATOM 2490 N N . CYS B 1 17 ? -15.852 -12.328 14.758 1 98 17 CYS B N 1
ATOM 2491 C CA . CYS B 1 17 ? -15.945 -10.922 15.133 1 98 17 CYS B CA 1
ATOM 2492 C C . CYS B 1 17 ? -16.203 -10.047 13.914 1 98 17 CYS B C 1
ATOM 2494 O O . CYS B 1 17 ? -16.406 -8.836 14.047 1 98 17 CYS B O 1
ATOM 2496 N N . GLY B 1 18 ? -16.219 -10.625 12.734 1 98.25 18 GLY B N 1
ATOM 24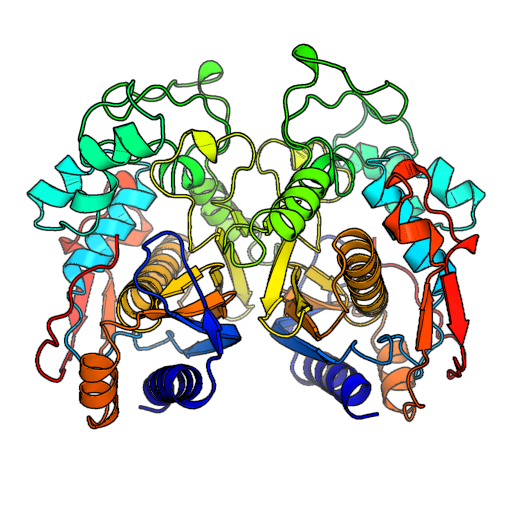97 C CA . GLY B 1 18 ? -16.438 -9.836 11.531 1 98.25 18 GLY B CA 1
ATOM 2498 C C . GLY B 1 18 ? -17.812 -9.219 11.453 1 98.25 18 GLY B C 1
ATOM 2499 O O . GLY B 1 18 ? -18.797 -9.836 11.867 1 98.25 18 GLY B O 1
ATOM 2500 N N . GLU B 1 19 ? -17.938 -8.07 10.945 1 97.12 19 GLU B N 1
ATOM 2501 C CA . GLU B 1 19 ? -19.234 -7.453 10.742 1 97.12 19 GLU B CA 1
ATOM 2502 C C . GLU B 1 19 ? -19.844 -7.879 9.414 1 97.12 19 GLU B C 1
ATOM 2504 O O . GLU B 1 19 ? -19.141 -8 8.406 1 97.12 19 GLU B O 1
ATOM 2509 N N . PRO B 1 20 ? -21.141 -8.156 9.406 1 96.06 20 PRO B N 1
ATOM 2510 C CA . PRO B 1 20 ? -21.797 -8.445 8.125 1 96.06 20 PRO B CA 1
ATOM 2511 C C . PRO B 1 20 ? -21.797 -7.242 7.184 1 96.06 20 PRO B C 1
ATOM 2513 O O . PRO B 1 20 ? -22.078 -6.117 7.605 1 96.06 20 PRO B O 1
ATOM 2516 N N . ARG B 1 21 ? -21.422 -7.492 5.996 1 95 21 ARG B N 1
ATOM 2517 C CA . ARG B 1 21 ? -21.375 -6.422 5.004 1 95 21 ARG B CA 1
ATOM 2518 C C . ARG B 1 21 ? -21.938 -6.895 3.664 1 95 21 ARG B C 1
ATOM 2520 O O . ARG B 1 21 ? -21.797 -8.062 3.307 1 95 21 ARG B O 1
ATOM 2527 N N . GLU B 1 22 ? -22.531 -5.918 3 1 89.75 22 GLU B N 1
ATOM 2528 C CA . GLU B 1 22 ? -22.891 -6.168 1.61 1 89.75 22 GLU B CA 1
ATOM 2529 C C . GLU B 1 22 ? -21.688 -6.055 0.69 1 89.75 22 GLU B C 1
ATOM 2531 O O . GLU B 1 22 ? -20.672 -5.441 1.055 1 89.75 22 GLU B O 1
ATOM 2536 N N . ASP B 1 23 ? -21.812 -6.738 -0.388 1 84.88 23 ASP B N 1
ATOM 2537 C CA . ASP B 1 23 ? -20.703 -6.676 -1.344 1 84.88 23 ASP B CA 1
ATOM 2538 C C . ASP B 1 23 ? -21.219 -6.75 -2.779 1 84.88 23 ASP B C 1
ATOM 2540 O O . ASP B 1 23 ? -22.422 -6.945 -3.008 1 84.88 23 ASP B O 1
ATOM 2544 N N . ARG B 1 24 ? -20.359 -6.574 -3.686 1 79.31 24 ARG B N 1
ATOM 2545 C CA . ARG B 1 24 ? -20.688 -6.469 -5.105 1 79.31 24 ARG B CA 1
ATOM 2546 C C . ARG B 1 24 ? -21.266 -7.773 -5.641 1 79.31 24 ARG B C 1
ATOM 2548 O O . ARG B 1 24 ? -21.969 -7.777 -6.641 1 79.31 24 ARG B O 1
ATOM 2555 N N . THR B 1 25 ? -20.906 -8.844 -4.98 1 78.5 25 THR B N 1
ATOM 2556 C CA . THR B 1 25 ? -21.359 -10.148 -5.453 1 78.5 25 THR B CA 1
ATOM 2557 C C . THR B 1 25 ? -22.812 -10.406 -5.031 1 78.5 25 THR B C 1
ATOM 2559 O O . THR B 1 25 ? -23.469 -11.281 -5.582 1 78.5 25 THR B O 1
ATOM 2562 N N . GLY B 1 26 ? -23.234 -9.766 -3.975 1 85.62 26 GLY B N 1
ATOM 2563 C CA . GLY B 1 26 ? -24.547 -9.992 -3.414 1 85.62 26 GLY B CA 1
ATOM 2564 C C . GLY B 1 26 ? -24.578 -11.117 -2.398 1 85.62 26 GLY B C 1
ATOM 2565 O O . GLY B 1 26 ? -25.594 -11.336 -1.73 1 85.62 26 GLY B O 1
ATOM 2566 N N . THR B 1 27 ? -23.531 -11.828 -2.156 1 89.12 27 THR B N 1
ATOM 2567 C CA . THR B 1 27 ? -23.438 -12.961 -1.248 1 89.12 27 THR B CA 1
ATOM 2568 C C . THR B 1 27 ? -23.391 -12.492 0.203 1 89.12 27 THR B C 1
ATOM 2570 O O . THR B 1 27 ? -23.891 -13.172 1.1 1 89.12 27 THR B O 1
ATOM 2573 N N . GLY B 1 28 ? -22.844 -11.383 0.425 1 94.25 28 GLY B N 1
ATOM 2574 C CA . GLY B 1 28 ? -22.578 -10.922 1.778 1 94.25 28 GLY B CA 1
ATOM 2575 C C . GLY B 1 28 ? -21.312 -11.477 2.373 1 94.25 28 GLY B C 1
ATOM 2576 O O . GLY B 1 28 ? -20.859 -12.555 1.979 1 94.25 28 GLY B O 1
ATOM 2577 N N . THR B 1 29 ? -20.719 -10.703 3.285 1 97.44 29 THR B N 1
ATOM 2578 C CA . THR B 1 29 ? -19.469 -11.133 3.896 1 97.44 29 THR B CA 1
ATOM 2579 C C . THR B 1 29 ? -19.453 -10.805 5.387 1 97.44 29 THR B C 1
ATOM 2581 O O . THR B 1 29 ? -20.297 -10.031 5.867 1 97.44 29 THR B O 1
ATOM 2584 N N . LEU B 1 30 ? -18.656 -11.539 6.102 1 98.31 30 LEU B N 1
ATOM 2585 C CA . LEU B 1 30 ? -18.125 -11.094 7.387 1 98.31 30 LEU B CA 1
ATOM 2586 C C . LEU B 1 30 ? -16.734 -10.484 7.219 1 98.31 30 LEU B C 1
ATOM 2588 O O . LEU B 1 30 ? -15.852 -11.094 6.617 1 98.31 30 LEU B O 1
ATOM 2592 N N . SER B 1 31 ? -16.562 -9.258 7.773 1 98.44 31 SER B N 1
ATOM 2593 C CA . SER B 1 31 ? -15.336 -8.562 7.414 1 98.44 31 SER B CA 1
ATOM 2594 C C . SER B 1 31 ? -14.711 -7.883 8.625 1 98.44 31 SER B C 1
ATOM 2596 O O . SER B 1 31 ? -15.422 -7.422 9.523 1 98.44 31 SER B O 1
ATOM 2598 N N . VAL B 1 32 ? -13.414 -7.891 8.742 1 98.56 32 VAL B N 1
ATOM 2599 C CA . VAL B 1 32 ? -12.625 -7.043 9.633 1 98.56 32 VAL B CA 1
ATOM 2600 C C . VAL B 1 32 ? -11.648 -6.203 8.805 1 98.56 32 VAL B C 1
ATOM 2602 O O . VAL B 1 32 ? -11.453 -6.457 7.617 1 98.56 32 VAL B O 1
ATOM 2605 N N . PHE B 1 33 ? -11.062 -5.16 9.445 1 98.75 33 PHE B N 1
ATOM 2606 C CA . PHE B 1 33 ? -10.266 -4.215 8.672 1 98.75 33 PHE B CA 1
ATOM 2607 C C . PHE B 1 33 ? -8.883 -4.039 9.289 1 98.75 33 PHE B C 1
ATOM 2609 O O . PHE B 1 33 ? -8.758 -3.873 10.508 1 98.75 33 PHE B O 1
ATOM 2616 N N . GLY B 1 34 ? -7.848 -4.141 8.453 1 98.56 34 GLY B N 1
ATOM 2617 C CA . GLY B 1 34 ? -6.523 -3.678 8.828 1 98.56 34 GLY B CA 1
ATOM 2618 C C . GLY B 1 34 ? -5.773 -4.668 9.695 1 98.56 34 GLY B C 1
ATOM 2619 O O . GLY B 1 34 ? -5.305 -4.32 10.781 1 98.56 34 GLY B O 1
ATOM 2620 N N . ARG B 1 35 ? -5.531 -5.871 9.219 1 98.69 35 ARG B N 1
ATOM 2621 C CA . ARG B 1 35 ? -4.754 -6.879 9.93 1 98.69 35 ARG B CA 1
ATOM 2622 C C . ARG B 1 35 ? -3.389 -7.078 9.273 1 98.69 35 ARG B C 1
ATOM 2624 O O . ARG B 1 35 ? -3.104 -6.492 8.227 1 98.69 35 ARG B O 1
ATOM 2631 N N . GLN B 1 36 ? -2.498 -7.793 10 1 98.75 36 GLN B N 1
ATOM 2632 C CA . GLN B 1 36 ? -1.177 -8.078 9.453 1 98.75 36 GLN B CA 1
ATOM 2633 C C . GLN B 1 36 ? -0.696 -9.461 9.883 1 98.75 36 GLN B C 1
ATOM 2635 O O . GLN B 1 36 ? -0.871 -9.859 11.039 1 98.75 36 GLN B O 1
ATOM 2640 N N . LEU B 1 37 ? -0.157 -10.211 8.977 1 98.5 37 LEU B N 1
ATOM 2641 C CA . LEU B 1 37 ? 0.5 -11.484 9.242 1 98.5 37 LEU B CA 1
ATOM 2642 C C . LEU B 1 37 ? 1.957 -11.453 8.797 1 98.5 37 LEU B C 1
ATOM 2644 O O . LEU B 1 37 ? 2.303 -10.742 7.848 1 98.5 37 LEU B O 1
ATOM 2648 N N . ARG B 1 38 ? 2.756 -12.188 9.461 1 97.69 38 ARG B N 1
ATOM 2649 C CA . ARG B 1 38 ? 4.168 -12.336 9.141 1 97.69 38 ARG B CA 1
ATOM 2650 C C . ARG B 1 38 ? 4.547 -13.812 9.031 1 97.69 38 ARG B C 1
ATOM 2652 O O . ARG B 1 38 ? 4.109 -14.633 9.844 1 97.69 38 ARG B O 1
ATOM 2659 N N . PHE B 1 39 ? 5.305 -14.141 8.031 1 97.94 39 PHE B N 1
ATOM 2660 C CA . PHE B 1 39 ? 5.742 -15.508 7.785 1 97.94 39 PHE B CA 1
ATOM 2661 C C . PHE B 1 39 ? 7.254 -15.57 7.602 1 97.94 39 PHE B C 1
ATOM 2663 O O . PHE B 1 39 ? 7.816 -14.828 6.793 1 97.94 39 PHE B O 1
ATOM 2670 N N . ASP B 1 40 ? 7.859 -16.438 8.367 1 96.81 40 ASP B N 1
ATOM 2671 C CA . ASP B 1 40 ? 9.25 -16.766 8.086 1 96.81 40 ASP B CA 1
ATOM 2672 C C . ASP B 1 40 ? 9.359 -17.656 6.848 1 96.81 40 ASP B C 1
ATOM 2674 O O . ASP B 1 40 ? 8.805 -18.766 6.82 1 96.81 40 ASP B O 1
ATOM 2678 N N . ILE B 1 41 ? 10.07 -17.141 5.836 1 97.94 41 ILE B N 1
ATOM 2679 C CA . ILE B 1 41 ? 10.156 -17.938 4.621 1 97.94 41 ILE B CA 1
ATOM 2680 C C . ILE B 1 41 ? 11.617 -18.281 4.328 1 97.94 41 ILE B C 1
ATOM 2682 O O . ILE B 1 41 ? 11.984 -18.547 3.182 1 97.94 41 ILE B O 1
ATOM 2686 N N . SER B 1 42 ? 12.445 -18.281 5.332 1 97.06 42 SER B N 1
ATOM 2687 C CA . SER B 1 42 ? 13.875 -18.5 5.16 1 97.06 42 SER B CA 1
ATOM 2688 C C . SER B 1 42 ? 14.172 -19.969 4.84 1 97.06 42 SER B C 1
ATOM 2690 O O . SER B 1 42 ? 15.102 -20.266 4.094 1 97.06 42 SER B O 1
ATOM 2692 N N . ASP B 1 43 ? 13.406 -20.891 5.426 1 93.69 43 ASP B N 1
ATOM 2693 C CA . ASP B 1 43 ? 13.719 -22.312 5.238 1 93.69 43 ASP B CA 1
ATOM 2694 C C . ASP B 1 43 ? 12.461 -23.125 4.945 1 93.69 43 ASP B C 1
ATOM 2696 O O . ASP B 1 43 ? 12.469 -24.344 5.047 1 93.69 43 ASP B O 1
ATOM 2700 N N . CYS B 1 44 ? 11.375 -22.469 4.746 1 95.81 44 CYS B N 1
ATOM 2701 C CA . CYS B 1 44 ? 10.094 -23.078 4.391 1 95.81 44 CYS B CA 1
ATOM 2702 C C . CYS B 1 44 ? 9.242 -22.125 3.57 1 95.81 44 CYS B C 1
ATOM 2704 O O . CYS B 1 44 ? 9.617 -20.969 3.363 1 95.81 44 CYS B O 1
ATOM 2706 N N . VAL B 1 45 ? 8.219 -22.625 3.027 1 96.94 45 VAL B N 1
ATOM 2707 C CA . VAL B 1 45 ? 7.289 -21.781 2.273 1 96.94 45 VAL B CA 1
ATOM 2708 C C . VAL B 1 45 ? 5.883 -21.922 2.846 1 96.94 45 VAL B C 1
ATOM 2710 O O . VAL B 1 45 ? 5.453 -23.031 3.197 1 96.94 45 VAL B O 1
ATOM 2713 N N . PRO B 1 46 ? 5.234 -20.797 3.029 1 97.31 46 PRO B N 1
ATOM 2714 C CA . PRO B 1 46 ? 3.887 -20.828 3.604 1 97.31 46 PRO B CA 1
ATOM 2715 C C . PRO B 1 46 ? 2.84 -21.344 2.625 1 97.31 46 PRO B C 1
ATOM 2717 O O . PRO B 1 46 ? 2.33 -20.594 1.796 1 97.31 46 PRO B O 1
ATOM 2720 N N . VAL B 1 47 ? 2.557 -22.594 2.688 1 97.5 47 VAL B N 1
ATOM 2721 C CA . VAL B 1 47 ? 1.444 -23.25 2.008 1 97.5 47 VAL B CA 1
ATOM 2722 C C . VAL B 1 47 ? 0.562 -23.969 3.029 1 97.5 47 VAL B C 1
ATOM 2724 O O . VAL B 1 47 ? 1.05 -24.781 3.822 1 97.5 47 VAL B O 1
ATOM 2727 N N . LEU B 1 48 ? -0.69 -23.625 2.979 1 97.62 48 LEU B N 1
ATOM 2728 C CA . LEU B 1 48 ? -1.577 -24.156 4.012 1 97.62 48 LEU B CA 1
ATOM 2729 C C . LEU B 1 48 ? -1.577 -25.672 4.008 1 97.62 48 LEU B C 1
ATOM 2731 O O . LEU B 1 48 ? -1.509 -26.297 2.943 1 97.62 48 LEU B O 1
ATOM 2735 N N . THR B 1 49 ? -1.711 -26.25 5.148 1 98.44 49 THR B N 1
ATOM 2736 C CA . THR B 1 49 ? -1.771 -27.703 5.309 1 98.44 49 THR B CA 1
ATOM 2737 C C . THR B 1 49 ? -3.137 -28.125 5.836 1 98.44 49 THR B C 1
ATOM 2739 O O . THR B 1 49 ? -3.5 -29.297 5.746 1 98.44 49 THR B O 1
ATOM 2742 N N . THR B 1 50 ? -3.914 -27.172 6.379 1 98.44 50 THR B N 1
ATOM 2743 C CA . THR B 1 50 ? -5.234 -27.5 6.906 1 98.44 50 THR B CA 1
ATOM 2744 C C . THR B 1 50 ? -6.246 -27.641 5.777 1 98.44 50 THR B C 1
ATOM 2746 O O . THR B 1 50 ? -7.371 -28.094 6 1 98.44 50 THR B O 1
ATOM 2749 N N . LYS B 1 51 ? -5.914 -27.312 4.656 1 97.75 51 LYS B N 1
ATOM 2750 C CA . LYS B 1 51 ? -6.582 -27.656 3.406 1 97.75 51 LYS B CA 1
ATOM 2751 C C . LYS B 1 51 ? -5.594 -27.703 2.244 1 97.75 51 LYS B C 1
ATOM 2753 O O . LYS B 1 51 ? -4.59 -26.984 2.254 1 97.75 51 LYS B O 1
ATOM 2758 N N . LYS B 1 52 ? -5.895 -28.516 1.315 1 97.38 52 LYS B N 1
ATOM 2759 C CA . LYS B 1 52 ? -4.996 -28.656 0.172 1 97.38 52 LYS B CA 1
ATOM 2760 C C . LYS B 1 52 ? -5.004 -27.391 -0.686 1 97.38 52 LYS B C 1
ATOM 2762 O O . LYS B 1 52 ? -6.07 -26.859 -1.003 1 97.38 52 LYS B O 1
ATOM 2767 N N . VAL B 1 53 ? -3.855 -26.844 -0.984 1 96.69 53 VAL B N 1
ATOM 2768 C CA . VAL B 1 53 ? -3.652 -25.734 -1.896 1 96.69 53 VAL B CA 1
ATOM 2769 C C . VAL B 1 53 ? -3.006 -26.219 -3.188 1 96.69 53 VAL B C 1
ATOM 2771 O O . VAL B 1 53 ? -2.02 -26.969 -3.15 1 96.69 53 VAL B O 1
ATOM 2774 N N . ALA B 1 54 ? -3.588 -25.922 -4.312 1 96.19 54 ALA B N 1
ATOM 2775 C CA . ALA B 1 54 ? -3.012 -26.266 -5.605 1 96.19 54 ALA B CA 1
ATOM 2776 C C . ALA B 1 54 ? -1.803 -25.391 -5.922 1 96.19 54 ALA B C 1
ATOM 2778 O O . ALA B 1 54 ? -1.854 -24.562 -6.828 1 96.19 54 ALA B O 1
ATOM 2779 N N . TRP B 1 55 ? -0.686 -25.734 -5.273 1 97.75 55 TRP B N 1
ATOM 2780 C CA . TRP B 1 55 ? 0.465 -24.844 -5.262 1 97.75 55 TRP B CA 1
ATOM 2781 C C . TRP B 1 55 ? 1.028 -24.656 -6.668 1 97.75 55 TRP B C 1
ATOM 2783 O O . TRP B 1 55 ? 1.544 -23.594 -7 1 97.75 55 TRP B O 1
ATOM 2793 N N . GLN B 1 56 ? 0.947 -25.641 -7.52 1 98 56 GLN B N 1
ATOM 2794 C CA . GLN B 1 56 ? 1.44 -25.516 -8.891 1 98 56 GLN B CA 1
ATOM 2795 C C . GLN B 1 56 ? 0.654 -24.453 -9.664 1 98 56 GLN B C 1
ATOM 2797 O O . GLN B 1 56 ? 1.23 -23.688 -10.438 1 98 56 GLN B O 1
ATOM 2802 N N . LYS B 1 57 ? -0.656 -24.422 -9.453 1 98 57 LYS B N 1
ATOM 2803 C CA . LYS B 1 57 ? -1.507 -23.438 -10.109 1 98 57 LYS B CA 1
ATOM 2804 C C . LYS B 1 57 ? -1.201 -22.031 -9.617 1 98 57 LYS B C 1
ATOM 2806 O O . LYS B 1 57 ? -1.257 -21.062 -10.391 1 98 57 LYS B O 1
ATOM 2811 N N . VAL B 1 58 ? -0.889 -21.906 -8.336 1 98.31 58 VAL B N 1
ATOM 2812 C CA . VAL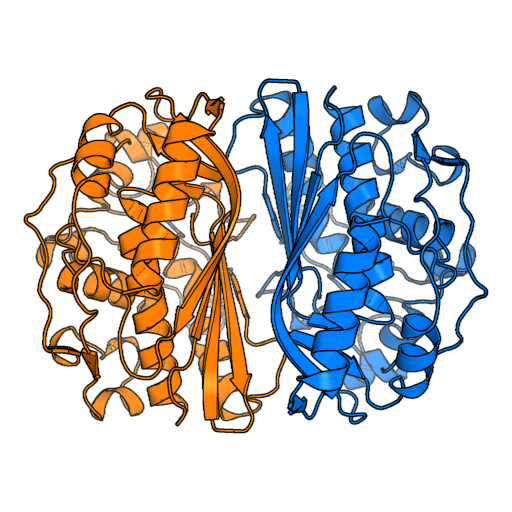 B 1 58 ? -0.497 -20.625 -7.758 1 98.31 58 VAL B CA 1
ATOM 2813 C C . VAL B 1 58 ? 0.755 -20.109 -8.461 1 98.31 58 VAL B C 1
ATOM 2815 O O . VAL B 1 58 ? 0.812 -18.938 -8.859 1 98.31 58 VAL B O 1
ATOM 2818 N N . ILE B 1 59 ? 1.752 -20.969 -8.617 1 98.62 59 ILE B N 1
ATOM 2819 C CA . ILE B 1 59 ? 3.016 -20.562 -9.227 1 98.62 59 ILE B CA 1
ATOM 2820 C C . ILE B 1 59 ? 2.791 -20.219 -10.695 1 98.62 59 ILE B C 1
ATOM 2822 O O . ILE B 1 59 ? 3.344 -19.234 -11.203 1 98.62 59 ILE B O 1
ATOM 2826 N N . GLN B 1 60 ? 1.931 -20.969 -11.359 1 98.5 60 GLN B N 1
ATOM 2827 C CA . GLN B 1 60 ? 1.642 -20.688 -12.766 1 98.5 60 GLN B CA 1
ATOM 2828 C C . GLN B 1 60 ? 0.998 -19.312 -12.938 1 98.5 60 GLN B C 1
ATOM 2830 O O . GLN B 1 60 ? 1.322 -18.594 -13.875 1 98.5 60 GLN B O 1
ATOM 2835 N N . GLU B 1 61 ? 0.101 -18.984 -12.094 1 98.5 61 GLU B N 1
ATOM 2836 C CA . GLU B 1 61 ? -0.506 -17.656 -12.156 1 98.5 61 GLU B CA 1
ATOM 2837 C C . GLU B 1 61 ? 0.523 -16.562 -11.883 1 98.5 61 GLU B C 1
ATOM 2839 O O . GLU B 1 61 ? 0.537 -15.539 -12.562 1 98.5 61 GLU B O 1
ATOM 2844 N N . LEU B 1 62 ? 1.351 -16.812 -10.891 1 98.69 62 LEU B N 1
ATOM 2845 C CA . LEU B 1 62 ? 2.402 -15.844 -10.602 1 98.69 62 LEU B CA 1
ATOM 2846 C C . LEU B 1 62 ? 3.279 -15.609 -11.82 1 98.69 62 LEU B C 1
ATOM 2848 O O . LEU B 1 62 ? 3.559 -14.461 -12.18 1 98.69 62 LEU B O 1
ATOM 2852 N N . LEU B 1 63 ? 3.746 -16.703 -12.414 1 98.75 63 LEU B N 1
ATOM 2853 C CA . LEU B 1 63 ? 4.605 -16.578 -13.594 1 98.75 63 LEU B CA 1
ATOM 2854 C C . LEU B 1 63 ? 3.891 -15.852 -14.719 1 98.75 63 LEU B C 1
ATOM 2856 O O . LEU B 1 63 ? 4.512 -15.086 -15.461 1 98.75 63 LEU B O 1
ATOM 2860 N N . TRP B 1 64 ? 2.553 -16.109 -14.844 1 98.5 64 TRP B N 1
ATOM 2861 C CA . TRP B 1 64 ? 1.701 -15.398 -15.797 1 98.5 64 TRP B CA 1
ATOM 2862 C C . TRP B 1 64 ? 1.705 -13.898 -15.531 1 98.5 64 TRP B C 1
ATOM 2864 O O . TRP B 1 64 ? 1.847 -13.094 -16.453 1 98.5 64 TRP B O 1
ATOM 2874 N N . PHE B 1 65 ? 1.64 -13.453 -14.281 1 98.44 65 PHE B N 1
ATOM 2875 C CA . PHE B 1 65 ? 1.753 -12.047 -13.906 1 98.44 65 PHE B CA 1
ATOM 2876 C C . PHE B 1 65 ? 3.135 -11.5 -14.25 1 98.44 65 PHE B C 1
ATOM 2878 O O . PHE B 1 65 ? 3.256 -10.406 -14.797 1 98.44 65 PHE B O 1
ATOM 2885 N N . MET B 1 66 ? 4.145 -12.273 -13.953 1 98.69 66 MET B N 1
ATOM 2886 C CA . MET B 1 66 ? 5.523 -11.82 -14.125 1 98.69 66 MET B CA 1
ATOM 2887 C C . MET B 1 66 ? 5.84 -11.594 -15.602 1 98.69 66 MET B C 1
ATOM 2889 O O . MET B 1 66 ? 6.711 -10.789 -15.938 1 98.69 66 MET B O 1
ATOM 2893 N N . ARG B 1 67 ? 5.086 -12.211 -16.469 1 97.81 67 ARG B N 1
ATOM 2894 C CA . ARG B 1 67 ? 5.285 -12.055 -17.906 1 97.81 67 ARG B CA 1
ATOM 2895 C C . ARG B 1 67 ? 4.473 -10.883 -18.438 1 97.81 67 ARG B C 1
ATOM 2897 O O . ARG B 1 67 ? 4.594 -10.523 -19.609 1 97.81 67 ARG B O 1
ATOM 2904 N N . GLY B 1 68 ? 3.598 -10.336 -17.609 1 97.25 68 GLY B N 1
ATOM 2905 C CA . GLY B 1 68 ? 2.727 -9.25 -18.047 1 97.25 68 GLY B CA 1
ATOM 2906 C C . GLY B 1 68 ? 1.526 -9.727 -18.844 1 97.25 68 GLY B C 1
ATOM 2907 O O . GLY B 1 68 ? 0.87 -8.938 -19.516 1 97.25 68 GLY B O 1
ATOM 2908 N N . ASP B 1 69 ? 1.216 -11 -18.75 1 96.94 69 ASP B N 1
ATOM 2909 C CA . ASP B 1 69 ? 0.133 -11.578 -19.547 1 96.94 69 ASP B CA 1
ATOM 2910 C C . ASP B 1 69 ? -1.229 -11.211 -18.953 1 96.94 69 ASP B C 1
ATOM 2912 O O . ASP B 1 69 ? -1.364 -11.023 -17.75 1 96.94 69 ASP B O 1
ATOM 2916 N N . THR B 1 70 ? -2.193 -11.133 -19.844 1 98 70 THR B N 1
ATOM 2917 C CA . THR B 1 70 ? -3.551 -10.797 -19.422 1 98 70 THR B CA 1
ATOM 2918 C C . THR B 1 70 ? -4.562 -11.734 -20.078 1 98 70 THR B C 1
ATOM 2920 O O . THR B 1 70 ? -5.773 -11.562 -19.906 1 98 70 THR B O 1
ATOM 2923 N N . ASP B 1 71 ? -4.07 -12.711 -20.812 1 98.06 71 ASP B N 1
ATOM 2924 C CA . ASP B 1 71 ? -4.914 -13.68 -21.5 1 98.06 71 ASP B CA 1
ATOM 2925 C C . ASP B 1 71 ? -5.145 -14.922 -20.641 1 98.06 71 ASP B C 1
ATOM 2927 O O . ASP B 1 71 ? -4.262 -15.773 -20.516 1 98.06 71 ASP B O 1
ATOM 2931 N N . ALA B 1 72 ? -6.375 -15.109 -20.188 1 97.94 72 ALA B N 1
ATOM 2932 C CA . ALA B 1 72 ? -6.695 -16.203 -19.281 1 97.94 72 ALA B CA 1
ATOM 2933 C C . ALA B 1 72 ? -6.57 -17.547 -19.984 1 97.94 72 ALA B C 1
ATOM 2935 O O . ALA B 1 72 ? -6.418 -18.594 -19.344 1 97.94 72 ALA B O 1
ATOM 2936 N N . ALA B 1 73 ? -6.594 -17.547 -21.312 1 97.19 73 ALA B N 1
ATOM 2937 C CA . ALA B 1 73 ? -6.465 -18.781 -22.062 1 97.19 73 ALA B CA 1
ATOM 2938 C C . ALA B 1 73 ? -5.117 -19.453 -21.797 1 97.19 73 ALA B C 1
ATOM 2940 O O . ALA B 1 73 ? -5.012 -20.672 -21.812 1 97.19 73 ALA B O 1
ATOM 2941 N N . ILE B 1 74 ? -4.145 -18.672 -21.578 1 97.06 74 ILE B N 1
ATOM 2942 C CA . ILE B 1 74 ? -2.812 -19.188 -21.266 1 97.06 74 ILE B CA 1
ATOM 2943 C C . ILE B 1 74 ? -2.857 -20 -19.984 1 97.06 74 ILE B C 1
ATOM 2945 O O . ILE B 1 74 ? -2.299 -21.094 -19.922 1 97.06 74 ILE B O 1
ATOM 2949 N N . LEU B 1 75 ? -3.549 -19.547 -18.953 1 97.44 75 LEU B N 1
ATOM 2950 C CA . LEU B 1 75 ? -3.703 -20.234 -17.688 1 97.44 75 LEU B CA 1
ATOM 2951 C C . LEU B 1 75 ? -4.566 -21.484 -17.844 1 97.44 75 LEU B C 1
ATOM 2953 O O . LEU B 1 75 ? -4.277 -22.531 -17.266 1 97.44 75 LEU B O 1
ATOM 2957 N N . GLN B 1 76 ? -5.578 -21.312 -18.672 1 96.81 76 GLN B N 1
ATOM 2958 C CA . GLN B 1 76 ? -6.516 -22.422 -18.891 1 96.81 76 GLN B CA 1
ATOM 2959 C C . GLN B 1 76 ? -5.816 -23.625 -19.516 1 96.81 76 GLN B C 1
ATOM 2961 O O . GLN B 1 76 ? -6.137 -24.766 -19.203 1 96.81 76 GLN B O 1
ATOM 2966 N N . ARG B 1 77 ? -4.906 -23.359 -20.344 1 95.38 77 ARG B N 1
ATOM 2967 C CA . ARG B 1 77 ? -4.152 -24.438 -20.984 1 95.38 77 ARG B CA 1
ATOM 2968 C C . ARG B 1 77 ? -3.373 -25.25 -19.953 1 95.38 77 ARG B C 1
ATOM 2970 O O . ARG B 1 77 ? -3.143 -26.438 -20.125 1 95.38 77 ARG B O 1
ATOM 2977 N N . ASP B 1 78 ? -3.084 -24.578 -18.844 1 91.88 78 ASP B N 1
ATOM 2978 C CA . ASP B 1 78 ? -2.326 -25.234 -17.781 1 91.88 78 ASP B CA 1
ATOM 2979 C C . ASP B 1 78 ? -3.248 -25.688 -16.656 1 91.88 78 ASP B C 1
ATOM 2981 O O . ASP B 1 78 ? -2.781 -26.031 -15.57 1 91.88 78 ASP B O 1
ATOM 2985 N N . GLY B 1 79 ? -4.551 -25.578 -16.891 1 94.12 79 GLY B N 1
ATOM 2986 C CA . GLY B 1 79 ? -5.531 -26.062 -15.938 1 94.12 79 GLY B CA 1
ATOM 2987 C C . GLY B 1 79 ? -5.844 -25.062 -14.836 1 94.12 79 GLY B C 1
ATOM 2988 O O . GLY B 1 79 ? -6.445 -25.406 -13.82 1 94.12 79 GLY B O 1
ATOM 2989 N N . VAL B 1 80 ? -5.355 -23.859 -14.969 1 95.44 80 VAL B N 1
ATOM 2990 C CA . VAL B 1 80 ? -5.652 -22.797 -14.016 1 95.44 80 VAL B CA 1
ATOM 2991 C C . VAL B 1 80 ? -6.906 -22.047 -14.445 1 95.44 80 VAL B C 1
ATOM 2993 O O . VAL B 1 80 ? -6.898 -21.344 -15.469 1 95.44 80 VAL B O 1
ATOM 2996 N N . ARG B 1 81 ? -7.984 -22.078 -13.672 1 93.88 81 ARG B N 1
ATOM 2997 C CA . ARG B 1 81 ? -9.281 -21.594 -14.125 1 93.88 81 ARG B CA 1
ATOM 2998 C C . ARG B 1 81 ? -9.812 -20.516 -13.188 1 93.88 81 ARG B C 1
ATOM 3000 O O . ARG B 1 81 ? -11.016 -20.25 -13.172 1 93.88 81 ARG B O 1
ATOM 3007 N N . VAL B 1 82 ? -8.922 -19.906 -12.43 1 91.94 82 VAL B N 1
ATOM 3008 C CA . VAL B 1 82 ? -9.336 -19 -11.375 1 91.94 82 VAL B CA 1
ATOM 3009 C C . VAL B 1 82 ? -9.867 -17.703 -11.984 1 91.94 82 VAL B C 1
ATOM 3011 O O . VAL B 1 82 ? -10.594 -16.953 -11.328 1 91.94 82 VAL B O 1
ATOM 3014 N N . TRP B 1 83 ? -9.562 -17.422 -13.281 1 95.44 83 TRP B N 1
ATOM 3015 C CA . TRP B 1 83 ? -9.961 -16.172 -13.914 1 95.44 83 TRP B CA 1
ATOM 3016 C C . TRP B 1 83 ? -11.148 -16.375 -14.844 1 95.44 83 TRP B C 1
ATOM 3018 O O . TRP B 1 83 ? -11.609 -15.445 -15.5 1 95.44 83 TRP B O 1
ATOM 3028 N N . ASP B 1 84 ? -11.688 -17.609 -14.898 1 95.12 84 ASP B N 1
ATOM 3029 C CA . ASP B 1 84 ? -12.75 -17.922 -15.852 1 95.12 84 ASP B CA 1
ATOM 3030 C C . ASP B 1 84 ? -13.969 -17.031 -15.633 1 95.12 84 ASP B C 1
ATOM 3032 O O . ASP B 1 84 ? -14.508 -16.469 -16.594 1 95.12 84 ASP B O 1
ATOM 3036 N N . GLY B 1 85 ? -14.312 -16.875 -14.383 1 94.06 85 GLY B N 1
ATOM 3037 C CA . GLY B 1 85 ? -15.477 -16.047 -14.086 1 94.06 85 GLY B CA 1
ATOM 3038 C C . GLY B 1 85 ? -15.289 -14.586 -14.461 1 94.06 85 GLY B C 1
ATOM 3039 O O . GLY B 1 85 ? -16.125 -14.008 -15.156 1 94.06 85 GLY B O 1
ATOM 3040 N N . ASN B 1 86 ? -14.125 -14.031 -14.164 1 94.75 86 ASN B N 1
ATOM 3041 C CA . ASN B 1 86 ? -13.859 -12.602 -14.328 1 94.75 86 ASN B CA 1
ATOM 3042 C C . ASN B 1 86 ? -13.453 -12.273 -15.766 1 94.75 86 ASN B C 1
ATOM 3044 O O . ASN B 1 86 ? -13.312 -11.102 -16.125 1 94.75 86 ASN B O 1
ATOM 3048 N N . SER B 1 87 ? -13.281 -13.289 -16.578 1 97 87 SER B N 1
ATOM 3049 C CA . SER B 1 87 ? -12.914 -13.047 -17.969 1 97 87 SER B CA 1
ATOM 3050 C C . SER B 1 87 ? -13.977 -13.562 -18.922 1 97 87 SER B C 1
ATOM 3052 O O . SER B 1 87 ? -13.75 -13.648 -20.141 1 97 87 SER B O 1
ATOM 3054 N N . SER B 1 88 ? -15.141 -13.938 -18.359 1 97.25 88 SER B N 1
ATOM 3055 C CA . SER B 1 88 ? -16.25 -14.375 -19.188 1 97.25 88 SER B CA 1
ATOM 3056 C C . SER B 1 88 ? -16.891 -13.195 -19.922 1 97.25 88 SER B C 1
ATOM 3058 O O . SER B 1 88 ? -16.766 -12.047 -19.5 1 97.25 88 SER B O 1
ATOM 3060 N N . ARG B 1 89 ? -17.578 -13.539 -20.984 1 97.44 89 ARG B N 1
ATOM 3061 C CA . ARG B 1 89 ? -18.25 -12.508 -21.75 1 97.44 89 ARG B CA 1
ATOM 3062 C C . ARG B 1 89 ? -19.266 -11.766 -20.906 1 97.44 89 ARG B C 1
ATOM 3064 O O . ARG B 1 89 ? -19.328 -10.531 -20.922 1 97.44 89 ARG B O 1
ATOM 3071 N N . ALA B 1 90 ? -20.031 -12.523 -20.125 1 96.88 90 ALA B N 1
ATOM 3072 C CA . ALA B 1 90 ? -21.062 -11.922 -19.281 1 96.88 90 ALA B CA 1
ATOM 3073 C C . ALA B 1 90 ? -20.438 -10.953 -18.266 1 96.88 90 ALA B C 1
ATOM 3075 O O . ALA B 1 90 ? -20.969 -9.859 -18.062 1 96.88 90 ALA B O 1
ATOM 3076 N N . PHE B 1 91 ? -19.375 -11.266 -17.734 1 96.31 91 PHE B N 1
ATOM 3077 C CA . PHE B 1 91 ? -18.734 -10.438 -16.719 1 96.31 91 PHE B CA 1
ATOM 3078 C C . PHE B 1 91 ? -18.141 -9.18 -17.328 1 96.31 91 PHE B C 1
ATOM 3080 O O . PHE B 1 91 ? -18.344 -8.078 -16.828 1 96.31 91 PHE B O 1
ATOM 3087 N N . LEU B 1 92 ? -17.406 -9.352 -18.422 1 98 92 LEU B N 1
ATOM 3088 C CA . LEU B 1 92 ? -16.781 -8.219 -19.094 1 98 92 LEU B CA 1
ATOM 3089 C C . LEU B 1 92 ? -17.828 -7.219 -19.562 1 98 92 LEU B C 1
ATOM 3091 O O . LEU B 1 92 ? -17.641 -6.008 -19.422 1 98 92 LEU B O 1
ATOM 3095 N N . ASP B 1 93 ? -18.984 -7.742 -20.031 1 97.75 93 ASP B N 1
ATOM 3096 C CA . ASP B 1 93 ? -20.062 -6.859 -20.469 1 97.75 93 ASP B CA 1
ATOM 3097 C C . ASP B 1 93 ? -20.641 -6.078 -19.297 1 97.75 93 ASP B C 1
ATOM 3099 O O . ASP B 1 93 ? -20.906 -4.879 -19.406 1 97.75 93 ASP B O 1
ATOM 3103 N N . ALA B 1 94 ? -20.766 -6.762 -18.172 1 95 94 ALA B N 1
ATOM 3104 C CA . ALA B 1 94 ? -21.328 -6.121 -16.984 1 95 94 ALA B CA 1
ATOM 3105 C C . ALA B 1 94 ? -20.375 -5.043 -16.453 1 95 94 ALA B C 1
ATOM 3107 O O . ALA B 1 94 ? -20.828 -4.051 -15.867 1 95 94 ALA B O 1
ATOM 3108 N N . ARG B 1 95 ? -19.078 -5.16 -16.812 1 94.88 95 ARG B N 1
ATOM 3109 C CA . ARG B 1 95 ? -18.062 -4.219 -16.359 1 94.88 95 ARG B CA 1
ATOM 3110 C C . ARG B 1 95 ? -17.859 -3.088 -17.359 1 94.88 95 ARG B C 1
ATOM 3112 O O . ARG B 1 95 ? -17.062 -2.18 -17.125 1 94.88 95 ARG B O 1
ATOM 3119 N N . GLY B 1 96 ? -18.578 -3.15 -18.453 1 96.56 96 GLY B N 1
ATOM 3120 C CA . GLY B 1 96 ? -18.438 -2.15 -19.5 1 96.56 96 GLY B CA 1
ATOM 3121 C C . GLY B 1 96 ? -17.25 -2.391 -20.406 1 96.56 96 GLY B C 1
ATOM 3122 O O . GLY B 1 96 ? -16.781 -1.474 -21.094 1 96.56 96 GLY B O 1
ATOM 3123 N N . LEU B 1 97 ? -16.656 -3.586 -20.359 1 98.12 97 LEU B N 1
ATOM 3124 C CA . LEU B 1 97 ? -15.477 -3.926 -21.125 1 98.12 97 LEU B CA 1
ATOM 3125 C C . LEU B 1 97 ? -15.844 -4.754 -22.359 1 98.12 97 LEU B C 1
ATOM 3127 O O . LEU B 1 97 ? -15.234 -5.801 -22.609 1 98.12 97 LEU B O 1
ATOM 3131 N N . ARG B 1 98 ? -16.875 -4.305 -23.141 1 97.31 98 ARG B N 1
ATOM 3132 C CA . ARG B 1 98 ? -17.438 -5.02 -24.297 1 97.31 98 ARG B CA 1
ATOM 3133 C C . ARG B 1 98 ? -16.406 -5.137 -25.422 1 97.31 98 ARG B C 1
ATOM 3135 O O . ARG B 1 98 ? -16.484 -6.059 -26.234 1 97.31 98 ARG B O 1
ATOM 3142 N N . HIS B 1 99 ? -15.406 -4.242 -25.422 1 97.5 99 HIS B N 1
ATOM 3143 C CA . HIS B 1 99 ? -14.43 -4.219 -26.5 1 97.5 99 HIS B CA 1
ATOM 3144 C C . HIS B 1 99 ? -13.344 -5.27 -26.297 1 97.5 99 HIS B C 1
ATOM 3146 O O . HIS B 1 99 ? -12.602 -5.598 -27.219 1 97.5 99 HIS B O 1
ATOM 3152 N N . LEU B 1 100 ? -13.195 -5.789 -25.141 1 98.12 100 LEU B N 1
ATOM 3153 C CA . LEU B 1 100 ? -12.188 -6.809 -24.859 1 98.12 100 LEU B CA 1
ATOM 3154 C C . LEU B 1 100 ? -12.688 -8.188 -25.266 1 98.12 100 LEU B C 1
ATOM 3156 O O . LEU B 1 100 ? -13.867 -8.516 -25.062 1 98.12 100 LEU B O 1
ATOM 3160 N N . PRO B 1 101 ? -11.844 -8.984 -25.844 1 98.12 101 PRO B N 1
ATOM 3161 C CA . PRO B 1 101 ? -12.258 -10.367 -26.125 1 98.12 101 PRO B CA 1
ATOM 3162 C C . PRO B 1 101 ? -12.422 -11.188 -24.844 1 98.12 101 PRO B C 1
ATOM 3164 O O . PRO B 1 101 ? -11.773 -10.914 -23.828 1 98.12 101 PRO B O 1
ATOM 3167 N N . GLU B 1 102 ? -13.305 -12.203 -24.953 1 97.44 102 GLU B N 1
ATOM 3168 C CA . GLU B 1 102 ? -13.43 -13.141 -23.844 1 97.44 102 GLU B CA 1
ATOM 3169 C C . GLU B 1 102 ? -12.078 -13.742 -23.469 1 97.44 102 GLU B C 1
ATOM 3171 O O . GLU B 1 102 ? -11.273 -14.062 -24.344 1 97.44 102 GLU B O 1
ATOM 3176 N N . GLY B 1 103 ? -11.836 -13.812 -22.188 1 97.81 103 GLY B N 1
ATOM 3177 C CA . GLY B 1 103 ? -10.562 -14.32 -21.703 1 97.81 103 GLY B CA 1
ATOM 3178 C C . GLY B 1 103 ? -9.609 -13.219 -21.281 1 97.81 103 GLY B C 1
ATOM 3179 O O . GLY B 1 103 ? -8.625 -13.484 -20.578 1 97.81 103 GLY B O 1
ATOM 3180 N N . ASP B 1 104 ? -9.828 -12.016 -21.734 1 98.56 104 ASP B N 1
ATOM 3181 C CA . ASP B 1 104 ? -8.977 -10.875 -21.422 1 98.56 104 ASP B CA 1
ATOM 3182 C C . ASP B 1 104 ? -9.328 -10.289 -20.062 1 98.56 104 ASP B C 1
ATOM 3184 O O . ASP B 1 104 ? -10.484 -9.922 -19.812 1 98.56 104 ASP B O 1
ATOM 3188 N N . ILE B 1 105 ? -8.32 -10.148 -19.172 1 98.38 105 ILE B N 1
ATOM 3189 C CA . ILE B 1 105 ? -8.648 -9.594 -17.859 1 98.38 105 ILE B CA 1
ATOM 3190 C C . ILE B 1 105 ? -8.414 -8.086 -17.859 1 98.38 105 ILE B C 1
ATOM 3192 O O . ILE B 1 105 ? -8.5 -7.441 -16.812 1 98.38 105 ILE B O 1
ATOM 3196 N N . GLY B 1 106 ? -8.062 -7.508 -19.016 1 98.38 106 GLY B N 1
ATOM 3197 C CA . GLY B 1 106 ? -7.77 -6.086 -19.109 1 98.38 106 GLY B CA 1
ATOM 3198 C C . GLY B 1 106 ? -6.406 -5.723 -18.547 1 98.38 106 GLY B C 1
ATOM 3199 O O . GLY B 1 106 ? -5.543 -6.586 -18.391 1 98.38 106 GLY B O 1
ATOM 3200 N N . ALA B 1 107 ? -6.211 -4.426 -18.281 1 97.94 107 ALA B N 1
ATOM 3201 C CA . ALA B 1 107 ? -4.914 -3.889 -17.891 1 97.94 107 ALA B CA 1
ATOM 3202 C C . ALA B 1 107 ? -4.668 -4.105 -16.391 1 97.94 107 ALA B C 1
ATOM 3204 O O . ALA B 1 107 ? -4.324 -3.168 -15.672 1 97.94 107 ALA B O 1
ATOM 3205 N N . GLY B 1 108 ? -4.805 -5.367 -15.938 1 97.62 108 GLY B N 1
ATOM 3206 C CA . GLY B 1 108 ? -4.637 -5.656 -14.523 1 97.62 108 GLY B CA 1
ATOM 3207 C C . GLY B 1 108 ? -3.41 -6.5 -14.227 1 97.62 108 GLY B C 1
ATOM 3208 O O . GLY B 1 108 ? -2.867 -7.152 -15.125 1 97.62 108 GLY B O 1
ATOM 3209 N N . TYR B 1 109 ? -2.973 -6.426 -12.984 1 97 109 TYR B N 1
ATOM 3210 C CA . TYR B 1 109 ? -1.949 -7.273 -12.375 1 97 109 TYR B CA 1
ATOM 3211 C C . TYR B 1 109 ? -0.678 -7.277 -13.219 1 97 109 TYR B C 1
ATOM 3213 O O . TYR B 1 109 ? 0.071 -6.297 -13.227 1 97 109 TYR B O 1
ATOM 3221 N N . GLY B 1 110 ? -0.498 -8.281 -14.047 1 97.25 110 GLY B N 1
ATOM 3222 C CA . GLY B 1 110 ? 0.74 -8.414 -14.797 1 97.25 110 GLY B CA 1
ATOM 3223 C C . GLY B 1 110 ? 1.051 -7.207 -15.656 1 97.25 110 GLY B C 1
ATOM 3224 O O . GLY B 1 110 ? 2.199 -6.766 -15.727 1 97.25 110 GLY B O 1
ATOM 3225 N N . HIS B 1 111 ? 0.021 -6.703 -16.359 1 98.06 111 HIS B N 1
ATOM 3226 C CA . HIS B 1 111 ? 0.217 -5.5 -17.156 1 98.06 111 HIS B CA 1
ATOM 3227 C C . HIS B 1 111 ? 0.754 -4.355 -16.312 1 98.06 111 HIS B C 1
ATOM 3229 O O . HIS B 1 111 ? 1.664 -3.635 -16.734 1 98.06 111 HIS B O 1
ATOM 3235 N N . GLN B 1 112 ? 0.23 -4.211 -15.109 1 98.69 112 GLN B N 1
ATOM 3236 C CA . GLN B 1 112 ? 0.674 -3.123 -14.242 1 98.69 112 GLN B CA 1
ATOM 3237 C C . GLN B 1 112 ? 2.08 -3.385 -13.711 1 98.69 112 GLN B C 1
ATOM 3239 O O . GLN B 1 112 ? 2.852 -2.447 -13.492 1 98.69 112 GLN B O 1
ATOM 3244 N N . TRP B 1 113 ? 2.439 -4.676 -13.523 1 98.69 113 TRP B N 1
ATOM 3245 C CA . TRP B 1 113 ? 3.771 -5.016 -13.039 1 98.69 113 TRP B CA 1
ATOM 3246 C C . TRP B 1 113 ? 4.836 -4.676 -14.078 1 98.69 113 TRP B C 1
ATOM 3248 O O . TRP B 1 113 ? 5.891 -4.137 -13.742 1 98.69 113 TRP B O 1
ATOM 3258 N N . ARG B 1 114 ? 4.508 -4.883 -15.359 1 98.12 114 ARG B N 1
ATOM 3259 C CA . ARG B 1 114 ? 5.551 -4.91 -16.375 1 98.12 114 ARG B CA 1
ATOM 3260 C C . ARG B 1 114 ? 5.445 -3.707 -17.312 1 98.12 114 ARG B C 1
ATOM 3262 O O . ARG B 1 114 ? 6.402 -3.365 -18 1 98.12 114 ARG B O 1
ATOM 3269 N N . ARG B 1 115 ? 4.215 -3.074 -17.297 1 97.75 115 ARG B N 1
ATOM 3270 C CA . ARG B 1 115 ? 3.957 -2.029 -18.281 1 97.75 115 ARG B CA 1
ATOM 3271 C C . ARG B 1 115 ? 3.061 -0.939 -17.703 1 97.75 115 ARG B C 1
ATOM 3273 O O . ARG B 1 115 ? 2.107 -0.502 -18.359 1 97.75 115 ARG B O 1
ATOM 3280 N N . PHE B 1 116 ? 3.287 -0.546 -16.531 1 98.44 116 PHE B N 1
ATOM 3281 C CA . PHE B 1 116 ? 2.471 0.458 -15.859 1 98.44 116 PHE B CA 1
ATOM 3282 C C . PHE B 1 116 ? 2.451 1.759 -16.656 1 98.44 116 PHE B C 1
ATOM 3284 O O . PHE B 1 116 ? 3.492 2.387 -16.844 1 98.44 116 PHE B O 1
ATOM 3291 N N . GLY B 1 117 ? 1.353 2.189 -17.078 1 97.06 117 GLY B N 1
ATOM 3292 C CA . GLY B 1 117 ? 1.217 3.451 -17.781 1 97.06 117 GLY B CA 1
ATOM 3293 C C . GLY B 1 117 ? 1.229 3.289 -19.297 1 97.06 117 GLY B C 1
ATOM 3294 O O . GLY B 1 117 ? 0.936 4.238 -20.031 1 97.06 117 GLY B O 1
ATOM 3295 N N . SER B 1 118 ? 1.597 2.109 -19.766 1 97.06 118 SER B N 1
ATOM 3296 C CA . SER B 1 118 ? 1.531 1.858 -21.203 1 97.06 118 SER B CA 1
ATOM 3297 C C . SER B 1 118 ? 0.088 1.718 -21.672 1 97.06 118 SER B C 1
ATOM 3299 O O . SER B 1 118 ? -0.741 1.119 -20.984 1 97.06 118 SER B O 1
ATOM 3301 N N . PRO B 1 119 ? -0.183 2.205 -22.875 1 94.69 119 PRO B N 1
ATOM 3302 C CA . PRO B 1 119 ? -1.534 1.986 -23.406 1 94.69 119 PRO B CA 1
ATOM 3303 C C . PRO B 1 119 ? -1.881 0.505 -23.531 1 94.69 119 PRO B C 1
ATOM 3305 O O . PRO B 1 119 ? -1.032 -0.297 -23.938 1 94.69 119 PRO B O 1
ATOM 3308 N N . TYR B 1 120 ? -3.047 0.187 -23.172 1 96.62 120 TYR B N 1
ATOM 3309 C CA . TYR B 1 120 ? -3.537 -1.183 -23.266 1 96.62 120 TYR B CA 1
ATOM 3310 C C . TYR B 1 120 ? -4.633 -1.293 -24.328 1 96.62 120 TYR B C 1
ATOM 3312 O O . TYR B 1 120 ? -5.594 -0.522 -24.312 1 96.62 120 TYR B O 1
ATOM 3320 N N . VAL B 1 121 ? -4.527 -2.232 -25.234 1 95.69 121 VAL B N 1
ATOM 3321 C CA . VAL B 1 121 ? -5.535 -2.445 -26.266 1 95.69 121 VAL B CA 1
ATOM 3322 C C . VAL B 1 121 ? -6.359 -3.689 -25.938 1 95.69 121 VAL B C 1
ATOM 3324 O O . VAL B 1 121 ? -7.543 -3.59 -25.609 1 95.69 121 VAL B O 1
ATOM 3327 N N . ASP B 1 122 ? -5.738 -4.828 -25.953 1 97.38 122 ASP B N 1
ATOM 3328 C CA . ASP B 1 122 ? -6.309 -6.117 -25.562 1 97.38 122 ASP B CA 1
ATOM 3329 C C . ASP B 1 122 ? -5.219 -7.176 -25.406 1 97.38 122 ASP B C 1
ATOM 3331 O O . ASP B 1 122 ? -4.039 -6.898 -25.641 1 97.38 122 ASP B O 1
ATOM 3335 N N . CYS B 1 123 ? -5.602 -8.406 -24.984 1 97.62 123 CYS B N 1
ATOM 3336 C CA . CYS B 1 123 ? -4.617 -9.43 -24.656 1 97.62 123 CYS B CA 1
ATOM 3337 C C . CYS B 1 123 ? -4.031 -10.047 -25.922 1 97.62 123 CYS B C 1
ATOM 3339 O O . CYS B 1 123 ? -3.037 -10.773 -25.859 1 97.62 123 CYS B O 1
ATOM 3341 N N . LYS B 1 124 ? -4.648 -9.789 -27.062 1 96.12 124 LYS B N 1
ATOM 3342 C CA . LYS B 1 124 ? -4.188 -10.375 -28.312 1 96.12 124 LYS B CA 1
ATOM 3343 C C . LYS B 1 124 ? -3.248 -9.43 -29.062 1 96.12 124 LYS B C 1
ATOM 3345 O O . LYS B 1 124 ? -2.52 -9.844 -29.953 1 96.12 124 LYS B O 1
ATOM 3350 N N . THR B 1 125 ? -3.316 -8.172 -28.703 1 94.81 125 THR B N 1
ATOM 3351 C CA . THR B 1 125 ? -2.453 -7.168 -29.312 1 94.81 125 THR B CA 1
ATOM 3352 C C . THR B 1 125 ? -1.13 -7.062 -28.562 1 94.81 125 THR B C 1
ATOM 3354 O O . THR B 1 125 ? -1.111 -6.746 -27.375 1 94.81 125 THR B O 1
ATOM 3357 N N . PRO B 1 126 ? -0.073 -7.297 -29.25 1 90.94 126 PRO B N 1
ATOM 3358 C CA . PRO B 1 126 ? 1.218 -7.176 -28.578 1 90.94 126 PRO B CA 1
ATOM 3359 C C . PRO B 1 126 ? 1.466 -5.77 -28.016 1 90.94 126 PRO B C 1
ATOM 3361 O O . PRO B 1 126 ? 1.054 -4.781 -28.641 1 90.94 126 PRO B O 1
ATOM 3364 N N . PRO B 1 127 ? 2.045 -5.781 -26.891 1 88.81 127 PRO B N 1
ATOM 3365 C CA . PRO B 1 127 ? 2.375 -4.453 -26.359 1 88.81 127 PRO B CA 1
ATOM 3366 C C . PRO B 1 127 ? 3.293 -3.662 -27.281 1 88.81 127 PRO B C 1
ATOM 3368 O O . PRO B 1 127 ? 4.117 -4.246 -28 1 88.81 127 PRO B O 1
ATOM 3371 N N . ARG B 1 128 ? 3.121 -2.352 -27.188 1 86.12 128 ARG B N 1
ATOM 3372 C CA . ARG B 1 128 ? 4.031 -1.487 -27.938 1 86.12 128 ARG B CA 1
ATOM 3373 C C . ARG B 1 128 ? 5.461 -1.631 -27.422 1 86.12 128 ARG B C 1
ATOM 3375 O O . ARG B 1 128 ? 5.684 -2.094 -26.297 1 86.12 128 ARG B O 1
ATOM 3382 N N . GLN B 1 129 ? 6.355 -1.271 -28.297 1 87.31 129 GLN B N 1
ATOM 3383 C CA . GLN B 1 129 ? 7.762 -1.399 -27.938 1 87.31 129 GLN B CA 1
ATOM 3384 C C . GLN B 1 129 ? 8.484 -0.06 -28.062 1 87.31 129 GLN B C 1
ATOM 3386 O O . GLN B 1 129 ? 7.945 0.894 -28.625 1 87.31 129 GLN B O 1
ATOM 3391 N N . GLY B 1 130 ? 9.617 -0.046 -27.438 1 80.88 130 GLY B N 1
ATOM 3392 C CA . GLY B 1 130 ? 10.43 1.16 -27.531 1 80.88 130 GLY B CA 1
ATOM 3393 C C . GLY B 1 130 ? 9.766 2.371 -26.906 1 80.88 130 GLY B C 1
ATOM 3394 O O . GLY B 1 130 ? 9.117 2.26 -25.859 1 80.88 130 GLY B O 1
ATOM 3395 N N . ALA B 1 131 ? 10.047 3.57 -27.484 1 79.56 131 ALA B N 1
ATOM 3396 C CA . ALA B 1 131 ? 9.57 4.844 -26.953 1 79.56 131 ALA B CA 1
ATOM 3397 C C . ALA B 1 131 ? 8.047 4.895 -26.922 1 79.56 131 ALA B C 1
ATOM 3399 O O . ALA B 1 131 ? 7.457 5.547 -26.062 1 79.56 131 ALA B O 1
ATOM 3400 N N . GLU B 1 132 ? 7.453 4.09 -27.828 1 85.56 132 GLU B N 1
ATOM 3401 C CA . GLU B 1 132 ? 5.996 4.098 -27.938 1 85.56 132 GLU B CA 1
ATOM 3402 C C . GLU B 1 132 ? 5.363 3.285 -26.812 1 85.56 132 GLU B C 1
ATOM 3404 O O . GLU B 1 132 ? 4.16 3.4 -26.562 1 85.56 132 GLU B O 1
ATOM 3409 N N . ALA B 1 133 ? 6.098 2.381 -26.219 1 86.88 133 ALA B N 1
ATOM 3410 C CA . ALA B 1 133 ? 5.57 1.532 -25.156 1 86.88 133 ALA B CA 1
ATOM 3411 C C . ALA B 1 133 ? 5.16 2.363 -23.938 1 86.88 133 ALA B C 1
ATOM 3413 O O . ALA B 1 133 ? 4.176 2.049 -23.266 1 86.88 133 ALA B O 1
ATOM 3414 N N . GLY B 1 134 ? 6.027 3.488 -23.797 1 90.5 134 GLY B N 1
ATOM 3415 C CA . GLY B 1 134 ? 5.836 4.215 -22.562 1 90.5 134 GLY B CA 1
ATOM 3416 C C . GLY B 1 134 ? 5.777 3.309 -21.344 1 90.5 134 GLY B C 1
ATOM 3417 O O . GLY B 1 134 ? 6.289 2.188 -21.375 1 90.5 134 GLY B O 1
ATOM 3418 N N . GLY B 1 135 ? 5.383 3.764 -20.328 1 95.38 135 GLY B N 1
ATOM 3419 C CA . GLY B 1 135 ? 5.141 3.021 -19.109 1 95.38 135 GLY B CA 1
ATOM 3420 C C . GLY B 1 135 ? 6.414 2.586 -18.406 1 95.38 135 GLY B C 1
ATOM 3421 O O . GLY B 1 135 ? 7.508 3.006 -18.781 1 95.38 135 GLY B O 1
ATOM 3422 N N . VAL B 1 136 ? 6.246 1.813 -17.391 1 97.75 136 VAL B N 1
ATOM 3423 C CA . VAL B 1 136 ? 7.348 1.431 -16.516 1 97.75 136 VAL B CA 1
ATOM 3424 C C . VAL B 1 136 ? 7.289 -0.069 -16.234 1 97.75 136 VAL B C 1
ATOM 3426 O O . VAL B 1 136 ? 6.23 -0.602 -15.891 1 97.75 136 VAL B O 1
ATOM 3429 N N . ASP B 1 137 ? 8.398 -0.801 -16.484 1 98.06 137 ASP B N 1
ATOM 3430 C CA . ASP B 1 137 ? 8.562 -2.174 -16.016 1 98.06 137 ASP B CA 1
ATOM 3431 C C . ASP B 1 137 ? 9.008 -2.203 -14.555 1 98.06 137 ASP B C 1
ATOM 3433 O O . ASP B 1 137 ? 10.211 -2.199 -14.273 1 98.06 137 ASP B O 1
ATOM 3437 N N . GLN B 1 138 ? 8.07 -2.299 -13.68 1 98.81 138 GLN B N 1
ATOM 3438 C CA . GLN B 1 138 ? 8.344 -2.164 -12.25 1 98.81 138 GLN B CA 1
ATOM 3439 C C . GLN B 1 138 ? 9.102 -3.373 -11.719 1 98.81 138 GLN B C 1
ATOM 3441 O O . GLN B 1 138 ? 9.938 -3.242 -10.82 1 98.81 138 GLN B O 1
ATOM 3446 N N . LEU B 1 139 ? 8.742 -4.516 -12.227 1 98.88 139 LEU B N 1
ATOM 3447 C CA . LEU B 1 139 ? 9.414 -5.715 -11.75 1 98.88 139 LEU B CA 1
ATOM 3448 C C . LEU B 1 139 ? 10.906 -5.672 -12.078 1 98.88 139 LEU B C 1
ATOM 3450 O O . LEU B 1 139 ? 11.742 -6.012 -11.242 1 98.88 139 LEU B O 1
ATOM 3454 N N . GLN B 1 140 ? 11.211 -5.27 -13.266 1 98.5 140 GLN B N 1
ATOM 3455 C CA . GLN B 1 140 ? 12.617 -5.113 -13.625 1 98.5 140 GLN B CA 1
ATOM 3456 C C . GLN B 1 140 ? 13.297 -4.055 -12.766 1 98.5 140 GLN B C 1
ATOM 3458 O O . GLN B 1 140 ? 14.445 -4.227 -12.352 1 98.5 140 GLN B O 1
ATOM 3463 N N . PHE B 1 141 ? 12.641 -2.938 -12.555 1 98.69 141 PHE B N 1
ATOM 3464 C CA . PHE B 1 141 ? 13.195 -1.903 -11.688 1 98.69 141 PHE B CA 1
ATOM 3465 C C . PHE B 1 141 ? 13.531 -2.473 -10.312 1 98.69 141 PHE B C 1
ATOM 3467 O O . PHE B 1 141 ? 14.602 -2.207 -9.766 1 98.69 141 PHE B O 1
ATOM 3474 N N . VAL B 1 142 ? 12.617 -3.256 -9.742 1 98.88 142 VAL B N 1
ATOM 3475 C CA . VAL B 1 142 ? 12.812 -3.859 -8.43 1 98.88 142 VAL B CA 1
ATOM 3476 C C . VAL B 1 142 ? 14.078 -4.715 -8.438 1 98.88 142 VAL B C 1
ATOM 3478 O O . VAL B 1 142 ? 14.938 -4.578 -7.562 1 98.88 142 VAL B O 1
ATOM 3481 N N . LEU B 1 143 ? 14.148 -5.551 -9.43 1 98.88 143 LEU B N 1
ATOM 3482 C CA . LEU B 1 143 ? 15.32 -6.418 -9.516 1 98.88 143 LEU B CA 1
ATOM 3483 C C . LEU B 1 143 ? 16.594 -5.598 -9.648 1 98.88 143 LEU B C 1
ATOM 3485 O O . LEU B 1 143 ? 17.578 -5.848 -8.938 1 98.88 143 LEU B O 1
ATOM 3489 N N . ASP B 1 144 ? 16.562 -4.609 -10.562 1 98.75 144 ASP B N 1
ATOM 3490 C CA . ASP B 1 144 ? 17.75 -3.787 -10.789 1 98.75 144 ASP B CA 1
ATOM 3491 C C . ASP B 1 144 ? 18.172 -3.061 -9.508 1 98.75 144 ASP B C 1
ATOM 3493 O O . ASP B 1 144 ? 19.359 -2.979 -9.188 1 98.75 144 ASP B O 1
ATOM 3497 N N . GLU B 1 145 ? 17.203 -2.531 -8.812 1 98.31 145 GLU B N 1
ATOM 3498 C CA . GLU B 1 145 ? 17.5 -1.802 -7.586 1 98.31 145 GLU B CA 1
ATOM 3499 C C . GLU B 1 145 ? 18.031 -2.738 -6.504 1 98.31 145 GLU B C 1
ATOM 3501 O O . GLU B 1 145 ? 18.922 -2.367 -5.734 1 98.31 145 GLU B O 1
ATOM 3506 N N . LEU B 1 146 ? 17.453 -3.949 -6.398 1 98.75 146 LEU B N 1
ATOM 3507 C CA . LEU B 1 146 ? 17.953 -4.922 -5.434 1 98.75 146 LEU B CA 1
ATOM 3508 C C . LEU B 1 146 ? 19.438 -5.223 -5.672 1 98.75 146 LEU B C 1
ATOM 3510 O O . LEU B 1 146 ? 20.188 -5.449 -4.723 1 98.75 146 LEU B O 1
ATOM 3514 N N . ARG B 1 147 ? 19.828 -5.211 -6.91 1 98.25 147 ARG B N 1
ATOM 3515 C CA . ARG B 1 147 ? 21.219 -5.512 -7.262 1 98.25 147 ARG B CA 1
ATOM 3516 C C . ARG B 1 147 ? 22.125 -4.305 -7.031 1 98.25 147 ARG B C 1
ATOM 3518 O O . ARG B 1 147 ? 23.234 -4.445 -6.527 1 98.25 147 ARG B O 1
ATOM 3525 N N . ARG B 1 148 ? 21.609 -3.141 -7.359 1 97.31 148 ARG B N 1
ATOM 3526 C CA . ARG B 1 148 ? 22.453 -1.95 -7.406 1 97.31 148 ARG B CA 1
ATOM 3527 C C . ARG B 1 148 ? 22.438 -1.212 -6.07 1 97.31 148 ARG B C 1
ATOM 3529 O O . ARG B 1 148 ? 23.469 -0.689 -5.629 1 97.31 148 ARG B O 1
ATOM 3536 N N . ASN B 1 149 ? 21.266 -1.11 -5.477 1 96.25 149 ASN B N 1
ATOM 3537 C CA . ASN B 1 149 ? 21.047 -0.354 -4.25 1 96.25 149 ASN B CA 1
ATOM 3538 C C . ASN B 1 149 ? 20.078 -1.077 -3.314 1 96.25 149 ASN B C 1
ATOM 3540 O O . ASN B 1 149 ? 18.984 -0.587 -3.051 1 96.25 149 ASN B O 1
ATOM 3544 N N . PRO B 1 150 ? 20.594 -2.193 -2.689 1 96.31 150 PRO B N 1
ATOM 3545 C CA . PRO B 1 150 ? 19.688 -3.059 -1.918 1 96.31 150 PRO B CA 1
ATOM 3546 C C . PRO B 1 150 ? 19.125 -2.367 -0.68 1 96.31 150 PRO B C 1
ATOM 3548 O O . PRO B 1 150 ? 18.156 -2.848 -0.092 1 96.31 150 PRO B O 1
ATOM 3551 N N . SER B 1 151 ? 19.688 -1.208 -0.281 1 95.94 151 SER B N 1
ATOM 3552 C CA . SER B 1 151 ? 19.203 -0.51 0.901 1 95.94 151 SER B CA 1
ATOM 3553 C C . SER B 1 151 ? 18.156 0.542 0.526 1 95.94 151 SER B C 1
ATOM 3555 O O . SER B 1 151 ? 17.625 1.241 1.396 1 95.94 151 SER B O 1
ATOM 3557 N N . SER B 1 152 ? 17.844 0.63 -0.788 1 97.06 152 SER B N 1
ATOM 3558 C CA . SER B 1 152 ? 16.891 1.631 -1.246 1 97.06 152 SER B CA 1
ATOM 3559 C C . SER B 1 152 ? 15.516 1.404 -0.628 1 97.06 152 SER B C 1
ATOM 3561 O O . SER B 1 152 ? 15.039 0.269 -0.559 1 97.06 152 SER B O 1
ATOM 3563 N N . ARG B 1 153 ? 14.914 2.496 -0.155 1 97.56 153 ARG B N 1
ATOM 3564 C CA . ARG B 1 153 ? 13.562 2.439 0.398 1 97.56 153 ARG B CA 1
ATOM 3565 C C . ARG B 1 153 ? 12.516 2.588 -0.7 1 97.56 153 ARG B C 1
ATOM 3567 O O . ARG B 1 153 ? 11.32 2.707 -0.414 1 97.56 153 ARG B O 1
ATOM 3574 N N . ARG B 1 154 ? 13.023 2.605 -1.991 1 97.75 154 ARG B N 1
ATOM 3575 C CA . ARG B 1 154 ? 12.141 2.826 -3.133 1 97.75 154 ARG B CA 1
ATOM 3576 C C . ARG B 1 154 ? 11.93 1.536 -3.916 1 97.75 154 ARG B C 1
ATOM 3578 O O . ARG B 1 154 ? 11.352 1.554 -5.008 1 97.75 154 ARG B O 1
ATOM 3585 N N . ILE B 1 155 ? 12.469 0.411 -3.398 1 98.75 155 ILE B N 1
ATOM 3586 C CA . ILE B 1 155 ? 12.195 -0.88 -4.02 1 98.75 155 ILE B CA 1
ATOM 3587 C C . ILE B 1 155 ? 10.75 -1.29 -3.748 1 98.75 155 ILE B C 1
ATOM 3589 O O . ILE B 1 155 ? 10.477 -2.029 -2.801 1 98.75 155 ILE B O 1
ATOM 3593 N N . PHE B 1 156 ? 9.859 -0.788 -4.551 1 98.81 156 PHE B N 1
ATOM 3594 C CA . PHE B 1 156 ? 8.414 -0.819 -4.363 1 98.81 156 PHE B CA 1
ATOM 3595 C C . PHE B 1 156 ? 7.695 -0.925 -5.703 1 98.81 156 PHE B C 1
ATOM 3597 O O . PHE B 1 156 ? 8.094 -0.282 -6.676 1 98.81 156 PHE B O 1
ATOM 3604 N N . MET B 1 157 ? 6.672 -1.743 -5.793 1 98.62 157 MET B N 1
ATOM 3605 C CA . MET B 1 157 ? 5.852 -1.81 -7 1 98.62 157 MET B CA 1
ATOM 3606 C C . MET B 1 157 ? 4.371 -1.73 -6.652 1 98.62 157 MET B C 1
ATOM 3608 O O . MET B 1 157 ? 3.949 -2.197 -5.594 1 98.62 157 MET B O 1
ATOM 3612 N N . SER B 1 158 ? 3.619 -1.12 -7.512 1 98.62 158 SER B N 1
ATOM 3613 C CA . SER B 1 158 ? 2.18 -0.952 -7.348 1 98.62 158 SER B CA 1
ATOM 3614 C C . SER B 1 158 ? 1.417 -1.519 -8.539 1 98.62 158 SER B C 1
ATOM 3616 O O . SER B 1 158 ? 1.797 -1.292 -9.695 1 98.62 158 SER B O 1
ATOM 3618 N N . ALA B 1 159 ? 0.38 -2.24 -8.211 1 98.69 159 ALA B N 1
ATOM 3619 C CA . ALA B 1 159 ? -0.529 -2.709 -9.258 1 98.69 159 ALA B CA 1
ATOM 3620 C C . ALA B 1 159 ? -1.772 -1.827 -9.336 1 98.69 159 ALA B C 1
ATOM 3622 O O . ALA B 1 159 ? -2.637 -2.039 -10.195 1 98.69 159 ALA B O 1
ATOM 3623 N N . TRP B 1 160 ? -1.892 -0.832 -8.453 1 98.75 160 TRP B N 1
ATOM 3624 C CA . TRP B 1 160 ? -3.035 0.076 -8.43 1 98.75 160 TRP B CA 1
ATOM 3625 C C . TRP B 1 160 ? -2.779 1.297 -9.305 1 98.75 160 TRP B C 1
ATOM 3627 O O . TRP B 1 160 ? -2.045 2.207 -8.914 1 98.75 160 TRP B O 1
ATOM 3637 N N . ASN B 1 161 ? -3.314 1.285 -10.492 1 98.69 161 ASN B N 1
ATOM 3638 C CA . ASN B 1 161 ? -3.209 2.402 -11.43 1 98.69 161 ASN B CA 1
ATOM 3639 C C . ASN B 1 161 ? -4.547 3.117 -11.602 1 98.69 161 ASN B C 1
ATOM 3641 O O . ASN B 1 161 ? -5.383 2.693 -12.398 1 98.69 161 ASN B O 1
ATOM 3645 N N . PRO B 1 162 ? -4.703 4.273 -10.898 1 98.5 162 PRO B N 1
ATOM 3646 C CA . PRO B 1 162 ? -5.984 4.98 -10.945 1 98.5 162 PRO B CA 1
ATOM 3647 C C . PRO B 1 162 ? -6.441 5.277 -12.375 1 98.5 162 PRO B C 1
ATOM 3649 O O . PRO B 1 162 ? -7.641 5.293 -12.648 1 98.5 162 PRO B O 1
ATOM 3652 N N . CYS B 1 163 ? -5.535 5.438 -13.312 1 97.75 163 CYS B N 1
ATOM 3653 C CA . CYS B 1 163 ? -5.883 5.805 -14.68 1 97.75 163 CYS B CA 1
ATOM 3654 C C . CYS B 1 163 ? -6.422 4.602 -15.453 1 97.75 163 CYS B C 1
ATOM 3656 O O . CYS B 1 163 ? -7.051 4.758 -16.5 1 97.75 163 CYS B O 1
ATOM 3658 N N . ASP B 1 164 ? -6.195 3.375 -14.914 1 97.94 164 ASP B N 1
ATOM 3659 C CA . ASP B 1 164 ? -6.52 2.188 -15.703 1 97.94 164 ASP B CA 1
ATOM 3660 C C . ASP B 1 164 ? -7.562 1.327 -14.992 1 97.94 164 ASP B C 1
ATOM 3662 O O . ASP B 1 164 ? -7.977 0.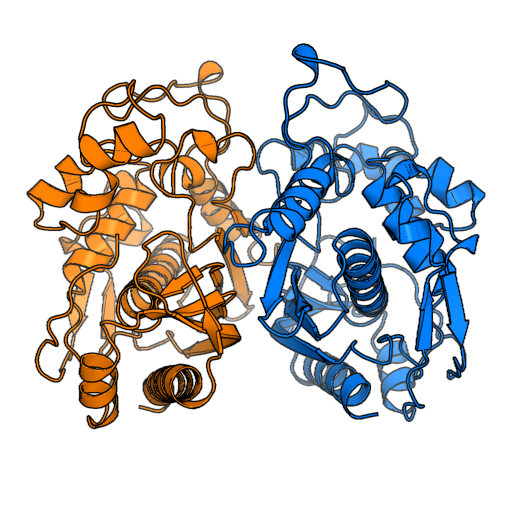289 -15.516 1 97.94 164 ASP B O 1
ATOM 3666 N N . LEU B 1 165 ? -8.047 1.705 -13.836 1 98.06 165 LEU B N 1
ATOM 3667 C CA . LEU B 1 165 ? -8.914 0.837 -13.055 1 98.06 165 LEU B CA 1
ATOM 3668 C C . LEU B 1 165 ? -10.148 0.432 -13.852 1 98.06 165 LEU B C 1
ATOM 3670 O O . LEU B 1 165 ? -10.617 -0.705 -13.75 1 98.06 165 LEU B O 1
ATOM 3674 N N . ASP B 1 166 ? -10.633 1.34 -14.68 1 96.81 166 ASP B N 1
ATOM 3675 C CA . ASP B 1 166 ? -11.844 1.055 -15.438 1 96.81 166 ASP B CA 1
ATOM 3676 C C . ASP B 1 166 ? -11.539 0.202 -16.672 1 96.81 166 ASP B C 1
ATOM 3678 O O . ASP B 1 166 ? -12.453 -0.229 -17.375 1 96.81 166 ASP B O 1
ATOM 3682 N N . LYS B 1 167 ? -10.258 -0.088 -16.891 1 97.69 167 LYS B N 1
ATOM 3683 C CA . LYS B 1 167 ? -9.828 -0.913 -18.016 1 97.69 167 LYS B CA 1
ATOM 3684 C C . LYS B 1 167 ? -9.492 -2.332 -17.562 1 97.69 167 LYS B C 1
ATOM 3686 O O . LYS B 1 167 ? -8.953 -3.123 -18.344 1 97.69 167 LYS B O 1
ATOM 3691 N N . MET B 1 168 ? -9.734 -2.629 -16.328 1 98.25 168 MET B N 1
ATOM 3692 C CA . MET B 1 168 ? -9.461 -3.938 -15.742 1 98.25 168 MET B CA 1
ATOM 3693 C C . MET B 1 168 ? -10.758 -4.719 -15.523 1 98.25 168 MET B C 1
ATOM 3695 O O . MET B 1 168 ? -11.766 -4.148 -15.102 1 98.25 168 MET B O 1
ATOM 3699 N N . ALA B 1 169 ? -10.695 -6.004 -15.836 1 97.56 169 ALA B N 1
ATOM 3700 C CA . ALA B 1 169 ? -11.828 -6.844 -15.461 1 97.56 169 ALA B CA 1
ATOM 3701 C C . ALA B 1 169 ? -12.07 -6.801 -13.961 1 97.56 169 ALA B C 1
ATOM 3703 O O . ALA B 1 169 ? -13.219 -6.703 -13.508 1 97.56 169 ALA B O 1
ATOM 3704 N N . LEU B 1 170 ? -11.039 -6.852 -13.211 1 96 170 LEU B N 1
ATOM 3705 C CA . LEU B 1 170 ? -11.055 -6.762 -11.75 1 96 170 LEU B CA 1
ATOM 3706 C C . LEU B 1 170 ? -9.891 -5.914 -11.25 1 96 170 LEU B C 1
ATOM 3708 O O . LEU B 1 170 ? -8.727 -6.234 -11.5 1 96 170 LEU B O 1
ATOM 3712 N N . PRO B 1 171 ? -10.234 -4.848 -10.469 1 96.94 171 PRO B N 1
ATOM 3713 C CA . PRO B 1 171 ? -9.117 -4.125 -9.852 1 96.94 171 PRO B CA 1
ATOM 3714 C C . PRO B 1 171 ? -8.289 -5.008 -8.922 1 96.94 171 PRO B C 1
ATOM 3716 O O . PRO B 1 171 ? -8.836 -5.863 -8.219 1 96.94 171 PRO B O 1
ATOM 3719 N N . PRO B 1 172 ? -7.031 -4.82 -8.891 1 98 172 PRO B N 1
ATOM 3720 C CA . PRO B 1 172 ? -6.164 -5.703 -8.102 1 98 172 PRO B CA 1
ATOM 3721 C C . PRO B 1 172 ? -6.496 -5.684 -6.613 1 98 172 PRO B C 1
ATOM 3723 O O . PRO B 1 172 ? -6.699 -4.609 -6.039 1 98 172 PRO B O 1
ATOM 3726 N N . CYS B 1 173 ? -6.523 -6.859 -6.023 1 98 173 CYS B N 1
ATOM 3727 C CA . CYS B 1 173 ? -6.672 -6.988 -4.578 1 98 173 CYS B CA 1
ATOM 3728 C C . CYS B 1 173 ? -5.336 -6.809 -3.875 1 98 173 CYS B C 1
ATOM 3730 O O . CYS B 1 173 ? -5.262 -6.164 -2.824 1 98 173 CYS B O 1
ATOM 3732 N N . HIS B 1 174 ? -4.27 -7.516 -4.375 1 97.81 174 HIS B N 1
ATOM 3733 C CA . HIS B 1 174 ? -2.926 -7.207 -3.898 1 97.81 174 HIS B CA 1
ATOM 3734 C C . HIS B 1 174 ? -2.34 -6.012 -4.641 1 97.81 174 HIS B C 1
ATOM 3736 O O . HIS B 1 174 ? -1.864 -6.148 -5.77 1 97.81 174 HIS B O 1
ATOM 3742 N N . VAL B 1 175 ? -2.299 -4.875 -3.959 1 98.31 175 VAL B N 1
ATOM 3743 C CA . VAL B 1 175 ? -2.135 -3.555 -4.555 1 98.31 175 VAL B CA 1
ATOM 3744 C C . VAL B 1 175 ? -0.65 -3.229 -4.695 1 98.31 175 VAL B C 1
ATOM 3746 O O . VAL B 1 175 ? -0.244 -2.543 -5.637 1 98.31 175 VAL B O 1
ATOM 3749 N N . SER B 1 176 ? 0.136 -3.719 -3.734 1 98.69 176 SER B N 1
ATOM 3750 C CA . SER B 1 176 ? 1.531 -3.293 -3.775 1 98.69 176 SER B CA 1
ATOM 3751 C C . SER B 1 176 ? 2.428 -4.258 -3.006 1 98.69 176 SER B C 1
ATOM 3753 O O . SER B 1 176 ? 1.938 -5.086 -2.236 1 98.69 176 SER B O 1
ATOM 3755 N N . ALA B 1 177 ? 3.721 -4.121 -3.26 1 98.88 177 ALA B N 1
ATOM 3756 C CA . ALA B 1 177 ? 4.75 -4.879 -2.553 1 98.88 177 ALA B CA 1
ATOM 3757 C C . ALA B 1 177 ? 6.031 -4.066 -2.41 1 98.88 177 ALA B C 1
ATOM 3759 O O . ALA B 1 177 ? 6.484 -3.436 -3.369 1 98.88 177 ALA B O 1
ATOM 3760 N N . GLN B 1 178 ? 6.52 -4.027 -1.266 1 98.94 178 GLN B N 1
ATOM 3761 C CA . GLN B 1 178 ? 7.832 -3.447 -0.995 1 98.94 178 GLN B CA 1
ATOM 3762 C C . GLN B 1 178 ? 8.844 -4.527 -0.615 1 98.94 178 GLN B C 1
ATOM 3764 O O . GLN B 1 178 ? 8.5 -5.488 0.077 1 98.94 178 GLN B O 1
ATOM 3769 N N . PHE B 1 179 ? 10.055 -4.32 -1.053 1 98.94 179 PHE B N 1
ATOM 3770 C CA . PHE B 1 179 ? 11.109 -5.281 -0.749 1 98.94 179 PHE B CA 1
ATOM 3771 C C . PHE B 1 179 ? 12.211 -4.629 0.079 1 98.94 179 PHE B C 1
ATOM 3773 O O . PHE B 1 179 ? 12.523 -3.453 -0.108 1 98.94 179 PHE B O 1
ATOM 3780 N N . TYR B 1 180 ? 12.727 -5.391 1.001 1 98.81 180 TYR B N 1
ATOM 3781 C CA . TYR B 1 180 ? 13.719 -4.961 1.979 1 98.81 180 TYR B CA 1
ATOM 3782 C C . TYR B 1 180 ? 14.844 -5.98 2.098 1 98.81 180 TYR B C 1
ATOM 3784 O O . TYR B 1 180 ? 14.633 -7.098 2.578 1 98.81 180 TYR B O 1
ATOM 3792 N N . ALA B 1 181 ? 16.031 -5.621 1.622 1 98.56 181 ALA B N 1
ATOM 3793 C CA . ALA B 1 181 ? 17.219 -6.465 1.763 1 98.56 181 ALA B CA 1
ATOM 3794 C C . ALA B 1 181 ? 18.031 -6.074 2.998 1 98.56 181 ALA B C 1
ATOM 3796 O O . ALA B 1 181 ? 18.5 -4.938 3.107 1 98.56 181 ALA B O 1
ATOM 3797 N N . ASP B 1 182 ? 18.156 -6.969 3.887 1 97.25 182 ASP B N 1
ATOM 3798 C CA . ASP B 1 182 ? 18.922 -6.625 5.074 1 97.25 182 ASP B CA 1
ATOM 3799 C C . ASP B 1 182 ? 20.422 -6.848 4.844 1 97.25 182 ASP B C 1
ATOM 3801 O O . ASP B 1 182 ? 20.828 -7.305 3.773 1 97.25 182 ASP B O 1
ATOM 3805 N N . ARG B 1 183 ? 21.25 -6.496 5.793 1 94.5 183 ARG B N 1
ATOM 3806 C CA . ARG B 1 183 ? 22.703 -6.512 5.656 1 94.5 183 ARG B CA 1
ATOM 3807 C C . ARG B 1 183 ? 23.234 -7.941 5.527 1 94.5 183 ARG B C 1
ATOM 3809 O O . ARG B 1 183 ? 24.266 -8.172 4.914 1 94.5 183 ARG B O 1
ATOM 3816 N N . ALA B 1 184 ? 22.531 -8.891 6.078 1 96.25 184 ALA B N 1
ATOM 3817 C CA . ALA B 1 184 ? 22.969 -10.289 6.043 1 96.25 184 ALA B CA 1
ATOM 3818 C C . ALA B 1 184 ? 22.562 -10.953 4.727 1 96.25 184 ALA B C 1
ATOM 3820 O O . ALA B 1 184 ? 22.891 -12.117 4.492 1 96.25 184 ALA B O 1
ATOM 3821 N N . GLY B 1 185 ? 21.859 -10.227 3.895 1 97.69 185 GLY B N 1
ATOM 3822 C CA . GLY B 1 185 ? 21.5 -10.742 2.58 1 97.69 185 GLY B CA 1
ATOM 3823 C C . GLY B 1 185 ? 20.125 -11.375 2.533 1 97.69 185 GLY B C 1
ATOM 3824 O O . GLY B 1 185 ? 19.781 -12.07 1.571 1 97.69 185 GLY B O 1
ATOM 3825 N N . GLY B 1 186 ? 19.359 -11.18 3.596 1 98.56 186 GLY B N 1
ATOM 3826 C CA . GLY B 1 186 ? 17.984 -11.648 3.596 1 98.56 186 GLY B CA 1
ATOM 3827 C C . GLY B 1 186 ? 17.031 -10.688 2.908 1 98.56 186 GLY B C 1
ATOM 3828 O O . GLY B 1 186 ? 17.109 -9.477 3.107 1 98.56 186 GLY B O 1
ATOM 3829 N N . LEU B 1 187 ? 16.141 -11.188 2.053 1 98.88 187 LEU B N 1
ATOM 3830 C CA . LEU B 1 187 ? 15.141 -10.375 1.362 1 98.88 187 LEU B CA 1
ATOM 3831 C C . LEU B 1 187 ? 13.758 -10.602 1.964 1 98.88 187 LEU B C 1
ATOM 3833 O O . LEU B 1 187 ? 13.297 -11.734 2.064 1 98.88 187 LEU B O 1
ATOM 3837 N N . SER B 1 188 ? 13.164 -9.547 2.4 1 98.94 188 SER B N 1
ATOM 3838 C CA . SER B 1 188 ? 11.797 -9.57 2.896 1 98.94 188 SER B CA 1
ATOM 3839 C C . SER B 1 188 ? 10.859 -8.82 1.955 1 98.94 188 SER B C 1
ATOM 3841 O O . SER B 1 188 ? 11.281 -7.922 1.227 1 98.94 188 SER B O 1
ATOM 3843 N N . CYS B 1 189 ? 9.625 -9.234 1.922 1 98.94 189 CYS B N 1
ATOM 3844 C CA . CYS B 1 189 ? 8.57 -8.602 1.143 1 98.94 189 CYS B CA 1
ATOM 3845 C C . CYS B 1 189 ? 7.406 -8.18 2.035 1 98.94 189 CYS B C 1
ATOM 3847 O O . CYS B 1 189 ? 6.984 -8.945 2.908 1 98.94 189 CYS B O 1
ATOM 3849 N N . HIS B 1 190 ? 6.973 -6.996 1.942 1 98.94 190 HIS B N 1
ATOM 3850 C CA . HIS B 1 190 ? 5.742 -6.52 2.564 1 98.94 190 HIS B CA 1
ATOM 3851 C C . HIS B 1 190 ? 4.684 -6.203 1.515 1 98.94 190 HIS B C 1
ATOM 3853 O O . HIS B 1 190 ? 4.793 -5.211 0.792 1 98.94 190 HIS B O 1
ATOM 3859 N N . MET B 1 191 ? 3.693 -7.031 1.458 1 98.81 191 MET B N 1
ATOM 3860 C CA . MET B 1 191 ? 2.604 -6.883 0.497 1 98.81 191 MET B CA 1
ATOM 3861 C C . MET B 1 191 ? 1.371 -6.277 1.159 1 98.81 191 MET B C 1
ATOM 3863 O O . MET B 1 191 ? 1.026 -6.637 2.285 1 98.81 191 MET B O 1
ATOM 3867 N N . TYR B 1 192 ? 0.734 -5.309 0.523 1 98.88 192 TYR B N 1
ATOM 3868 C CA . TYR B 1 192 ? -0.561 -4.793 0.951 1 98.88 192 TYR B CA 1
ATOM 3869 C C . TYR B 1 192 ? -1.681 -5.328 0.067 1 98.88 192 TYR B C 1
ATOM 3871 O O . TYR B 1 192 ? -1.615 -5.223 -1.16 1 98.88 192 TYR B O 1
ATOM 3879 N N . GLN B 1 193 ? -2.67 -5.852 0.658 1 98.88 193 GLN B N 1
ATOM 3880 C CA . GLN B 1 193 ? -3.832 -6.387 -0.046 1 98.88 193 GLN B CA 1
ATOM 3881 C C . GLN B 1 193 ? -5.121 -5.738 0.446 1 98.88 193 GLN B C 1
ATOM 3883 O O . GLN B 1 193 ? -5.52 -5.93 1.596 1 98.88 193 GLN B O 1
ATOM 3888 N N . ARG B 1 194 ? -5.801 -5.008 -0.42 1 98.69 194 ARG B N 1
ATOM 3889 C CA . ARG B 1 194 ? -6.938 -4.18 -0.019 1 98.69 194 ARG B CA 1
ATOM 3890 C C . ARG B 1 194 ? -8.172 -5.039 0.248 1 98.69 194 ARG B C 1
ATOM 3892 O O . ARG B 1 194 ? -9.031 -4.664 1.047 1 98.69 194 ARG B O 1
ATOM 3899 N N . SER B 1 195 ? -8.383 -6.082 -0.5 1 98.44 195 SER B N 1
ATOM 3900 C CA . SER B 1 195 ? -9.508 -7.008 -0.405 1 98.44 195 SER B CA 1
ATOM 3901 C C . SER B 1 195 ? -9.023 -8.445 -0.242 1 98.44 195 SER B C 1
ATOM 3903 O O . SER B 1 195 ? -8.344 -8.984 -1.119 1 98.44 195 SER B O 1
ATOM 3905 N N . VAL B 1 196 ? -9.414 -9.031 0.857 1 98.56 196 VAL B N 1
ATOM 3906 C CA . VAL B 1 196 ? -8.82 -10.32 1.214 1 98.56 196 VAL B CA 1
ATOM 3907 C C . VAL B 1 196 ? -9.914 -11.344 1.492 1 98.56 196 VAL B C 1
ATOM 3909 O O . VAL B 1 196 ? -10.492 -11.359 2.584 1 98.56 196 VAL B O 1
ATOM 3912 N N . ASP B 1 197 ? -10.172 -12.156 0.498 1 97.88 197 ASP B N 1
ATOM 3913 C CA . ASP B 1 197 ? -10.906 -13.383 0.786 1 97.88 197 ASP B CA 1
ATOM 3914 C C . ASP B 1 197 ? -10.039 -14.375 1.565 1 97.88 197 ASP B C 1
ATOM 3916 O O . ASP B 1 197 ? -9.25 -15.109 0.977 1 97.88 197 ASP B O 1
ATOM 3920 N N . VAL B 1 198 ? -10.258 -14.359 2.836 1 98 198 VAL B N 1
ATOM 3921 C CA . VAL B 1 198 ? -9.305 -15.023 3.725 1 98 198 VAL B CA 1
ATOM 3922 C C . VAL B 1 198 ? -9.391 -16.531 3.539 1 98 198 VAL B C 1
ATOM 3924 O O . VAL B 1 198 ? -8.43 -17.25 3.816 1 98 198 VAL B O 1
ATOM 3927 N N . PHE B 1 199 ? -10.5 -17.047 3.006 1 97.94 199 PHE B N 1
ATOM 3928 C CA . PHE B 1 199 ? -10.68 -18.484 2.891 1 97.94 199 PHE B CA 1
ATOM 3929 C C . PHE B 1 199 ? -10.109 -19 1.574 1 97.94 199 PHE B C 1
ATOM 3931 O O . PHE B 1 199 ? -9.367 -19.984 1.555 1 97.94 199 PHE B O 1
ATOM 3938 N N . LEU B 1 200 ? -10.43 -18.297 0.462 1 95.12 200 LEU B N 1
ATOM 3939 C CA . LEU B 1 200 ? -10.055 -18.828 -0.84 1 95.12 200 LEU B CA 1
ATOM 3940 C C . LEU B 1 200 ? -8.82 -18.109 -1.383 1 95.12 200 LEU B C 1
ATOM 3942 O O . LEU B 1 200 ? -7.781 -18.734 -1.606 1 95.12 200 LEU B O 1
ATOM 3946 N N . GLY B 1 201 ? -8.906 -16.812 -1.52 1 95.75 201 GLY B N 1
ATOM 3947 C CA . GLY B 1 201 ? -7.891 -16.047 -2.217 1 95.75 201 GLY B CA 1
ATOM 3948 C C . GLY B 1 201 ? -6.609 -15.883 -1.417 1 95.75 201 GLY B C 1
ATOM 3949 O O . GLY B 1 201 ? -5.512 -15.977 -1.971 1 95.75 201 GLY B O 1
ATOM 3950 N N . PHE B 1 202 ? -6.742 -15.719 -0.154 1 98.06 202 PHE B N 1
ATOM 3951 C CA . PHE B 1 202 ? -5.613 -15.312 0.677 1 98.06 202 PHE B CA 1
ATOM 3952 C C . PHE B 1 202 ? -4.547 -16.406 0.711 1 98.06 202 PHE B C 1
ATOM 3954 O O . PHE B 1 202 ? -3.355 -16.109 0.579 1 98.06 202 PHE B O 1
ATOM 3961 N N . PRO B 1 203 ? -4.898 -17.672 0.889 1 97.44 203 PRO B N 1
ATOM 3962 C CA . PRO B 1 203 ? -3.877 -18.719 0.851 1 97.44 203 PRO B CA 1
ATOM 3963 C C . PRO B 1 203 ? -3.078 -18.719 -0.451 1 97.44 203 PRO B C 1
ATOM 3965 O O . PRO B 1 203 ? -1.866 -18.953 -0.437 1 97.44 203 PRO B O 1
ATOM 3968 N N . TRP B 1 204 ? -3.781 -18.453 -1.555 1 97.06 204 TRP B N 1
ATOM 3969 C CA . TRP B 1 204 ? -3.143 -18.328 -2.861 1 97.06 204 TRP B CA 1
ATOM 3970 C C . TRP B 1 204 ? -2.135 -17.188 -2.881 1 97.06 204 TRP B C 1
ATOM 3972 O O . TRP B 1 204 ? -1.01 -17.359 -3.357 1 97.06 204 TRP B O 1
ATOM 3982 N N . ASN B 1 205 ? -2.506 -16.078 -2.344 1 98.5 205 ASN B N 1
ATOM 3983 C CA . ASN B 1 205 ? -1.677 -14.875 -2.381 1 98.5 205 ASN B CA 1
ATOM 3984 C C . ASN B 1 205 ? -0.471 -15 -1.452 1 98.5 205 ASN B C 1
ATOM 3986 O O . ASN B 1 205 ? 0.606 -14.484 -1.755 1 98.5 205 ASN B O 1
ATOM 3990 N N . ILE B 1 206 ? -0.647 -15.672 -0.287 1 98.62 206 ILE B N 1
ATOM 3991 C CA . ILE B 1 206 ? 0.462 -15.922 0.627 1 98.62 206 ILE B CA 1
ATOM 3992 C C . ILE B 1 206 ? 1.567 -16.688 -0.096 1 98.62 206 ILE B C 1
ATOM 3994 O O . ILE B 1 206 ? 2.73 -16.281 -0.079 1 98.62 206 ILE B O 1
ATOM 3998 N N . LEU B 1 207 ? 1.191 -17.75 -0.746 1 98.56 207 LEU B N 1
ATOM 3999 C CA . LEU B 1 207 ? 2.18 -18.562 -1.458 1 98.56 207 LEU B CA 1
ATOM 4000 C C . LEU B 1 207 ? 2.762 -17.781 -2.637 1 98.56 207 LEU B C 1
ATOM 4002 O O . LEU B 1 207 ? 3.977 -17.797 -2.85 1 98.56 207 LEU B O 1
ATOM 4006 N N . SER B 1 208 ? 1.926 -17.141 -3.385 1 98.75 208 SER B N 1
ATOM 4007 C CA . SER B 1 208 ? 2.338 -16.406 -4.574 1 98.75 208 SER B CA 1
ATOM 4008 C C . SER B 1 208 ? 3.447 -15.406 -4.246 1 98.75 208 SER B C 1
ATOM 4010 O O . SER B 1 208 ? 4.492 -15.398 -4.898 1 98.75 208 SER B O 1
ATOM 4012 N N . TYR B 1 209 ? 3.285 -14.641 -3.229 1 98.88 209 TYR B N 1
ATOM 4013 C CA . TYR B 1 209 ? 4.25 -13.586 -2.93 1 98.88 209 TYR B CA 1
ATOM 4014 C C . TYR B 1 209 ? 5.465 -14.148 -2.203 1 98.88 209 TYR B C 1
ATOM 4016 O O . TYR B 1 209 ? 6.539 -13.547 -2.213 1 98.88 209 TYR B O 1
ATOM 4024 N N . SER B 1 210 ? 5.32 -15.281 -1.538 1 98.81 210 SER B N 1
ATOM 4025 C CA . SER B 1 210 ? 6.5 -15.984 -1.049 1 98.81 210 SER B CA 1
ATOM 4026 C C . SER B 1 210 ? 7.398 -16.438 -2.199 1 98.81 210 SER B C 1
ATOM 4028 O O . SER B 1 210 ? 8.609 -16.203 -2.172 1 98.81 210 SER B O 1
ATOM 4030 N N . VAL B 1 211 ? 6.754 -17 -3.176 1 98.81 211 VAL B N 1
ATOM 4031 C CA . VAL B 1 211 ? 7.5 -17.516 -4.32 1 98.81 211 VAL B CA 1
ATOM 4032 C C . VAL B 1 211 ? 8.117 -16.344 -5.09 1 98.81 211 VAL B C 1
ATOM 4034 O O . VAL B 1 211 ? 9.266 -16.422 -5.535 1 98.81 211 VAL B O 1
ATOM 4037 N N . LEU B 1 212 ? 7.383 -15.234 -5.27 1 98.94 212 LEU B N 1
ATOM 4038 C CA . LEU B 1 212 ? 7.949 -14.039 -5.879 1 98.94 212 LEU B CA 1
ATOM 4039 C C . LEU B 1 212 ? 9.219 -13.602 -5.148 1 98.94 212 LEU B C 1
ATOM 4041 O O . LEU B 1 212 ? 10.219 -13.273 -5.785 1 98.94 212 LEU B O 1
ATOM 4045 N N . THR B 1 213 ? 9.188 -13.625 -3.85 1 98.94 213 THR B N 1
ATOM 4046 C CA . THR B 1 213 ? 10.328 -13.234 -3.031 1 98.94 213 THR B CA 1
ATOM 4047 C C . THR B 1 213 ? 11.5 -14.195 -3.248 1 98.94 213 THR B C 1
ATOM 4049 O O . THR B 1 213 ? 12.648 -13.766 -3.336 1 98.94 213 THR B O 1
ATOM 4052 N N . TYR B 1 214 ? 11.188 -15.523 -3.363 1 98.81 214 TYR B N 1
ATOM 4053 C CA . TYR B 1 214 ? 12.211 -16.516 -3.67 1 98.81 214 TYR B CA 1
ATOM 4054 C C . TYR B 1 214 ? 12.891 -16.203 -4.996 1 98.81 214 TYR B C 1
ATOM 4056 O O . TYR B 1 214 ? 14.125 -16.219 -5.086 1 98.81 214 TYR B O 1
ATOM 4064 N N . ILE B 1 215 ? 12.117 -15.93 -5.992 1 98.94 215 ILE B N 1
ATOM 4065 C CA . ILE B 1 215 ? 12.633 -15.68 -7.336 1 98.94 215 ILE B CA 1
ATOM 4066 C C . ILE B 1 215 ? 13.523 -14.445 -7.328 1 98.94 215 ILE B C 1
ATOM 4068 O O . ILE B 1 215 ? 14.664 -14.492 -7.812 1 98.94 215 ILE B O 1
ATOM 4072 N N . LEU B 1 216 ? 13.023 -13.328 -6.758 1 98.94 216 LEU B N 1
ATOM 4073 C CA . LEU B 1 216 ? 13.773 -12.086 -6.73 1 98.94 216 LEU B CA 1
ATOM 4074 C C . LEU B 1 216 ? 15.062 -12.25 -5.926 1 98.94 216 LEU B C 1
ATOM 4076 O O . LEU B 1 216 ? 16.109 -11.703 -6.301 1 98.94 216 LEU B O 1
ATOM 4080 N N . ALA B 1 217 ? 14.953 -12.945 -4.781 1 98.88 217 ALA B N 1
ATOM 4081 C CA . ALA B 1 217 ? 16.141 -13.195 -3.971 1 98.88 217 ALA B CA 1
ATOM 4082 C C . ALA B 1 217 ? 17.203 -13.953 -4.77 1 98.88 217 ALA B C 1
ATOM 4084 O O . ALA B 1 217 ? 18.359 -13.562 -4.789 1 98.88 217 ALA B O 1
ATOM 4085 N N . ALA B 1 218 ? 16.781 -15 -5.441 1 98.81 218 ALA B N 1
ATOM 4086 C CA . ALA B 1 218 ? 17.719 -15.797 -6.242 1 98.81 218 ALA B CA 1
ATOM 4087 C C . ALA B 1 218 ? 18.391 -14.945 -7.316 1 98.81 218 ALA B C 1
ATOM 4089 O O . ALA B 1 218 ? 19.594 -15.016 -7.508 1 98.81 218 ALA B O 1
ATOM 4090 N N . LYS B 1 219 ? 17.656 -14.172 -7.984 1 98.88 219 LYS B N 1
ATOM 4091 C CA . LYS B 1 219 ? 18.156 -13.375 -9.102 1 98.88 219 LYS B CA 1
ATOM 4092 C C . LYS B 1 219 ? 19.078 -12.266 -8.609 1 98.88 219 LYS B C 1
ATOM 4094 O O . LYS B 1 219 ? 19.969 -11.828 -9.336 1 98.88 219 LYS B O 1
ATOM 4099 N N . ALA B 1 220 ? 18.844 -11.781 -7.414 1 98.75 220 ALA B N 1
ATOM 4100 C CA . ALA B 1 220 ? 19.625 -10.656 -6.887 1 98.75 220 ALA B CA 1
ATOM 4101 C C . ALA B 1 220 ? 20.781 -11.148 -6.035 1 98.75 220 ALA B C 1
ATOM 4103 O O . ALA B 1 220 ? 21.531 -10.344 -5.469 1 98.75 220 ALA B O 1
ATOM 4104 N N . GLY B 1 221 ? 20.969 -12.477 -5.891 1 98.25 221 GLY B N 1
ATOM 4105 C CA . GLY B 1 221 ? 22.016 -13.023 -5.047 1 98.25 221 GLY B CA 1
ATOM 4106 C C . GLY B 1 221 ? 21.734 -12.883 -3.566 1 98.25 221 GLY B C 1
ATOM 4107 O O . GLY B 1 221 ? 22.641 -12.656 -2.77 1 98.25 221 GLY B O 1
ATOM 4108 N N . LEU B 1 222 ? 20.484 -12.867 -3.186 1 98.56 222 LEU B N 1
ATOM 4109 C CA . LEU B 1 222 ? 20 -12.773 -1.811 1 98.56 222 LEU B CA 1
ATOM 4110 C C . LEU B 1 222 ? 19.328 -14.062 -1.383 1 98.56 222 LEU B C 1
ATOM 4112 O O . LEU B 1 222 ? 19.312 -15.039 -2.135 1 98.56 222 LEU B O 1
ATOM 4116 N N . LYS B 1 223 ? 18.844 -14.117 -0.152 1 98.38 223 LYS B N 1
ATOM 4117 C CA . LYS B 1 223 ? 18.062 -15.242 0.376 1 98.38 223 LYS B CA 1
ATOM 4118 C C . LYS B 1 223 ? 16.703 -14.781 0.889 1 98.38 223 LYS B C 1
ATOM 4120 O O . LYS B 1 223 ? 16.594 -13.703 1.472 1 98.38 223 LYS B O 1
ATOM 4125 N N . PRO B 1 224 ? 15.68 -15.562 0.559 1 98.5 224 PRO B N 1
ATOM 4126 C CA . PRO B 1 224 ? 14.398 -15.18 1.146 1 98.5 224 PRO B CA 1
ATOM 4127 C C . PRO B 1 224 ? 14.43 -15.141 2.672 1 98.5 224 PRO B C 1
ATOM 4129 O O . PRO B 1 224 ? 15.125 -15.945 3.299 1 98.5 224 PRO B O 1
ATOM 4132 N N . LYS B 1 225 ? 13.664 -14.281 3.279 1 98.5 225 LYS B N 1
ATOM 4133 C CA . LYS B 1 225 ? 13.703 -14.148 4.734 1 98.5 225 LYS B CA 1
ATOM 4134 C C . LYS B 1 225 ? 12.297 -14.117 5.316 1 98.5 225 LYS B C 1
ATOM 4136 O O . LYS B 1 225 ? 11.922 -14.992 6.109 1 98.5 225 LYS B O 1
ATOM 4141 N N . GLU B 1 226 ? 11.508 -13.078 4.941 1 98.56 226 GLU B N 1
ATOM 4142 C CA . GLU B 1 226 ? 10.203 -12.898 5.562 1 98.56 226 GLU B CA 1
ATOM 4143 C C . GLU B 1 226 ? 9.18 -12.383 4.551 1 98.56 226 GLU B C 1
ATOM 4145 O O . GLU B 1 226 ? 9.516 -11.586 3.668 1 98.56 226 GLU B O 1
ATOM 4150 N N . LEU B 1 227 ? 7.949 -12.898 4.648 1 98.81 227 LEU B N 1
ATOM 4151 C CA . LEU B 1 227 ? 6.789 -12.305 3.99 1 98.81 227 LEU B CA 1
ATOM 4152 C C . LEU B 1 227 ? 5.852 -11.672 5.012 1 98.81 227 LEU B C 1
ATOM 4154 O O . LEU B 1 227 ? 5.41 -12.328 5.953 1 98.81 227 LEU B O 1
ATOM 4158 N N . ILE B 1 228 ? 5.633 -10.422 4.848 1 98.88 228 ILE B N 1
ATOM 4159 C CA . ILE B 1 228 ? 4.664 -9.68 5.648 1 98.88 228 ILE B CA 1
ATOM 4160 C C . ILE B 1 228 ? 3.484 -9.266 4.777 1 98.88 228 ILE B C 1
ATOM 4162 O O . ILE B 1 228 ? 3.67 -8.805 3.646 1 98.88 228 ILE B O 1
ATOM 4166 N N . ILE B 1 229 ? 2.273 -9.469 5.246 1 98.81 229 ILE B N 1
ATOM 4167 C CA . ILE B 1 229 ? 1.093 -9.062 4.496 1 98.81 229 ILE B CA 1
ATOM 4168 C C . ILE B 1 229 ? 0.187 -8.211 5.383 1 98.81 229 ILE B C 1
ATOM 4170 O O . ILE B 1 229 ? -0.24 -8.648 6.453 1 98.81 229 ILE B O 1
ATOM 4174 N N . SER B 1 230 ? -0.016 -7.004 4.98 1 98.88 230 SER B N 1
ATOM 4175 C CA . SER B 1 230 ? -1.044 -6.16 5.578 1 98.88 230 SER B CA 1
ATOM 4176 C C . SER B 1 230 ? -2.338 -6.207 4.773 1 98.88 230 SER B C 1
ATOM 4178 O O . SER B 1 230 ? -2.318 -6.094 3.547 1 98.88 230 SER B O 1
ATOM 4180 N N . THR B 1 231 ? -3.445 -6.383 5.508 1 98.81 231 THR B N 1
ATOM 4181 C CA . THR B 1 231 ? -4.711 -6.613 4.824 1 98.81 231 THR B CA 1
ATOM 4182 C C . THR B 1 231 ? -5.68 -5.461 5.078 1 98.81 231 THR B C 1
ATOM 4184 O O . THR B 1 231 ? -5.715 -4.902 6.176 1 98.81 231 THR B O 1
ATOM 4187 N N . GLY B 1 232 ? -6.348 -4.996 4.023 1 98.62 232 GLY B N 1
ATOM 4188 C CA . GLY B 1 232 ? -7.457 -4.066 4.176 1 98.62 232 GLY B CA 1
ATOM 4189 C C . GLY B 1 232 ? -8.742 -4.734 4.629 1 98.62 232 GLY B C 1
ATOM 4190 O O . GLY B 1 232 ? -8.82 -5.234 5.754 1 98.62 232 GLY B O 1
ATOM 4191 N N . ASP B 1 233 ? -9.766 -4.781 3.754 1 98.69 233 ASP B N 1
ATOM 4192 C CA . ASP B 1 233 ? -11 -5.52 4.008 1 98.69 233 ASP B CA 1
ATOM 4193 C C . ASP B 1 233 ? -10.758 -7.027 3.975 1 98.69 233 ASP B C 1
ATOM 4195 O O . ASP B 1 233 ? -10.57 -7.605 2.904 1 98.69 233 ASP B O 1
ATOM 4199 N N . THR B 1 234 ? -10.727 -7.645 5.129 1 98.75 234 THR B N 1
ATOM 4200 C CA . THR B 1 234 ? -10.484 -9.07 5.301 1 98.75 234 THR B CA 1
ATOM 4201 C C . THR B 1 234 ? -11.789 -9.805 5.609 1 98.75 234 THR B C 1
ATOM 4203 O O . THR B 1 234 ? -12.391 -9.594 6.664 1 98.75 234 THR B O 1
ATOM 4206 N N . HIS B 1 235 ? -12.172 -10.695 4.676 1 98.75 235 HIS B N 1
ATOM 4207 C CA . HIS B 1 235 ? -13.562 -11.133 4.805 1 98.75 235 HIS B CA 1
ATOM 4208 C C . HIS B 1 235 ? -13.711 -12.617 4.484 1 98.75 235 HIS B C 1
ATOM 4210 O O . HIS B 1 235 ? -12.828 -13.211 3.861 1 98.75 235 HIS B O 1
ATOM 4216 N N . ILE B 1 236 ? -14.734 -13.164 5.008 1 98.44 236 ILE B N 1
ATOM 4217 C CA . ILE B 1 236 ? -15.281 -14.469 4.656 1 98.44 236 ILE B CA 1
ATOM 4218 C C . ILE B 1 236 ? -16.625 -14.297 3.969 1 98.44 236 ILE B C 1
ATOM 4220 O O . ILE B 1 236 ? -17.516 -13.609 4.484 1 98.44 236 ILE B O 1
ATOM 4224 N N . TYR B 1 237 ? -16.703 -14.844 2.787 1 97.38 237 TYR B N 1
ATOM 4225 C CA . TYR B 1 237 ? -18.016 -14.828 2.139 1 97.38 237 TYR B CA 1
ATOM 4226 C C . TYR B 1 237 ? -19 -15.688 2.904 1 97.38 237 TYR B C 1
ATOM 4228 O O . TYR B 1 237 ? -18.656 -16.766 3.4 1 97.38 237 TYR B O 1
ATOM 4236 N N . ALA B 1 238 ? -20.25 -15.242 2.889 1 95.94 238 ALA B N 1
ATOM 4237 C CA . ALA B 1 238 ? -21.281 -15.891 3.686 1 95.94 238 ALA B CA 1
ATOM 4238 C C . ALA B 1 238 ? -21.469 -17.344 3.266 1 95.94 238 ALA B C 1
ATOM 4240 O O . ALA B 1 238 ? -21.781 -18.203 4.098 1 95.94 238 ALA B O 1
ATOM 4241 N N . ASN B 1 239 ? -21.25 -17.609 2.006 1 95.31 239 ASN B N 1
ATOM 4242 C CA . ASN B 1 239 ? -21.453 -18.969 1.511 1 95.31 239 ASN B CA 1
ATOM 4243 C C . ASN B 1 239 ? -20.266 -19.859 1.815 1 95.31 239 ASN B C 1
ATOM 4245 O O . ASN B 1 239 ? -20.25 -21.031 1.44 1 95.31 239 ASN B O 1
ATOM 4249 N N . HIS B 1 240 ? -19.234 -19.359 2.523 1 97.31 240 HIS B N 1
ATOM 4250 C CA . HIS B 1 240 ? -18.047 -20.156 2.814 1 97.31 240 HIS B CA 1
ATOM 4251 C C . HIS B 1 240 ? -17.938 -20.438 4.309 1 97.31 240 HIS B C 1
ATOM 4253 O O . HIS B 1 240 ? -16.953 -21.047 4.754 1 97.31 240 HIS B O 1
ATOM 4259 N N . VAL B 1 241 ? -18.906 -20.094 5.133 1 97.25 241 VAL B N 1
ATOM 4260 C CA . VAL B 1 241 ? -18.828 -20.203 6.586 1 97.25 241 VAL B CA 1
ATOM 4261 C C . VAL B 1 241 ? -18.672 -21.672 6.988 1 97.25 241 VAL B C 1
ATOM 4263 O O . VAL B 1 241 ? -17.844 -22 7.852 1 97.25 241 VAL B O 1
ATOM 4266 N N . GLY B 1 242 ? -19.5 -22.578 6.383 1 97.62 242 GLY B N 1
ATOM 4267 C CA . GLY B 1 242 ? -19.375 -24 6.676 1 97.62 242 GLY B CA 1
ATOM 4268 C C . GLY B 1 242 ? -17.984 -24.547 6.371 1 97.62 242 GLY B C 1
ATOM 4269 O O . GLY B 1 242 ? -17.406 -25.281 7.176 1 97.62 242 GLY B O 1
ATOM 4270 N N . GLN B 1 243 ? -17.438 -24.203 5.223 1 98.19 243 GLN B N 1
ATOM 4271 C CA . GLN B 1 243 ? -16.109 -24.641 4.809 1 98.19 243 GLN B CA 1
ATOM 4272 C C . GLN B 1 243 ? -15.047 -24.109 5.766 1 98.19 243 GLN B C 1
ATOM 4274 O O . GLN B 1 243 ? -14.094 -24.812 6.098 1 98.19 243 GLN B O 1
ATOM 4279 N N . VAL B 1 244 ? -15.219 -22.875 6.211 1 98.38 244 VAL B N 1
ATOM 4280 C CA . VAL B 1 244 ? -14.289 -22.25 7.141 1 98.38 244 VAL B CA 1
ATOM 4281 C C . VAL B 1 244 ? -14.266 -23.016 8.461 1 98.38 244 VAL B C 1
ATOM 4283 O O . VAL B 1 244 ? -13.203 -23.281 9.016 1 98.38 244 VAL B O 1
ATOM 4286 N N . ARG B 1 245 ? -15.438 -23.406 8.977 1 98.44 245 ARG B N 1
ATOM 4287 C CA . ARG B 1 245 ? -15.516 -24.172 10.219 1 98.44 245 ARG B CA 1
ATOM 4288 C C . ARG B 1 245 ? -14.82 -25.516 10.086 1 98.44 245 ARG B C 1
ATOM 4290 O O . ARG B 1 245 ? -14.148 -25.969 11.008 1 98.44 245 ARG B O 1
ATOM 4297 N N . THR B 1 246 ? -15.008 -26.125 8.898 1 98.62 246 THR B N 1
ATOM 4298 C CA . THR B 1 246 ? -14.32 -27.391 8.633 1 98.62 246 THR B CA 1
ATOM 4299 C C . THR B 1 246 ? -12.812 -27.203 8.719 1 98.62 246 THR B C 1
ATOM 4301 O O . THR B 1 246 ? -12.117 -28 9.352 1 98.62 246 THR B O 1
ATOM 4304 N N . GLN B 1 247 ? -12.328 -26.188 8.117 1 98.62 247 GLN B N 1
ATOM 4305 C CA . GLN B 1 247 ? -10.891 -25.922 8.133 1 98.62 247 GLN B CA 1
ATOM 4306 C C . GLN B 1 247 ? -10.391 -25.672 9.547 1 98.62 247 GLN B C 1
ATOM 4308 O O . GLN B 1 247 ? -9.328 -26.172 9.938 1 98.62 247 GLN B O 1
ATOM 4313 N N . LEU B 1 248 ? -11.133 -24.906 10.32 1 98.44 248 LEU B N 1
ATOM 4314 C CA . LEU B 1 248 ? -10.727 -24.5 11.664 1 98.44 248 LEU B CA 1
ATOM 4315 C C . LEU B 1 248 ? -10.68 -25.688 12.609 1 98.44 248 LEU B C 1
ATOM 4317 O O . LEU B 1 248 ? -10.078 -25.609 13.68 1 98.44 248 LEU B O 1
ATOM 4321 N N . ALA B 1 249 ? -11.305 -26.781 12.234 1 98.31 249 ALA B N 1
ATOM 4322 C CA . ALA B 1 249 ? -11.32 -27.969 13.07 1 98.31 249 ALA B CA 1
ATOM 4323 C C . ALA B 1 249 ? -10.094 -28.844 12.805 1 98.31 249 ALA B C 1
ATOM 4325 O O . ALA B 1 249 ? -9.859 -29.828 13.516 1 98.31 249 ALA B O 1
ATOM 4326 N N . ARG B 1 250 ? -9.281 -28.484 11.852 1 98.38 250 ARG B N 1
ATOM 4327 C CA . ARG B 1 250 ? -8.125 -29.281 11.453 1 98.38 250 ARG B CA 1
ATOM 4328 C C . ARG B 1 250 ? -6.848 -28.75 12.102 1 98.38 250 ARG B C 1
ATOM 4330 O O . ARG B 1 250 ? -6.746 -27.562 12.406 1 98.38 250 ARG B O 1
ATOM 4337 N N . GLN B 1 251 ? -5.902 -29.578 12.289 1 97.5 251 GLN B N 1
ATOM 4338 C CA . GLN B 1 251 ? -4.605 -29.219 12.844 1 97.5 251 GLN B CA 1
ATOM 4339 C C . GLN B 1 251 ? -3.553 -29.062 11.75 1 97.5 251 GLN B C 1
ATOM 4341 O O . GLN B 1 251 ? -3.453 -29.922 10.859 1 97.5 251 GLN B O 1
ATOM 4346 N N . PRO B 1 252 ? -2.84 -27.969 11.828 1 97.69 252 PRO B N 1
ATOM 4347 C CA . PRO B 1 252 ? -1.818 -27.766 10.805 1 97.69 252 PRO B CA 1
ATOM 4348 C C . PRO B 1 252 ? -0.716 -28.828 10.852 1 97.69 252 PRO B C 1
ATOM 4350 O O . PRO B 1 252 ? -0.364 -29.312 11.93 1 97.69 252 PRO B O 1
ATOM 4353 N N . PHE B 1 253 ? -0.177 -29.188 9.719 1 97.75 253 PHE B N 1
ATOM 4354 C CA . PHE B 1 253 ? 1.076 -29.906 9.578 1 97.75 253 PHE B CA 1
ATOM 4355 C C . PHE B 1 253 ? 2.244 -28.953 9.383 1 97.75 253 PHE B C 1
ATOM 4357 O O . PHE B 1 253 ? 2.057 -27.734 9.359 1 97.75 253 PHE B O 1
ATOM 4364 N N . ALA B 1 254 ? 3.432 -29.531 9.32 1 96.19 254 ALA B N 1
ATOM 4365 C CA . ALA B 1 254 ? 4.609 -28.703 9.055 1 96.19 254 ALA B CA 1
ATOM 4366 C C . ALA B 1 254 ? 4.594 -28.172 7.629 1 96.19 254 ALA B C 1
ATOM 4368 O O . ALA B 1 254 ? 4.129 -28.859 6.707 1 96.19 254 ALA B O 1
ATOM 4369 N N . TRP B 1 255 ? 5.074 -26.906 7.484 1 96.75 255 TRP B N 1
ATOM 4370 C CA . TRP B 1 255 ? 5.191 -26.344 6.141 1 96.75 255 TRP B CA 1
ATOM 4371 C C . TRP B 1 255 ? 6.328 -27.016 5.371 1 96.75 255 TRP B C 1
ATOM 4373 O O . TRP B 1 255 ? 7.324 -27.438 5.961 1 96.75 255 TRP B O 1
ATOM 4383 N N . PRO B 1 256 ? 6.176 -27.125 4.102 1 97.56 256 PRO B N 1
ATOM 4384 C CA . PRO B 1 256 ? 7.195 -27.734 3.248 1 97.56 256 PRO B CA 1
ATOM 4385 C C . PRO B 1 256 ? 8.328 -26.781 2.893 1 97.56 256 PRO B C 1
ATOM 4387 O O . PRO B 1 256 ? 8.344 -25.641 3.375 1 97.56 256 PRO B O 1
ATOM 4390 N N . ARG B 1 257 ? 9.18 -27.297 2.172 1 97.44 257 ARG B N 1
ATOM 4391 C CA . ARG B 1 257 ? 10.234 -26.5 1.566 1 97.44 257 ARG B CA 1
ATOM 4392 C C . ARG B 1 257 ? 10.031 -26.375 0.061 1 97.44 257 ARG B C 1
ATOM 4394 O O . ARG B 1 257 ? 9.609 -27.328 -0.598 1 97.44 257 ARG B O 1
ATOM 4401 N N . LEU B 1 258 ? 10.328 -25.125 -0.435 1 97 258 LEU B N 1
ATOM 4402 C CA . LEU B 1 258 ? 10.32 -24.906 -1.876 1 97 258 LEU B CA 1
ATOM 4403 C C . LEU B 1 258 ? 11.742 -24.812 -2.416 1 97 258 LEU B C 1
ATOM 4405 O O . LEU B 1 258 ? 12.516 -23.938 -1.995 1 97 258 LEU B O 1
ATOM 4409 N N . GLU B 1 259 ? 12.094 -25.703 -3.27 1 97.88 259 GLU B N 1
ATOM 4410 C CA . GLU B 1 259 ? 13.398 -25.656 -3.918 1 97.88 259 GLU B CA 1
ATOM 4411 C C . GLU B 1 259 ? 13.312 -24.984 -5.289 1 97.88 259 GLU B C 1
ATOM 4413 O O . GLU B 1 259 ? 12.445 -25.328 -6.094 1 97.88 259 GLU B O 1
ATOM 4418 N N . LEU B 1 260 ? 14.156 -24.062 -5.504 1 97.81 260 LEU B N 1
ATOM 4419 C CA . LEU B 1 260 ? 14.25 -23.344 -6.773 1 97.81 260 LEU B CA 1
ATOM 4420 C C . LEU B 1 260 ? 15.469 -23.828 -7.566 1 97.81 260 LEU B C 1
ATOM 4422 O O . LEU B 1 260 ? 16.562 -23.969 -7.012 1 97.81 260 LEU B O 1
ATOM 4426 N N . SER B 1 261 ? 15.266 -24.078 -8.844 1 98.19 261 SER B N 1
ATOM 4427 C CA . SER B 1 261 ? 16.391 -24.391 -9.719 1 98.19 261 SER B CA 1
ATOM 4428 C C . SER B 1 261 ? 17.422 -23.266 -9.711 1 98.19 261 SER B C 1
ATOM 4430 O O . SER B 1 261 ? 17.062 -22.094 -9.773 1 98.19 261 SER B O 1
ATOM 4432 N N . PRO B 1 262 ? 18.688 -23.609 -9.68 1 97.69 262 PRO B N 1
ATOM 4433 C CA . PRO B 1 262 ? 19.719 -22.578 -9.734 1 97.69 262 PRO B CA 1
ATOM 4434 C C . PRO B 1 262 ? 19.672 -21.766 -11.016 1 97.69 262 PRO B C 1
ATOM 4436 O O . PRO B 1 262 ? 20.141 -20.625 -11.047 1 97.69 262 PRO B O 1
ATOM 4439 N N . ALA B 1 263 ? 19.047 -22.25 -12.023 1 98.19 263 ALA B N 1
ATOM 4440 C CA . ALA B 1 263 ? 18.953 -21.594 -13.32 1 98.19 263 ALA B CA 1
ATOM 4441 C C . ALA B 1 263 ? 18.109 -20.312 -13.227 1 98.19 263 ALA B C 1
ATOM 4443 O O . ALA B 1 263 ? 18.234 -19.422 -14.07 1 98.19 263 ALA B O 1
ATOM 4444 N N . VAL B 1 264 ? 17.266 -20.203 -12.234 1 98.69 264 VAL B N 1
ATOM 4445 C CA . VAL B 1 264 ? 16.359 -19.078 -12.078 1 98.69 264 VAL B CA 1
ATOM 4446 C C . VAL B 1 264 ? 17.156 -17.781 -11.945 1 98.69 264 VAL B C 1
ATOM 4448 O O . VAL B 1 264 ? 16.734 -16.734 -12.438 1 98.69 264 VAL B O 1
ATOM 4451 N N . ALA B 1 265 ? 18.328 -17.875 -11.336 1 98.44 265 ALA B N 1
ATOM 4452 C CA . ALA B 1 265 ? 19.156 -16.703 -11.125 1 98.44 265 ALA B CA 1
ATOM 4453 C C . ALA B 1 265 ? 19.484 -16.016 -12.445 1 98.44 265 ALA B C 1
ATOM 4455 O O . ALA B 1 265 ? 19.531 -14.781 -12.516 1 98.44 265 ALA B O 1
ATOM 4456 N N . ALA B 1 266 ? 19.594 -16.781 -13.508 1 98.06 266 ALA B N 1
ATOM 4457 C CA . ALA B 1 266 ? 20.094 -16.234 -14.773 1 98.06 266 ALA B CA 1
ATOM 4458 C C . ALA B 1 266 ? 18.953 -16.078 -15.773 1 98.06 266 ALA B C 1
ATOM 4460 O O . ALA B 1 266 ? 19.062 -15.289 -16.719 1 98.06 266 ALA B O 1
ATOM 4461 N N . LYS B 1 267 ? 17.859 -16.766 -15.586 1 98.44 267 LYS B N 1
ATOM 4462 C CA . LYS B 1 267 ? 16.75 -16.719 -16.531 1 98.44 267 LYS B CA 1
ATOM 4463 C C . LYS B 1 267 ? 16.078 -15.359 -16.531 1 98.44 267 LYS B C 1
ATOM 4465 O O . LYS B 1 267 ? 15.953 -14.719 -15.484 1 98.44 267 LYS B O 1
ATOM 4470 N N . ALA B 1 268 ? 15.648 -14.953 -17.781 1 98 268 ALA B N 1
ATOM 4471 C CA . ALA B 1 268 ? 14.703 -13.844 -17.812 1 98 268 ALA B CA 1
ATOM 4472 C C . ALA B 1 268 ? 13.383 -14.227 -17.156 1 98 268 ALA B C 1
ATOM 4474 O O . ALA B 1 268 ? 13.062 -15.406 -17.031 1 98 268 ALA B O 1
ATOM 4475 N N . PHE B 1 269 ? 12.664 -13.258 -16.672 1 98.31 269 PHE B N 1
ATOM 4476 C CA . PHE B 1 269 ? 11.391 -13.539 -16.016 1 98.31 269 PHE B CA 1
ATOM 4477 C C . PHE B 1 269 ? 10.5 -14.391 -16.906 1 98.31 269 PHE B C 1
ATOM 4479 O O . PHE B 1 269 ? 9.805 -15.289 -16.422 1 98.31 269 PHE B O 1
ATOM 4486 N N . GLU B 1 270 ? 10.516 -14.203 -18.219 1 96.88 270 GLU B N 1
ATOM 4487 C CA . GLU B 1 270 ? 9.664 -14.859 -19.203 1 96.88 270 GLU B CA 1
ATOM 4488 C C . GLU B 1 270 ? 10.039 -16.328 -19.359 1 96.88 270 GLU B C 1
ATOM 4490 O O . GLU B 1 270 ? 9.234 -17.125 -19.859 1 96.88 270 GLU B O 1
ATOM 4495 N N . ASP B 1 271 ? 11.25 -16.656 -18.953 1 98.25 271 ASP B N 1
ATOM 4496 C CA . ASP B 1 271 ? 11.773 -17.984 -19.234 1 98.25 271 ASP B CA 1
ATOM 4497 C C . ASP B 1 271 ? 11.602 -18.906 -18.016 1 98.25 271 ASP B C 1
ATOM 4499 O O . ASP B 1 271 ? 11.867 -20.094 -18.094 1 98.25 271 ASP B O 1
ATOM 4503 N N . ILE B 1 272 ? 11.219 -18.375 -16.875 1 98.75 272 ILE B N 1
ATOM 4504 C CA . ILE B 1 272 ? 10.977 -19.203 -15.695 1 98.75 272 ILE B CA 1
ATOM 4505 C C . ILE B 1 272 ? 9.711 -20.031 -15.883 1 98.75 272 ILE B C 1
ATOM 4507 O O . ILE B 1 272 ? 8.695 -19.516 -16.375 1 98.75 272 ILE B O 1
ATOM 4511 N N . THR B 1 273 ? 9.789 -21.297 -15.578 1 98.19 273 THR B N 1
ATOM 4512 C CA . THR B 1 273 ? 8.664 -22.203 -15.742 1 98.19 273 THR B CA 1
ATOM 4513 C C . THR B 1 273 ? 8.406 -22.984 -14.453 1 98.19 273 THR B C 1
ATOM 4515 O O . THR B 1 273 ? 9.195 -22.906 -13.516 1 98.19 273 THR B O 1
ATOM 4518 N N . LEU B 1 274 ? 7.309 -23.672 -14.453 1 98.12 274 LEU B N 1
ATOM 4519 C CA . LEU B 1 274 ? 6.938 -24.469 -13.289 1 98.12 274 LEU B CA 1
ATOM 4520 C C . LEU B 1 274 ? 8.008 -25.516 -12.969 1 98.12 274 LEU B C 1
ATOM 4522 O O . LEU B 1 274 ? 8.211 -25.859 -11.805 1 98.12 274 LEU B O 1
ATOM 4526 N N . GLU B 1 275 ? 8.75 -25.969 -13.953 1 98.19 275 GLU B N 1
ATOM 4527 C CA . GLU B 1 275 ? 9.773 -27 -13.781 1 98.19 275 GLU B CA 1
ATOM 4528 C C . GLU B 1 275 ? 10.938 -26.5 -12.938 1 98.19 275 GLU B C 1
ATOM 4530 O O . GLU B 1 275 ? 11.75 -27.281 -12.461 1 98.19 275 GLU B O 1
ATOM 4535 N N . ASP B 1 276 ? 10.977 -25.234 -12.766 1 98.81 276 ASP B N 1
ATOM 4536 C CA . ASP B 1 276 ? 12.062 -24.641 -11.992 1 98.81 276 ASP B CA 1
ATOM 4537 C C . ASP B 1 276 ? 11.789 -24.766 -10.492 1 98.81 276 ASP B C 1
ATOM 4539 O O . ASP B 1 276 ? 12.633 -24.391 -9.672 1 98.81 276 ASP B O 1
ATOM 4543 N N . PHE B 1 277 ? 10.617 -25.297 -10.133 1 98.62 277 PHE B N 1
ATOM 4544 C CA . PHE B 1 277 ? 10.219 -25.359 -8.734 1 98.62 277 PHE B CA 1
ATOM 4545 C C . PHE B 1 277 ? 9.93 -26.797 -8.32 1 98.62 277 PHE B C 1
ATOM 4547 O O . PHE B 1 277 ? 9.336 -27.562 -9.078 1 98.62 277 PHE B O 1
ATOM 4554 N N . ARG B 1 278 ? 10.383 -27.141 -7.102 1 98.19 278 ARG B N 1
ATOM 4555 C CA . ARG B 1 278 ? 10.086 -28.438 -6.504 1 98.19 278 ARG B CA 1
ATOM 4556 C C . ARG B 1 278 ? 9.625 -28.281 -5.059 1 98.19 278 ARG B C 1
ATOM 4558 O O . ARG B 1 278 ? 10.32 -27.672 -4.242 1 98.19 278 ARG B O 1
ATOM 4565 N N . MET B 1 279 ? 8.461 -28.75 -4.781 1 97.94 279 MET B N 1
ATOM 4566 C CA . MET B 1 279 ? 7.906 -28.75 -3.43 1 97.94 279 MET B CA 1
ATOM 4567 C C . MET B 1 279 ? 8.32 -30.016 -2.678 1 97.94 279 MET B C 1
ATOM 4569 O O . MET B 1 279 ? 8.055 -31.125 -3.135 1 97.94 279 MET B O 1
ATOM 4573 N N . VAL B 1 280 ? 8.953 -29.844 -1.538 1 98.19 280 VAL B N 1
ATOM 4574 C CA . VAL B 1 280 ? 9.469 -30.969 -0.78 1 98.19 280 VAL B CA 1
ATOM 4575 C C . VAL B 1 280 ? 8.766 -31.062 0.572 1 98.19 280 VAL B C 1
ATOM 4577 O O . VAL B 1 280 ? 8.836 -30.125 1.374 1 98.19 280 VAL B O 1
ATOM 4580 N N . GLY B 1 281 ? 8.062 -32.156 0.847 1 97.69 281 GLY B N 1
ATOM 4581 C CA . GLY B 1 281 ? 7.508 -32.406 2.166 1 97.69 281 GLY B CA 1
ATOM 4582 C C . GLY B 1 281 ? 6.137 -31.812 2.375 1 97.69 281 GLY B C 1
ATOM 4583 O O . GLY B 1 281 ? 5.746 -31.516 3.506 1 97.69 281 GLY B O 1
ATOM 4584 N N . TYR B 1 282 ? 5.426 -31.562 1.332 1 97.5 282 TYR B N 1
ATOM 4585 C CA . TYR B 1 282 ? 4.098 -30.984 1.486 1 97.5 282 TYR B CA 1
ATOM 4586 C C . TYR B 1 282 ? 3.074 -32.062 1.849 1 97.5 282 TYR B C 1
ATOM 4588 O O . TYR B 1 282 ? 2.865 -33 1.091 1 97.5 282 TYR B O 1
ATOM 4596 N N . THR B 1 283 ? 2.533 -31.969 3.033 1 97.69 283 THR B N 1
ATOM 4597 C CA . THR B 1 283 ? 1.406 -32.75 3.521 1 97.69 283 THR B CA 1
ATOM 4598 C C . THR B 1 283 ? 0.246 -31.844 3.922 1 97.69 283 THR B C 1
ATOM 4600 O O . THR B 1 283 ? 0.45 -30.812 4.559 1 97.69 283 THR B O 1
ATOM 4603 N N . SER B 1 284 ? -0.91 -32.25 3.525 1 98 284 SER B N 1
ATOM 4604 C CA . SER B 1 284 ? -2.062 -31.406 3.871 1 98 284 SER B CA 1
ATOM 4605 C C . SER B 1 284 ? -3.299 -32.281 4.125 1 98 284 SER B C 1
ATOM 4607 O O . SER B 1 284 ? -3.332 -33.438 3.76 1 98 284 SER B O 1
ATOM 4609 N N . HIS B 1 285 ? -4.234 -31.719 4.859 1 98.31 285 HIS B N 1
ATOM 4610 C CA . HIS B 1 285 ? -5.59 -32.25 4.879 1 98.31 285 HIS B CA 1
ATOM 4611 C C . HIS B 1 285 ? -6.23 -32.188 3.496 1 98.31 285 HIS B C 1
ATOM 4613 O O . HIS B 1 285 ? -5.727 -31.5 2.607 1 98.31 285 HIS B O 1
ATOM 4619 N N . PRO B 1 286 ? -7.34 -32.938 3.32 1 97.75 286 PRO B N 1
ATOM 4620 C CA . PRO B 1 286 ? -8 -32.969 2.012 1 97.75 286 PRO B CA 1
ATOM 4621 C C . PRO B 1 286 ? -8.531 -31.594 1.584 1 97.75 286 PRO B C 1
ATOM 4623 O O . PRO B 1 286 ? -8.766 -30.719 2.43 1 97.75 286 PRO B O 1
ATOM 4626 N N . TYR B 1 287 ? -8.68 -31.484 0.347 1 96.31 287 TYR B N 1
ATOM 4627 C CA . TYR B 1 287 ? -9.258 -30.297 -0.282 1 96.31 287 TYR B CA 1
ATOM 4628 C C . TYR B 1 287 ? -10.633 -30 0.289 1 96.31 287 TYR B C 1
ATOM 4630 O O . TYR B 1 287 ? -11.391 -30.906 0.631 1 96.31 287 TYR B O 1
ATOM 4638 N N . ILE B 1 288 ? -10.938 -28.688 0.503 1 96.88 288 ILE B N 1
ATOM 4639 C CA . ILE B 1 288 ? -12.273 -28.25 0.866 1 96.88 288 ILE B CA 1
ATOM 4640 C C . ILE B 1 288 ? -12.914 -27.531 -0.321 1 96.88 288 ILE B C 1
ATOM 4642 O O . ILE B 1 288 ? -12.469 -26.453 -0.718 1 96.88 288 ILE B O 1
ATOM 4646 N N . ARG B 1 289 ? -13.945 -28.078 -0.82 1 93.12 289 ARG B N 1
ATOM 4647 C CA . ARG B 1 289 ? -14.625 -27.516 -1.982 1 93.12 289 ARG B CA 1
ATOM 4648 C C . ARG B 1 289 ? -15.422 -26.266 -1.603 1 93.12 289 ARG B C 1
ATOM 4650 O O . ARG B 1 289 ? -16.141 -26.266 -0.603 1 93.12 289 ARG B O 1
ATOM 4657 N N . ALA B 1 290 ? -15.164 -25.188 -2.322 1 90.38 290 ALA B N 1
ATOM 4658 C CA . ALA B 1 290 ? -15.906 -23.938 -2.148 1 90.38 290 ALA B CA 1
ATOM 4659 C C . ALA B 1 290 ? -16.062 -23.203 -3.477 1 90.38 290 ALA B C 1
ATOM 4661 O O . ALA B 1 290 ? -15.102 -23.078 -4.242 1 90.38 290 ALA B O 1
ATOM 4662 N N . ASP B 1 291 ? -17.25 -22.688 -3.707 1 84.25 291 ASP B N 1
ATOM 4663 C CA . ASP B 1 291 ? -17.5 -21.938 -4.941 1 84.25 291 ASP B CA 1
ATOM 4664 C C . ASP B 1 291 ? -16.969 -20.516 -4.836 1 84.25 291 ASP B C 1
ATOM 4666 O O . ASP B 1 291 ? -17.094 -19.875 -3.787 1 84.25 291 ASP B O 1
ATOM 4670 N N . MET B 1 292 ? -16.391 -20.094 -5.941 1 80 292 MET B N 1
ATOM 4671 C CA . MET B 1 292 ? -15.93 -18.719 -5.98 1 80 292 MET B CA 1
ATOM 4672 C C . MET B 1 292 ? -17.109 -17.75 -5.992 1 80 292 MET B C 1
ATOM 4674 O O . MET B 1 292 ? -18.125 -18 -6.656 1 80 292 MET B O 1
ATOM 4678 N N . SER B 1 293 ? -16.984 -16.75 -5.141 1 77 293 SER B N 1
ATOM 4679 C CA . SER B 1 293 ? -17.969 -15.672 -5.199 1 77 293 SER B CA 1
ATOM 4680 C C . SER B 1 293 ? -17.594 -14.656 -6.277 1 77 293 SER B C 1
ATOM 4682 O O . SER B 1 293 ? -16.516 -14.062 -6.238 1 77 293 SER B O 1
ATOM 4684 N N . VAL B 1 294 ? -18.469 -14.594 -7.32 1 72.81 294 VAL B N 1
ATOM 4685 C CA . VAL B 1 294 ? -18.141 -13.711 -8.438 1 72.81 294 VAL B CA 1
ATOM 4686 C C . VAL B 1 294 ? -19.125 -12.547 -8.469 1 72.81 294 VAL B C 1
ATOM 4688 O O . VAL B 1 294 ? -20.312 -12.719 -8.18 1 72.81 294 VAL B O 1
#